Protein AF-A0A524QUX7-F1 (afdb_monomer_lite)

Foldseek 3Di:
DDDDDDPPPDPDPPPLPLAAAEAEEEEAEAAADDPVVVVQVVCVVVVVNPVVVPDPPPVVVVVVLVVVLVVVCVPDPVPFRDVLVVVVVVVVVPRDDADLLRLLCVLQPPQWADPDPFWIWGQQPLASYIYIYGYDQFLVVLLVQQQDARHAYEYAHAAPDQFATFGADPDSDCLQAEACQDQNPDRGGHGLGQGFQKEWDFLVVCLVRVYQFQFAAPVDPDDDLVRYQPVFNDDWDWDQDDPSNQVSYDPVRQYPRSTGIWDDDPNTIITMTRSHCPPDPNPPSYPQNRQRNYFHYEYQAAQCCRRRVCQCCDPVHVVLHADVVGQGSHYKYKRHHRDPLLVNQLVSQLSVPRHHCSPGRSVVSNVRSQVRSQVVCVVSSVVMHID

Secondary structure (DSSP, 8-state):
------------------PPEEEEEEEEE---STHHHHHHHHHHHTT-TTTTTSSPPPHHHHHHHHHHHHHHHTTS-TTSSHHHHHHHHHHHTT--PPPHHHHHHHHHGGGEEEEETTEEEEEETTTTEEEEEEEE-SHHHHHHHHTSTT-EEEEES-EETTTEEEE----SS---SSHHHHT-SSSSSEE-B-S-SEEEEEHHHHHHH---B-B-BTTSPPPPGGGB-GGG-S--EEEEPPHHHHTTB-GGG--TT-EEEEEEETTEEEEEEE--STT-TTTT-BTTTS----SEEEE-STTHHHHTHHHHH-TTTT--PPPSS--S-EEEEBSSS--HHHHHHHHHHHHT--S--TT--THHHHHHHHHHHHHHHHHTT----B-

Structure (mmCIF, N/CA/C/O backbone):
data_AF-A0A524QUX7-F1
#
_entry.id   AF-A0A524QUX7-F1
#
loop_
_atom_site.group_PDB
_atom_site.id
_atom_site.type_symbol
_atom_site.label_atom_id
_atom_site.label_alt_id
_atom_site.label_comp_id
_atom_site.label_asym_id
_atom_site.label_entity_id
_atom_site.label_seq_id
_atom_site.pdbx_PDB_ins_code
_atom_site.Cartn_x
_atom_site.Cartn_y
_atom_site.Cartn_z
_atom_site.occupancy
_atom_site.B_iso_or_equiv
_atom_site.auth_seq_id
_atom_site.auth_comp_id
_atom_site.auth_asym_id
_atom_site.auth_atom_id
_atom_site.pdbx_PDB_model_num
ATOM 1 N N . MET A 1 1 ? -14.151 -52.674 48.956 1.00 41.12 1 MET A N 1
ATOM 2 C CA . MET A 1 1 ? -12.888 -51.905 48.932 1.00 41.12 1 MET A CA 1
ATOM 3 C C . MET A 1 1 ? -12.360 -52.032 47.517 1.00 41.12 1 MET A C 1
ATOM 5 O O . MET A 1 1 ? -12.046 -53.148 47.146 1.00 41.12 1 MET A O 1
ATOM 9 N N . THR A 1 2 ? -12.397 -51.046 46.630 1.00 36.03 2 THR A N 1
ATOM 10 C CA . THR A 1 2 ? -12.394 -49.571 46.725 1.00 36.03 2 THR A CA 1
ATOM 11 C C . THR A 1 2 ? -13.089 -49.037 45.460 1.00 36.03 2 THR A C 1
ATOM 13 O O . THR A 1 2 ? -12.764 -49.481 44.366 1.00 36.03 2 THR A O 1
ATOM 16 N N . GLU A 1 3 ? -14.222 -48.355 45.627 1.00 33.19 3 GLU A N 1
ATOM 17 C CA . GLU A 1 3 ? -14.426 -46.918 45.333 1.00 33.19 3 GLU A CA 1
ATOM 18 C C . GLU A 1 3 ? -14.561 -46.571 43.840 1.00 33.19 3 GLU A C 1
ATOM 20 O O . GLU A 1 3 ? -13.604 -46.239 43.146 1.00 33.19 3 GLU A O 1
ATOM 25 N N . GLU A 1 4 ? -15.817 -46.605 43.382 1.00 42.81 4 GLU A N 1
ATOM 26 C CA . GLU A 1 4 ? -16.300 -45.868 42.217 1.00 42.81 4 GLU A CA 1
ATOM 27 C C . GLU A 1 4 ? -16.325 -44.370 42.553 1.00 42.81 4 GLU A C 1
ATOM 29 O O . GLU A 1 4 ? -17.131 -43.903 43.358 1.00 42.81 4 GLU A O 1
ATOM 34 N N . GLY A 1 5 ? -15.421 -43.609 41.940 1.00 35.62 5 GLY A N 1
ATOM 35 C CA . GLY A 1 5 ? -15.419 -42.152 42.005 1.00 35.62 5 GLY A CA 1
ATOM 36 C C . GLY A 1 5 ? -16.440 -41.562 41.036 1.00 35.62 5 GLY A C 1
ATOM 37 O O . GLY A 1 5 ? -16.154 -41.378 39.855 1.00 35.62 5 GLY A O 1
ATOM 38 N N . THR A 1 6 ? -17.626 -41.229 41.539 1.00 43.34 6 THR A N 1
ATOM 39 C CA . THR A 1 6 ? -18.596 -40.349 40.876 1.00 43.34 6 THR A CA 1
ATOM 40 C C . THR A 1 6 ? -18.004 -38.954 40.672 1.00 43.34 6 THR A C 1
ATOM 42 O O . THR A 1 6 ? -17.844 -38.191 41.626 1.00 43.34 6 THR A O 1
ATOM 45 N N . ALA A 1 7 ? -17.723 -38.588 39.422 1.00 41.56 7 ALA A N 1
ATOM 46 C CA . ALA A 1 7 ? -17.426 -37.213 39.043 1.00 41.56 7 ALA A CA 1
ATOM 47 C C . ALA A 1 7 ? -18.732 -36.402 38.984 1.00 41.56 7 ALA A C 1
ATOM 49 O O . ALA A 1 7 ? -19.448 -36.404 37.983 1.00 41.56 7 ALA A O 1
ATOM 50 N N . VAL A 1 8 ? -19.043 -35.695 40.071 1.00 44.81 8 VAL A N 1
ATOM 51 C CA . VAL A 1 8 ? -20.047 -34.625 40.079 1.00 44.81 8 VAL A CA 1
ATOM 52 C C . VAL A 1 8 ? -19.395 -33.390 39.460 1.00 44.81 8 VAL A C 1
ATOM 54 O O . VAL A 1 8 ? -18.753 -32.594 40.139 1.00 44.81 8 VAL A O 1
ATOM 57 N N . GLY A 1 9 ? -19.519 -33.256 38.140 1.00 44.94 9 GLY A N 1
ATOM 58 C CA . GLY A 1 9 ? -19.180 -32.024 37.436 1.00 44.94 9 GLY A CA 1
ATOM 59 C C . GLY A 1 9 ? -20.205 -30.950 37.785 1.00 44.94 9 GLY A C 1
ATOM 60 O O . GLY A 1 9 ? -21.283 -30.898 37.195 1.00 44.94 9 GLY A O 1
ATOM 61 N N . THR A 1 10 ? -19.892 -30.106 38.764 1.00 47.06 10 THR A N 1
ATOM 62 C CA . THR A 1 10 ? -20.641 -28.880 39.026 1.00 47.06 10 THR A CA 1
ATOM 63 C C . THR A 1 10 ? -20.533 -27.986 37.796 1.00 47.06 10 THR A C 1
ATOM 65 O O . THR A 1 10 ? -19.464 -27.485 37.453 1.00 47.06 10 THR A O 1
ATOM 68 N N . GLY A 1 11 ? -21.661 -27.814 37.103 1.00 46.72 11 GLY A N 1
ATOM 69 C CA . GLY A 1 11 ? -21.839 -26.833 36.040 1.00 46.72 11 GLY A CA 1
ATOM 70 C C . GLY A 1 11 ? -21.683 -25.428 36.606 1.00 46.72 11 GLY A C 1
ATOM 71 O O . GLY A 1 11 ? -22.663 -24.764 36.929 1.00 46.72 11 GLY A O 1
ATOM 72 N N . GLY A 1 12 ? -20.436 -24.994 36.773 1.00 45.06 12 GLY A N 1
ATOM 73 C CA . GLY A 1 12 ? -20.108 -23.607 37.032 1.00 45.06 12 GLY A CA 1
ATOM 74 C C . GLY A 1 12 ? -20.487 -22.810 35.798 1.00 45.06 12 GLY A C 1
ATOM 75 O O . GLY A 1 12 ? -19.790 -22.858 34.787 1.00 45.06 12 GLY A O 1
ATOM 76 N N . THR A 1 13 ? -21.611 -22.101 35.866 1.00 50.22 13 THR A N 1
ATOM 77 C CA . THR A 1 13 ? -21.961 -21.056 34.910 1.00 50.22 13 THR A CA 1
ATOM 78 C C . THR A 1 13 ? -20.788 -20.087 34.883 1.00 50.22 13 THR A C 1
ATOM 80 O O . THR A 1 13 ? -20.585 -19.338 35.838 1.00 50.22 13 THR A O 1
ATOM 83 N N . ALA A 1 14 ? -19.960 -20.155 33.838 1.00 55.88 14 ALA A N 1
ATOM 84 C CA . ALA A 1 14 ? -18.878 -19.209 33.647 1.00 55.88 14 ALA A CA 1
ATOM 85 C C . ALA A 1 14 ? -19.505 -17.813 33.658 1.00 55.88 14 ALA A C 1
ATOM 87 O O . ALA A 1 14 ? -20.278 -17.462 32.765 1.00 55.88 14 ALA A O 1
ATOM 88 N N . ILE A 1 15 ? -19.232 -17.047 34.714 1.00 50.97 15 ILE A N 1
ATOM 89 C CA . ILE A 1 15 ? -19.600 -15.641 34.781 1.00 50.97 15 ILE A CA 1
ATOM 90 C C . ILE A 1 15 ? -18.770 -14.984 33.685 1.00 50.97 15 ILE A C 1
ATOM 92 O O . ILE A 1 15 ? -17.575 -14.752 33.855 1.00 50.97 15 ILE A O 1
ATOM 96 N N . LEU A 1 16 ? -19.390 -14.760 32.526 1.00 56.22 16 LEU A N 1
ATOM 97 C CA . LEU A 1 16 ? -18.840 -13.920 31.474 1.00 56.22 16 LEU A CA 1
ATOM 98 C C . LEU A 1 16 ? -18.755 -12.513 32.055 1.00 56.22 16 LEU A C 1
ATOM 100 O O . LEU A 1 16 ? -19.711 -11.738 32.010 1.00 56.22 16 LEU A O 1
ATOM 104 N N . VAL A 1 17 ? -17.619 -12.209 32.678 1.00 58.38 17 VAL A N 1
ATOM 105 C CA . VAL A 1 17 ? -17.281 -10.841 33.038 1.00 58.38 17 VAL A CA 1
ATOM 106 C C . VAL A 1 17 ? -17.261 -10.081 31.719 1.00 58.38 17 VAL A C 1
ATOM 108 O O . VAL A 1 17 ? -16.524 -10.433 30.802 1.00 58.38 17 VAL A O 1
ATOM 111 N N . ASN A 1 18 ? -18.146 -9.095 31.602 1.00 68.44 18 ASN A N 1
ATOM 112 C CA . ASN A 1 18 ? -18.294 -8.245 30.429 1.00 68.44 18 ASN A CA 1
ATOM 113 C C . ASN A 1 18 ? -17.086 -7.296 30.340 1.00 68.44 18 ASN A C 1
ATOM 115 O O . ASN A 1 18 ? -17.191 -6.108 30.648 1.00 68.44 18 ASN A O 1
ATOM 119 N N . THR A 1 19 ? -15.913 -7.855 30.042 1.00 89.31 19 THR A N 1
ATOM 120 C CA . THR A 1 19 ? -14.646 -7.135 29.937 1.00 89.31 19 THR A CA 1
ATOM 121 C C . THR A 1 19 ? -14.502 -6.517 28.559 1.00 89.31 19 THR A C 1
ATOM 123 O O . THR A 1 19 ? -14.979 -7.060 27.564 1.00 89.31 19 THR A O 1
ATOM 126 N N . TYR A 1 20 ? -13.828 -5.373 28.503 1.00 95.75 20 TYR A N 1
ATOM 127 C CA . TYR A 1 20 ? -13.432 -4.791 27.229 1.00 95.75 20 TYR A CA 1
ATOM 128 C C . TYR A 1 20 ? -12.239 -5.577 26.665 1.00 95.75 20 TYR A C 1
ATOM 130 O O . TYR A 1 20 ? -11.327 -5.939 27.404 1.00 95.75 20 TYR A O 1
ATOM 138 N N . GLU A 1 21 ? -12.250 -5.846 25.362 1.00 96.25 21 GLU A N 1
ATOM 139 C CA . GLU A 1 21 ? -11.084 -6.318 24.609 1.00 96.25 21 GLU A CA 1
ATOM 140 C C . GLU A 1 21 ? -10.213 -5.116 24.230 1.00 96.25 21 GLU A C 1
ATOM 142 O O . GLU A 1 21 ? -10.718 -4.153 23.657 1.00 96.25 21 GLU A O 1
ATOM 147 N N . ASP A 1 22 ? -8.908 -5.172 24.478 1.00 97.31 22 ASP A N 1
ATOM 148 C CA . ASP A 1 22 ? -7.984 -4.152 23.979 1.00 97.31 22 ASP A CA 1
ATOM 149 C C . ASP A 1 22 ? -7.474 -4.532 22.580 1.00 97.31 22 ASP A C 1
ATOM 151 O O . ASP A 1 22 ? -7.089 -5.676 22.321 1.00 97.31 22 ASP A O 1
ATOM 155 N N . ARG A 1 23 ? -7.475 -3.571 21.652 1.00 97.88 23 ARG A N 1
ATOM 156 C CA . ARG A 1 23 ? -6.970 -3.735 20.282 1.00 97.88 23 ARG A CA 1
ATOM 157 C C . ARG A 1 23 ? -5.996 -2.631 19.933 1.00 97.88 23 ARG A C 1
ATOM 159 O O . ARG A 1 23 ? -6.336 -1.457 20.044 1.00 97.88 23 ARG A O 1
ATOM 166 N N . GLU A 1 24 ? -4.833 -2.999 19.412 1.00 98.25 24 GLU A N 1
ATOM 167 C CA . GLU A 1 24 ? -3.896 -2.040 18.828 1.00 98.25 24 GLU A CA 1
ATOM 168 C C . GLU A 1 24 ? -4.097 -1.927 17.311 1.00 98.25 24 GLU A C 1
ATOM 170 O O . GLU A 1 24 ? -4.266 -2.918 16.587 1.00 98.25 24 GLU A O 1
ATOM 175 N N . ILE A 1 25 ? -4.071 -0.685 16.834 1.00 97.88 25 ILE A N 1
ATOM 176 C CA . ILE A 1 25 ? -4.084 -0.318 15.426 1.00 97.88 25 ILE A CA 1
ATOM 177 C C . ILE A 1 25 ? -2.881 0.575 15.168 1.00 97.88 25 ILE A C 1
ATOM 179 O O . ILE A 1 25 ? -2.766 1.652 15.746 1.00 97.88 25 ILE A O 1
ATOM 183 N N . VAL A 1 26 ? -2.026 0.159 14.244 1.00 97.88 26 VAL A N 1
ATOM 184 C CA . VAL A 1 26 ? -0.928 0.978 13.744 1.00 97.88 26 VAL A CA 1
ATOM 185 C C . VAL A 1 26 ? -1.285 1.497 12.363 1.00 97.88 26 VAL A C 1
ATOM 187 O O . VAL A 1 26 ? -1.546 0.718 11.447 1.00 97.88 26 VAL A O 1
ATOM 190 N N . ILE A 1 27 ? -1.293 2.814 12.206 1.00 94.38 27 ILE A N 1
ATOM 191 C CA . ILE A 1 27 ? -1.534 3.495 10.940 1.00 94.38 27 ILE A CA 1
ATOM 192 C C . ILE A 1 27 ? -0.200 4.056 10.461 1.00 94.38 27 ILE A C 1
ATOM 194 O O . ILE A 1 27 ? 0.341 4.991 11.039 1.00 94.38 27 ILE A O 1
ATOM 198 N N . ALA A 1 28 ? 0.353 3.461 9.413 1.00 93.06 28 ALA A N 1
ATOM 199 C CA . ALA A 1 28 ? 1.512 3.994 8.726 1.00 93.06 28 ALA A CA 1
ATOM 200 C C . ALA A 1 28 ? 1.067 5.070 7.737 1.00 93.06 28 ALA A C 1
ATOM 202 O O . ALA A 1 28 ? 0.439 4.756 6.723 1.00 93.06 28 ALA A O 1
ATOM 203 N N . GLU A 1 29 ? 1.402 6.321 8.036 1.00 86.81 29 GLU A N 1
ATOM 204 C CA . GLU A 1 29 ? 1.198 7.449 7.137 1.00 86.81 29 GLU A CA 1
ATOM 205 C C . GLU A 1 29 ? 2.422 7.615 6.236 1.00 86.81 29 GLU A C 1
ATOM 207 O O . GLU A 1 29 ? 3.529 7.934 6.672 1.00 86.81 29 GLU A O 1
ATOM 212 N N . GLY A 1 30 ? 2.220 7.331 4.954 1.00 79.06 30 GLY A N 1
ATOM 213 C CA . GLY A 1 30 ? 3.206 7.547 3.911 1.00 79.06 30 GLY A CA 1
ATOM 214 C C . GLY A 1 30 ? 3.185 8.967 3.358 1.00 79.06 30 GLY A C 1
ATOM 215 O O . GLY A 1 30 ? 2.529 9.860 3.885 1.00 79.06 30 GLY A O 1
ATOM 216 N N . ASN A 1 31 ? 3.890 9.177 2.244 1.00 68.56 31 ASN A N 1
ATOM 217 C CA . ASN A 1 31 ? 3.874 10.471 1.560 1.00 68.56 31 ASN A CA 1
ATOM 218 C C . ASN A 1 31 ? 2.441 10.796 1.098 1.00 68.56 31 ASN A C 1
ATOM 220 O O . ASN A 1 31 ? 1.901 10.133 0.203 1.00 68.56 31 ASN A O 1
ATOM 224 N N . GLU A 1 32 ? 1.825 11.779 1.751 1.00 53.84 32 GLU A N 1
ATOM 225 C CA . GLU A 1 32 ? 0.523 12.310 1.377 1.00 53.84 32 GLU A CA 1
ATOM 226 C C . GLU A 1 32 ? 0.655 13.307 0.219 1.00 53.84 32 GLU A C 1
ATOM 228 O O . GLU A 1 32 ? 1.714 13.873 -0.047 1.00 53.84 32 GLU A O 1
ATOM 233 N N . PHE A 1 33 ? -0.449 13.419 -0.509 1.00 49.59 33 PHE A N 1
ATOM 234 C CA . PHE A 1 33 ? -0.764 14.263 -1.657 1.00 49.59 33 PHE A CA 1
ATOM 235 C C . PHE A 1 33 ? 0.098 15.523 -1.839 1.00 49.59 33 PHE A C 1
ATOM 237 O O . PHE A 1 33 ? 0.433 16.203 -0.882 1.00 49.59 33 PHE A O 1
ATOM 244 N N . HIS A 1 34 ? 0.453 15.772 -3.109 1.00 44.91 34 HIS A N 1
ATOM 245 C CA . HIS A 1 34 ? 1.052 16.967 -3.719 1.00 44.91 34 HIS A CA 1
ATOM 246 C C . HIS A 1 34 ? 1.705 18.021 -2.798 1.00 44.91 34 HIS A C 1
ATOM 248 O O . HIS A 1 34 ? 1.144 18.530 -1.838 1.00 44.91 34 HIS A O 1
ATOM 254 N N . SER A 1 35 ? 2.882 18.501 -3.201 1.00 39.94 35 SER A N 1
ATOM 255 C CA . SER A 1 35 ? 3.638 19.574 -2.534 1.00 39.94 35 SER A CA 1
ATOM 256 C C . SER A 1 35 ? 2.843 20.846 -2.176 1.00 39.94 35 SER A C 1
ATOM 258 O O . SER A 1 35 ? 3.296 21.591 -1.309 1.00 39.94 35 SER A O 1
ATOM 260 N N . SER A 1 36 ? 1.679 21.098 -2.787 1.00 43.53 36 SER A N 1
ATOM 261 C CA . SER A 1 36 ? 0.731 22.152 -2.400 1.00 43.53 36 SER A CA 1
ATOM 262 C C . SER A 1 36 ? 0.062 21.907 -1.041 1.00 43.53 36 SER A C 1
ATOM 264 O O . SER A 1 36 ? 0.055 22.815 -0.213 1.00 43.53 36 SER A O 1
ATOM 266 N N . ASP A 1 37 ? -0.417 20.690 -0.779 1.00 45.28 37 ASP A N 1
ATOM 267 C CA . ASP A 1 37 ? -1.125 20.328 0.460 1.00 45.28 37 ASP A CA 1
ATOM 268 C C . ASP A 1 37 ? -0.142 20.373 1.637 1.00 45.28 37 ASP A C 1
ATOM 270 O O . ASP A 1 37 ? -0.371 20.977 2.685 1.00 45.28 37 ASP A O 1
ATOM 274 N N . ARG A 1 38 ? 1.074 19.883 1.394 1.00 46.91 38 ARG A N 1
ATOM 275 C CA . ARG A 1 38 ? 2.161 19.875 2.374 1.00 46.91 38 ARG A CA 1
ATOM 276 C C . ARG A 1 38 ? 2.699 21.265 2.731 1.00 46.91 38 ARG A C 1
ATOM 278 O O . ARG A 1 38 ? 2.977 21.518 3.902 1.00 46.91 38 ARG A O 1
ATOM 285 N N . ARG A 1 39 ? 2.862 22.180 1.764 1.00 44.41 39 ARG A N 1
ATOM 286 C CA . ARG A 1 39 ? 3.398 23.536 2.026 1.00 44.41 39 ARG A CA 1
ATOM 287 C C . ARG A 1 39 ? 2.463 24.332 2.938 1.00 44.41 39 ARG A C 1
ATOM 289 O O . ARG A 1 39 ? 2.936 25.075 3.794 1.00 44.41 39 ARG A O 1
ATOM 296 N N . ILE A 1 40 ? 1.159 24.105 2.802 1.00 44.50 40 ILE A N 1
ATOM 297 C CA . ILE A 1 40 ? 0.112 24.712 3.625 1.00 44.50 40 ILE A CA 1
ATOM 298 C C . ILE A 1 40 ? 0.110 24.109 5.043 1.00 44.50 40 ILE A C 1
ATOM 300 O O . ILE A 1 40 ? 0.072 24.867 6.016 1.00 44.50 40 ILE A O 1
ATOM 304 N N . ARG A 1 41 ? 0.265 22.782 5.196 1.00 46.72 41 ARG A N 1
ATOM 305 C CA . ARG A 1 41 ? 0.408 22.135 6.521 1.00 46.72 41 ARG A CA 1
ATOM 306 C C . ARG A 1 41 ? 1.651 22.583 7.282 1.00 46.72 41 ARG A C 1
ATOM 308 O O . ARG A 1 41 ? 1.558 22.923 8.462 1.00 46.72 41 ARG A O 1
ATOM 315 N N . THR A 1 42 ? 2.814 22.614 6.625 1.00 42.84 42 THR A N 1
ATOM 316 C CA . THR A 1 42 ? 4.074 23.056 7.244 1.00 42.84 42 THR A CA 1
ATOM 317 C C . THR A 1 42 ? 3.999 24.521 7.669 1.00 42.84 42 THR A C 1
ATOM 319 O O . THR A 1 42 ? 4.430 24.853 8.774 1.00 42.84 42 THR A O 1
ATOM 322 N N . ALA A 1 43 ? 3.449 25.391 6.815 1.00 47.00 43 ALA A N 1
ATOM 323 C CA . ALA A 1 43 ? 3.272 26.808 7.118 1.00 47.00 43 ALA A CA 1
ATOM 324 C C . ALA A 1 43 ? 2.412 27.011 8.364 1.00 47.00 43 ALA A C 1
ATOM 326 O O . ALA A 1 43 ? 2.802 27.736 9.273 1.00 47.00 43 ALA A O 1
ATOM 327 N N . ARG A 1 44 ? 1.283 26.301 8.457 1.00 45.84 44 ARG A N 1
ATOM 328 C CA . ARG A 1 44 ? 0.376 26.396 9.605 1.00 45.84 44 ARG A CA 1
ATOM 329 C C . ARG A 1 44 ? 0.982 25.813 10.885 1.00 45.84 44 ARG A C 1
ATOM 331 O O . ARG A 1 44 ? 0.916 26.476 11.913 1.00 45.84 44 ARG A O 1
ATOM 338 N N . ARG A 1 45 ? 1.669 24.660 10.829 1.00 48.88 45 ARG A N 1
ATOM 339 C CA . ARG A 1 45 ? 2.402 24.091 11.987 1.00 48.88 45 ARG A CA 1
ATOM 340 C C . ARG A 1 45 ? 3.482 25.027 12.541 1.00 48.88 45 ARG A C 1
ATOM 342 O O . ARG A 1 45 ? 3.771 24.976 13.729 1.00 48.88 45 ARG A O 1
ATOM 349 N N . LYS A 1 46 ? 4.089 25.862 11.693 1.00 46.66 46 LYS A N 1
ATOM 350 C CA . LYS A 1 46 ? 5.129 26.827 12.085 1.00 46.66 46 LYS A CA 1
ATOM 351 C C . LYS A 1 46 ? 4.599 28.239 12.368 1.00 46.66 46 LYS A C 1
ATOM 353 O O . LYS A 1 46 ? 5.401 29.130 12.624 1.00 46.66 46 LYS A O 1
ATOM 358 N N . GLY A 1 47 ? 3.280 28.454 12.319 1.00 39.78 47 GLY A N 1
ATOM 359 C CA . GLY A 1 47 ? 2.666 29.769 12.538 1.00 39.78 47 GLY A CA 1
ATOM 360 C C . GLY A 1 47 ? 2.844 30.766 11.384 1.00 39.78 47 GLY A C 1
ATOM 361 O O . GLY A 1 47 ? 2.605 31.951 11.560 1.00 39.78 47 GLY A O 1
ATOM 362 N N . TRP A 1 48 ? 3.235 30.315 10.191 1.00 43.88 48 TRP A N 1
ATOM 363 C CA . TRP A 1 48 ? 3.457 31.136 8.986 1.00 43.88 48 TRP A CA 1
ATOM 364 C C . TRP A 1 48 ? 2.166 31.380 8.181 1.00 43.88 48 TRP A C 1
ATOM 366 O O . TRP A 1 48 ? 2.197 31.489 6.954 1.00 43.88 48 TRP A O 1
ATOM 376 N N . GLY A 1 49 ? 1.016 31.374 8.862 1.00 40.25 49 GLY A N 1
ATOM 377 C CA . GLY A 1 49 ? -0.317 31.264 8.261 1.00 40.25 49 GLY A CA 1
ATOM 378 C C . GLY A 1 49 ? -0.694 32.393 7.300 1.00 40.25 49 GLY A C 1
ATOM 379 O O . GLY A 1 49 ? -1.394 32.125 6.326 1.00 40.25 49 GLY A O 1
ATOM 380 N N . ASP A 1 50 ? -0.177 33.603 7.517 1.00 44.03 50 ASP A N 1
ATOM 381 C CA . ASP A 1 50 ? -0.618 34.791 6.775 1.00 44.03 50 ASP A CA 1
ATOM 382 C C . ASP A 1 50 ? 0.299 35.155 5.592 1.00 44.03 50 ASP A C 1
ATOM 384 O O . ASP A 1 50 ? -0.165 35.692 4.589 1.00 44.03 50 ASP A O 1
ATOM 388 N N . GLU A 1 51 ? 1.586 34.790 5.630 1.00 43.22 51 GLU A N 1
ATOM 389 C CA . GLU A 1 51 ? 2.543 35.145 4.566 1.00 43.22 51 GLU A CA 1
ATOM 390 C C . GLU A 1 51 ? 2.455 34.232 3.330 1.00 43.22 51 GLU A C 1
ATOM 392 O O . GLU A 1 51 ? 2.761 34.656 2.216 1.00 43.22 51 GLU A O 1
ATOM 397 N N . LEU A 1 52 ? 2.008 32.980 3.487 1.00 41.56 52 LEU A N 1
ATOM 398 C CA . LEU A 1 52 ? 1.943 32.007 2.385 1.00 41.56 52 LEU A CA 1
ATOM 399 C C . LEU A 1 52 ? 0.615 32.012 1.616 1.00 41.56 52 LEU A C 1
ATOM 401 O O . LEU A 1 52 ? 0.576 31.521 0.489 1.00 41.56 52 LEU A O 1
ATOM 405 N N . VAL A 1 53 ? -0.449 32.589 2.184 1.00 40.69 53 VAL A N 1
ATOM 406 C CA . VAL A 1 53 ? -1.762 32.730 1.522 1.00 40.69 53 VAL A CA 1
ATOM 407 C C . VAL A 1 53 ? -1.790 33.939 0.570 1.00 40.69 53 VAL A C 1
ATOM 409 O O . VAL A 1 53 ? -2.586 33.962 -0.364 1.00 40.69 53 VAL A O 1
ATOM 412 N N . ALA A 1 54 ? -0.887 34.911 0.747 1.00 41.00 54 ALA A N 1
ATOM 413 C CA . ALA A 1 54 ? -0.819 36.129 -0.067 1.00 41.00 54 ALA A CA 1
ATOM 414 C C . ALA A 1 54 ? 0.073 36.023 -1.324 1.00 41.00 54 ALA A C 1
ATOM 416 O O . ALA A 1 54 ? 0.085 36.937 -2.149 1.00 41.00 54 ALA A O 1
ATOM 417 N N . GLY A 1 55 ? 0.824 34.931 -1.497 1.00 40.97 55 GLY A N 1
ATOM 418 C CA . GLY A 1 55 ? 1.646 34.709 -2.691 1.00 40.97 55 GLY A CA 1
ATOM 419 C C . GLY A 1 55 ? 0.854 34.030 -3.817 1.00 40.97 55 GLY A C 1
ATOM 420 O O . GLY A 1 55 ? 0.073 33.120 -3.531 1.00 40.97 55 GLY A O 1
ATOM 421 N N . PRO A 1 56 ? 1.051 34.399 -5.099 1.00 40.09 56 PRO A N 1
ATOM 422 C CA . PRO A 1 56 ? 0.395 33.711 -6.204 1.00 40.09 56 PRO A CA 1
ATOM 423 C C . PRO A 1 56 ? 0.797 32.233 -6.181 1.00 40.09 56 PRO A C 1
ATOM 425 O O . PRO A 1 56 ? 1.984 31.897 -6.250 1.00 40.09 56 PRO A O 1
ATOM 428 N N . ALA A 1 57 ? -0.188 31.338 -6.068 1.00 44.81 57 ALA A N 1
ATOM 429 C CA . ALA A 1 57 ? 0.032 29.922 -6.331 1.00 44.81 57 ALA A CA 1
ATOM 430 C C . ALA A 1 57 ? 0.688 29.822 -7.721 1.00 44.81 57 ALA A C 1
ATOM 432 O O . ALA A 1 57 ? 0.119 30.365 -8.670 1.00 44.81 57 ALA A O 1
ATOM 433 N N . PRO A 1 58 ? 1.884 29.214 -7.869 1.00 41.72 58 PRO A N 1
ATOM 434 C CA . PRO A 1 58 ? 2.574 29.221 -9.152 1.00 41.72 58 PRO A CA 1
ATOM 435 C C . PRO A 1 58 ? 1.653 28.586 -10.193 1.00 41.72 58 PRO A C 1
ATOM 437 O O . PRO A 1 58 ? 1.215 27.458 -9.978 1.00 41.72 58 PRO A O 1
ATOM 440 N N . GLU A 1 59 ? 1.357 29.283 -11.294 1.00 40.78 59 GLU A N 1
ATOM 441 C CA . GLU A 1 59 ? 0.460 28.834 -12.382 1.00 40.78 59 GLU A CA 1
ATOM 442 C C . GLU A 1 59 ? 0.748 27.391 -12.836 1.00 40.78 59 GLU A C 1
ATOM 444 O O . GLU A 1 59 ? -0.162 26.623 -13.141 1.00 40.78 59 GLU A O 1
ATOM 449 N N . ARG A 1 60 ? 2.006 26.967 -12.699 1.00 36.81 60 ARG A N 1
ATOM 450 C CA . ARG A 1 60 ? 2.508 25.605 -12.907 1.00 36.81 60 ARG A CA 1
ATOM 451 C C . ARG A 1 60 ? 1.790 24.508 -12.097 1.00 36.81 60 ARG A C 1
ATOM 453 O O . ARG A 1 60 ? 1.771 23.356 -12.513 1.00 36.81 60 ARG A O 1
ATOM 460 N N . TYR A 1 61 ? 1.217 24.823 -10.934 1.00 37.50 61 TYR A N 1
ATOM 461 C CA . TYR A 1 61 ? 0.452 23.864 -10.122 1.00 37.50 61 TYR A CA 1
ATOM 462 C C . TYR A 1 61 ? -0.950 23.617 -10.671 1.00 37.50 61 TYR A C 1
ATOM 464 O O . TYR A 1 61 ? -1.439 22.494 -10.561 1.00 37.50 61 TYR A O 1
ATOM 472 N N . ARG A 1 62 ? -1.561 24.637 -11.288 1.00 37.59 62 ARG A N 1
ATOM 473 C CA . ARG A 1 62 ? -2.823 24.499 -12.023 1.00 37.59 62 ARG A CA 1
ATOM 474 C C . ARG A 1 62 ? -2.609 23.572 -13.215 1.00 37.59 62 ARG A C 1
ATOM 476 O O . ARG A 1 62 ? -3.274 22.555 -13.308 1.00 37.59 62 ARG A O 1
ATOM 483 N N . GLU A 1 63 ? -1.555 23.809 -13.992 1.00 36.16 63 GLU A N 1
ATOM 484 C CA . GLU A 1 63 ? -1.200 22.980 -15.152 1.00 36.16 63 GLU A CA 1
ATOM 485 C C . GLU A 1 63 ? -0.900 21.511 -14.796 1.00 36.16 63 GLU A C 1
ATOM 487 O O . GLU A 1 63 ? -1.333 20.609 -15.501 1.00 36.16 63 GLU A O 1
ATOM 492 N N . ILE A 1 64 ? -0.201 21.233 -13.686 1.00 37.28 64 ILE A N 1
ATOM 493 C CA . ILE A 1 64 ? 0.142 19.852 -13.283 1.00 37.28 64 ILE A CA 1
ATOM 494 C C . ILE A 1 64 ? -1.064 19.098 -12.703 1.00 37.28 64 ILE A C 1
ATOM 496 O O . ILE A 1 64 ? -1.198 17.891 -12.920 1.00 37.28 64 ILE A O 1
ATOM 500 N N . SER A 1 65 ? -1.912 19.797 -11.945 1.00 37.84 65 SER A N 1
ATOM 501 C CA . SER A 1 65 ? -3.228 19.312 -11.518 1.00 37.84 65 SER A CA 1
ATOM 502 C C . SER A 1 65 ? -4.045 18.947 -12.753 1.00 37.84 65 SER A C 1
ATOM 504 O O . SER A 1 65 ? -4.463 17.801 -12.901 1.00 37.84 65 SER A O 1
ATOM 506 N N . ASP A 1 66 ? -4.164 19.886 -13.686 1.00 35.91 66 ASP A N 1
ATOM 507 C CA . ASP A 1 66 ? -4.994 19.762 -14.875 1.00 35.91 66 ASP A CA 1
ATOM 508 C C . ASP A 1 66 ? -4.449 18.691 -15.840 1.00 35.91 66 ASP A C 1
ATOM 510 O O . ASP A 1 66 ? -5.237 17.929 -16.376 1.00 35.91 66 ASP A O 1
ATOM 514 N N . GLU A 1 67 ? -3.131 18.478 -15.964 1.00 36.00 67 GLU A N 1
ATOM 515 C CA . GLU A 1 67 ? -2.556 17.364 -16.746 1.00 36.00 67 GLU A CA 1
ATOM 516 C C . GLU A 1 67 ? -2.811 15.977 -16.126 1.00 36.00 67 GLU A C 1
ATOM 518 O O . GLU A 1 67 ? -3.056 14.998 -16.840 1.00 36.00 67 GLU A O 1
ATOM 523 N N . VAL A 1 68 ? -2.724 15.852 -14.797 1.00 37.09 68 VAL A N 1
ATOM 524 C CA . VAL A 1 68 ? -3.014 14.588 -14.091 1.00 37.09 68 VAL A CA 1
ATOM 525 C C . VAL A 1 68 ? -4.520 14.309 -14.101 1.00 37.09 68 VAL A C 1
ATOM 527 O O . VAL A 1 68 ? -4.933 13.152 -14.237 1.00 37.09 68 VAL A O 1
ATOM 530 N N . TYR A 1 69 ? -5.338 15.360 -14.031 1.00 37.03 69 TYR A N 1
ATOM 531 C CA . TYR A 1 69 ? -6.788 15.280 -14.144 1.00 37.03 69 TYR A CA 1
ATOM 532 C C . TYR A 1 69 ? -7.240 14.978 -15.575 1.00 37.03 69 TYR A C 1
ATOM 534 O O . TYR A 1 69 ? -8.023 14.048 -15.749 1.00 37.03 69 TYR A O 1
ATOM 542 N N . GLU A 1 70 ? -6.660 15.600 -16.601 1.00 37.28 70 GLU A N 1
ATOM 543 C CA . GLU A 1 70 ? -6.896 15.265 -18.011 1.00 37.28 70 GLU A CA 1
ATOM 544 C C . GLU A 1 70 ? -6.486 13.818 -18.333 1.00 37.28 70 GLU A C 1
ATOM 546 O O . GLU A 1 70 ? -7.146 13.118 -19.108 1.00 37.28 70 GLU A O 1
ATOM 551 N N . TRP A 1 71 ? -5.399 13.325 -17.730 1.00 38.81 71 TRP A N 1
ATOM 552 C CA . TRP A 1 71 ? -4.977 11.931 -17.882 1.00 38.81 71 TRP A CA 1
ATOM 553 C C . TRP A 1 71 ? -5.999 10.945 -17.293 1.00 38.81 71 TRP A C 1
ATOM 555 O O . TRP A 1 71 ? -6.227 9.877 -17.872 1.00 38.81 71 TRP A O 1
ATOM 565 N N . HIS A 1 72 ? -6.642 11.304 -16.178 1.00 37.25 72 HIS A N 1
ATOM 566 C CA . HIS A 1 72 ? -7.735 10.535 -15.580 1.00 37.25 72 HIS A CA 1
ATOM 567 C C . HIS A 1 72 ? -9.063 10.685 -16.348 1.00 37.25 72 HIS A C 1
ATOM 569 O O . HIS A 1 72 ? -9.797 9.703 -16.485 1.00 37.25 72 HIS A O 1
ATOM 575 N N . GLU A 1 73 ? -9.350 11.866 -16.903 1.00 37.81 73 GLU A N 1
ATOM 576 C CA . GLU A 1 73 ? -10.544 12.156 -17.710 1.00 37.81 73 GLU A CA 1
ATOM 577 C C . GLU A 1 73 ? -10.598 11.342 -19.004 1.00 37.81 73 GLU A C 1
ATOM 579 O O . GLU A 1 73 ? -11.663 10.856 -19.372 1.00 37.81 73 GLU A O 1
ATOM 584 N N . ARG A 1 74 ? -9.458 11.094 -19.660 1.00 42.41 74 ARG A N 1
ATOM 585 C CA . ARG A 1 74 ? -9.414 10.326 -20.920 1.00 42.41 74 ARG A CA 1
ATOM 586 C C . ARG A 1 74 ? -9.684 8.819 -20.764 1.00 42.41 74 ARG A C 1
ATOM 588 O O . ARG A 1 74 ? -9.678 8.104 -21.765 1.00 42.41 74 ARG A O 1
ATOM 595 N N . ARG A 1 75 ? -9.847 8.297 -19.539 1.00 45.28 75 ARG A N 1
ATOM 596 C CA . ARG A 1 75 ? -9.923 6.842 -19.262 1.00 45.28 75 ARG A CA 1
ATOM 597 C C . ARG A 1 75 ? -11.110 6.373 -18.439 1.00 45.28 75 ARG A C 1
ATOM 599 O O . ARG A 1 75 ? -11.272 5.163 -18.280 1.00 45.28 75 ARG A O 1
ATOM 606 N N . LEU A 1 76 ? -11.926 7.283 -17.926 1.00 37.75 76 LEU A N 1
ATOM 607 C CA . LEU A 1 76 ? -13.162 6.932 -17.237 1.00 37.75 76 LEU A CA 1
ATOM 608 C C . LEU A 1 76 ? -14.348 7.190 -18.177 1.00 37.75 76 LEU A C 1
ATOM 610 O O . LEU A 1 76 ? -14.285 8.129 -18.965 1.00 37.75 76 LEU A O 1
ATOM 614 N N . PRO A 1 77 ? -15.419 6.376 -18.133 1.00 38.94 77 PRO A N 1
ATOM 615 C CA . PRO A 1 77 ? -16.637 6.661 -18.888 1.00 38.94 77 PRO A CA 1
ATOM 616 C C . PRO A 1 77 ? -17.116 8.093 -18.597 1.00 38.94 77 PRO A C 1
ATOM 618 O O . PRO A 1 77 ? -17.165 8.482 -17.425 1.00 38.94 77 PRO A O 1
ATOM 621 N N . GLU A 1 78 ? -17.474 8.841 -19.649 1.00 41.59 78 GLU A N 1
ATOM 622 C CA . GLU A 1 78 ? -17.744 10.301 -19.696 1.00 41.59 78 GLU A CA 1
ATOM 623 C C . GLU A 1 78 ? -18.753 10.834 -18.656 1.00 41.59 78 GLU A C 1
ATOM 625 O O . GLU A 1 78 ? -18.891 12.037 -18.456 1.00 41.59 78 GLU A O 1
ATOM 630 N N . ASN A 1 79 ? -19.427 9.955 -17.923 1.00 41.88 79 ASN A N 1
ATOM 631 C CA . ASN A 1 79 ? -20.585 10.287 -17.106 1.00 41.88 79 ASN A CA 1
ATOM 632 C C . ASN A 1 79 ? -20.227 10.493 -15.617 1.00 41.88 79 ASN A C 1
ATOM 634 O O . ASN A 1 79 ? -21.098 10.864 -14.828 1.00 41.88 79 ASN A O 1
ATOM 638 N N . HIS A 1 80 ? -18.979 10.219 -15.202 1.00 43.03 80 HIS A N 1
ATOM 639 C CA . HIS A 1 80 ? -18.600 10.134 -13.780 1.00 43.03 80 HIS A CA 1
ATOM 640 C C . HIS A 1 80 ? -17.484 11.080 -13.297 1.00 43.03 80 HIS A C 1
ATOM 642 O O . HIS A 1 80 ? -17.380 11.285 -12.084 1.00 43.03 80 HIS A O 1
ATOM 648 N N . SER A 1 81 ? -16.677 11.680 -14.179 1.00 50.41 81 SER A N 1
ATOM 649 C CA . SER A 1 81 ? -15.457 12.400 -13.774 1.00 50.41 81 SER A CA 1
ATOM 650 C C . SER A 1 81 ? -15.672 13.896 -13.516 1.00 50.41 81 SER A C 1
ATOM 652 O O . SER A 1 81 ? -15.371 14.360 -12.423 1.00 50.41 81 SER A O 1
ATOM 654 N N . GLN A 1 82 ? -16.244 14.669 -14.441 1.00 39.78 82 GLN A N 1
ATOM 655 C CA . GLN A 1 82 ? -16.127 16.137 -14.373 1.00 39.78 82 GLN A CA 1
ATOM 656 C C . GLN A 1 82 ? -16.788 16.786 -13.144 1.00 39.78 82 GLN A C 1
ATOM 658 O O . GLN A 1 82 ? -16.168 17.602 -12.465 1.00 39.78 82 GLN A O 1
ATOM 663 N N . ALA A 1 83 ? -18.016 16.397 -12.790 1.00 45.41 83 ALA A N 1
ATOM 664 C CA . ALA A 1 83 ? -18.707 16.969 -11.628 1.00 45.41 83 ALA A CA 1
ATOM 665 C C . ALA A 1 83 ? -18.100 16.512 -10.287 1.00 45.41 83 ALA A C 1
ATOM 667 O O . ALA A 1 83 ? -18.036 17.286 -9.333 1.00 45.41 83 ALA A O 1
ATOM 668 N N . THR A 1 84 ? -17.639 15.262 -10.210 1.00 45.31 84 THR A N 1
ATOM 669 C CA . THR A 1 84 ? -17.005 14.695 -9.010 1.00 45.31 84 THR A CA 1
ATOM 670 C C . THR A 1 84 ? -15.635 15.323 -8.777 1.00 45.31 84 THR A C 1
ATOM 672 O O . THR A 1 84 ? -15.327 15.728 -7.660 1.00 45.31 84 THR A O 1
ATOM 675 N N . MET A 1 85 ? -14.841 15.467 -9.838 1.00 42.06 85 MET A N 1
ATOM 676 C CA . MET A 1 85 ? -13.483 16.006 -9.780 1.00 42.06 85 MET A CA 1
ATOM 677 C C . MET A 1 85 ? -13.485 17.518 -9.551 1.00 42.06 85 MET A C 1
ATOM 679 O O . MET A 1 85 ? -12.721 18.002 -8.720 1.00 42.06 85 MET A O 1
ATOM 683 N N . ARG A 1 86 ? -14.425 18.256 -10.157 1.00 43.06 86 ARG A N 1
ATOM 684 C CA . ARG A 1 86 ? -14.649 19.675 -9.849 1.00 43.06 86 ARG A CA 1
ATOM 685 C C . ARG A 1 86 ? -15.056 19.888 -8.390 1.00 43.06 86 ARG A C 1
ATOM 687 O O . ARG A 1 86 ? -14.540 20.790 -7.749 1.00 43.06 86 ARG A O 1
ATOM 694 N N . ARG A 1 87 ? -15.910 19.027 -7.828 1.00 46.22 87 ARG A N 1
ATOM 695 C CA . ARG A 1 87 ? -16.330 19.110 -6.418 1.00 46.22 87 ARG A CA 1
ATOM 696 C C . ARG A 1 87 ? -15.207 18.740 -5.443 1.00 46.22 87 ARG A C 1
ATOM 698 O O . ARG A 1 87 ? -15.127 19.329 -4.372 1.00 46.22 87 ARG A O 1
ATOM 705 N N . ILE A 1 88 ? -14.338 17.799 -5.820 1.00 44.00 88 ILE A N 1
ATOM 706 C CA . ILE A 1 88 ? -13.102 17.483 -5.092 1.00 44.00 88 ILE A CA 1
ATOM 707 C C . ILE A 1 88 ? -12.167 18.702 -5.119 1.00 44.00 88 ILE A C 1
ATOM 709 O O . ILE A 1 88 ? -11.768 19.171 -4.058 1.00 44.00 88 ILE A O 1
ATOM 713 N N . GLY A 1 89 ? -11.910 19.290 -6.293 1.00 42.16 89 GLY A N 1
ATOM 714 C CA . GLY A 1 89 ? -11.110 20.513 -6.436 1.00 42.16 89 GLY A CA 1
ATOM 715 C C . GLY A 1 89 ? -11.682 21.721 -5.679 1.00 42.16 89 GLY A C 1
ATOM 716 O O . GLY A 1 89 ? -10.942 22.433 -5.008 1.00 42.16 89 GLY A O 1
ATOM 717 N N . GLU A 1 90 ? -13.002 21.917 -5.700 1.00 41.38 90 GLU A N 1
ATOM 718 C CA . GLU A 1 90 ? -13.700 22.974 -4.953 1.00 41.38 90 GLU A CA 1
ATOM 719 C C . GLU A 1 90 ? -13.684 22.740 -3.428 1.00 41.38 90 GLU A C 1
ATOM 721 O O . GLU A 1 90 ? -13.743 23.705 -2.666 1.00 41.38 90 GLU A O 1
ATOM 726 N N . GLN A 1 91 ? -13.589 21.488 -2.961 1.00 40.09 91 GLN A N 1
ATOM 727 C CA . GLN A 1 91 ? -13.394 21.155 -1.541 1.00 40.09 91 GLN A CA 1
ATOM 728 C C . GLN A 1 91 ? -11.944 21.384 -1.097 1.00 40.09 91 GLN A C 1
ATOM 730 O O . GLN A 1 91 ? -11.733 21.973 -0.039 1.00 40.09 91 GLN A O 1
ATOM 735 N N . PHE A 1 92 ? -10.961 21.019 -1.927 1.00 39.31 92 PHE A N 1
ATOM 736 C CA . PHE A 1 92 ? -9.544 21.322 -1.689 1.00 39.31 92 PHE A CA 1
ATOM 737 C C . PHE A 1 92 ? -9.264 22.837 -1.661 1.00 39.31 92 PHE A C 1
ATOM 739 O O . PHE A 1 92 ? -8.452 23.308 -0.869 1.00 39.31 92 PHE A O 1
ATOM 746 N N . GLN A 1 93 ? -9.993 23.634 -2.450 1.00 39.78 93 GLN A N 1
ATOM 747 C CA . GLN A 1 93 ? -9.860 25.097 -2.479 1.00 39.78 93 GLN A CA 1
ATOM 748 C C . GLN A 1 93 ? -10.437 25.827 -1.247 1.00 39.78 93 GLN A C 1
ATOM 750 O O . GLN A 1 93 ? -10.160 27.012 -1.076 1.00 39.78 93 GLN A O 1
ATOM 755 N N . ARG A 1 94 ? -11.219 25.168 -0.374 1.00 40.44 94 ARG A N 1
ATOM 756 C CA . ARG A 1 94 ? -11.890 25.816 0.779 1.00 40.44 94 ARG A CA 1
ATOM 757 C C . ARG A 1 94 ? -11.125 25.760 2.111 1.00 40.44 94 ARG A C 1
ATOM 759 O O . ARG A 1 94 ? -11.652 26.202 3.126 1.00 40.44 94 ARG A O 1
ATOM 766 N N . GLY A 1 95 ? -9.868 25.317 2.114 1.00 38.06 95 GLY A N 1
ATOM 767 C CA . GLY A 1 95 ? -8.873 25.789 3.088 1.00 38.06 95 GLY A CA 1
ATOM 768 C C . GLY A 1 95 ? -8.954 25.286 4.537 1.00 38.06 95 GLY A C 1
ATOM 769 O O . GLY A 1 95 ? -8.184 25.783 5.366 1.00 38.06 95 GLY A O 1
ATOM 770 N N . VAL A 1 96 ? -9.788 24.295 4.861 1.00 44.94 96 VAL A N 1
ATOM 771 C CA . VAL A 1 96 ? -9.698 23.561 6.136 1.00 44.94 96 VAL A CA 1
ATOM 772 C C . VAL A 1 96 ? -9.347 22.120 5.813 1.00 44.94 96 VAL A C 1
ATOM 774 O O . VAL A 1 96 ? -10.185 21.352 5.352 1.00 44.94 96 VAL A O 1
ATOM 777 N N . GLU A 1 97 ? -8.074 21.790 5.978 1.00 53.97 97 GLU A N 1
ATOM 778 C CA . GLU A 1 97 ? -7.597 20.426 5.814 1.00 53.97 97 GLU A CA 1
ATOM 779 C C . GLU A 1 97 ? -7.826 19.672 7.125 1.00 53.97 97 GLU A C 1
ATOM 781 O O . GLU A 1 97 ? -7.399 20.139 8.181 1.00 53.97 97 GLU A O 1
ATOM 786 N N . THR A 1 98 ? -8.549 18.556 7.059 1.00 64.81 98 THR A N 1
ATOM 787 C CA . THR A 1 98 ? -8.869 17.696 8.199 1.00 64.81 98 THR A CA 1
ATOM 788 C C . THR A 1 98 ? -7.796 16.619 8.347 1.00 64.81 98 THR A C 1
ATOM 790 O O . THR A 1 98 ? -7.491 15.890 7.402 1.00 64.81 98 THR A O 1
ATOM 793 N N . THR A 1 99 ? -7.188 16.515 9.528 1.00 75.06 99 THR A N 1
ATOM 794 C CA . THR A 1 99 ? -6.291 15.400 9.861 1.00 75.06 99 THR A CA 1
ATOM 795 C C . THR A 1 99 ? -7.086 14.109 10.067 1.00 75.06 99 THR A C 1
ATOM 797 O O . THR A 1 99 ? -8.307 14.133 10.249 1.00 75.06 99 THR A O 1
ATOM 800 N N . LEU A 1 100 ? -6.400 12.961 10.107 1.00 78.81 100 LEU A N 1
ATOM 801 C CA . LEU A 1 100 ? -7.021 11.706 10.537 1.00 78.81 100 LEU A CA 1
ATOM 802 C C . LEU A 1 100 ? -7.693 11.847 11.908 1.00 78.81 100 LEU A C 1
ATOM 804 O O . LEU A 1 100 ? -8.821 11.386 12.087 1.00 78.81 100 LEU A O 1
ATOM 808 N N . HIS A 1 101 ? -7.019 12.502 12.853 1.00 86.00 101 HIS A N 1
ATOM 809 C CA . HIS A 1 101 ? -7.580 12.774 14.169 1.00 86.00 101 HIS A CA 1
ATOM 810 C C . HIS A 1 101 ? -8.837 13.640 14.080 1.00 86.00 101 HIS A C 1
ATOM 812 O O . HIS A 1 101 ? -9.801 13.329 14.773 1.00 86.00 101 HIS A O 1
ATOM 818 N N . ASP A 1 102 ? -8.881 14.657 13.217 1.00 84.25 102 ASP A N 1
ATOM 819 C CA . ASP A 1 102 ? -10.068 15.508 13.053 1.00 84.25 102 ASP A CA 1
ATOM 820 C C . ASP A 1 102 ? -11.252 14.720 12.486 1.00 84.25 102 ASP A C 1
ATOM 822 O O . ASP A 1 102 ? -12.359 14.790 13.019 1.00 84.25 102 ASP A O 1
ATOM 826 N N . GLU A 1 103 ? -11.020 13.921 11.441 1.00 84.62 103 GLU A N 1
ATOM 827 C CA . GLU A 1 103 ? -12.053 13.083 10.822 1.00 84.62 103 GLU A CA 1
ATOM 828 C C . GLU A 1 103 ? -12.602 12.042 11.807 1.00 84.62 103 GLU A C 1
ATOM 830 O O . GLU A 1 103 ? -13.817 11.846 11.906 1.00 84.62 103 GLU A O 1
ATOM 835 N N . LEU A 1 104 ? -11.721 11.379 12.563 1.00 88.12 104 LEU A N 1
ATOM 836 C CA . LEU A 1 104 ? -12.132 10.399 13.567 1.00 88.12 104 LEU A CA 1
ATOM 837 C C . LEU A 1 104 ? -12.813 11.070 14.762 1.00 88.12 104 LEU A C 1
ATOM 839 O O . LEU A 1 104 ? -13.859 10.589 15.187 1.00 88.12 104 LEU A O 1
ATOM 843 N N . SER A 1 105 ? -12.306 12.203 15.252 1.00 91.31 105 SER A N 1
ATOM 844 C CA . SER A 1 105 ? -12.941 12.970 16.334 1.00 91.31 105 SER A CA 1
ATOM 845 C C . SER A 1 105 ? -14.343 13.425 15.930 1.00 91.31 105 SER A C 1
ATOM 847 O O . SER A 1 105 ? -15.299 13.242 16.682 1.00 91.31 105 SER A O 1
ATOM 849 N N . ALA A 1 106 ? -14.500 13.946 14.709 1.00 88.75 106 ALA A N 1
ATOM 850 C CA . ALA A 1 106 ? -15.794 14.360 14.179 1.00 88.75 106 ALA A CA 1
ATOM 851 C C . ALA A 1 106 ? -16.763 13.178 14.018 1.00 88.75 106 ALA A C 1
ATOM 853 O O . ALA A 1 106 ? -17.962 13.315 14.265 1.00 88.75 106 ALA A O 1
ATOM 854 N N . ALA A 1 107 ? -16.264 12.010 13.606 1.00 88.19 107 ALA A N 1
ATOM 855 C CA . ALA A 1 107 ? -17.095 10.835 13.366 1.00 88.19 107 ALA A CA 1
ATOM 856 C C . ALA A 1 107 ? -17.460 10.051 14.637 1.00 88.19 107 ALA A C 1
ATOM 858 O O . ALA A 1 107 ? -18.501 9.389 14.663 1.00 88.19 107 ALA A O 1
ATOM 859 N N . LEU A 1 108 ? -16.598 10.073 15.653 1.00 92.25 108 LEU A N 1
ATOM 860 C CA . LEU A 1 108 ? -16.684 9.215 16.837 1.00 92.25 108 LEU A CA 1
ATOM 861 C C . LEU A 1 108 ? -17.039 9.983 18.112 1.00 92.25 108 LEU A C 1
ATOM 863 O O . LEU A 1 108 ? -17.434 9.355 19.090 1.00 92.25 108 LEU A O 1
ATOM 867 N N . GLY A 1 109 ? -16.946 11.314 18.091 1.00 92.69 109 GLY A N 1
ATOM 868 C CA . GLY A 1 109 ? -17.322 12.174 19.204 1.00 92.69 109 GLY A CA 1
ATOM 869 C C . GLY A 1 109 ? -16.402 12.031 20.416 1.00 92.69 109 GLY A C 1
ATOM 870 O O . GLY A 1 109 ? -15.222 11.711 20.297 1.00 92.69 109 GLY A O 1
ATOM 871 N N . ALA A 1 110 ? -16.962 12.279 21.602 1.00 91.69 110 ALA A N 1
ATOM 872 C CA . ALA A 1 110 ? -16.214 12.386 22.856 1.00 91.69 110 ALA A CA 1
ATOM 873 C C . ALA A 1 110 ? -15.510 11.089 23.298 1.00 91.69 110 ALA A C 1
ATOM 875 O O . ALA A 1 110 ? -14.615 11.136 24.136 1.00 91.69 110 ALA A O 1
ATOM 876 N N . GLN A 1 111 ? -15.900 9.931 22.757 1.00 93.50 111 GLN A N 1
ATOM 877 C CA . GLN A 1 111 ? -15.247 8.652 23.041 1.00 93.50 111 GLN A CA 1
ATOM 878 C C . GLN A 1 111 ? -13.884 8.509 22.351 1.00 93.50 111 GLN A C 1
ATOM 880 O O . GLN A 1 111 ? -13.134 7.591 22.683 1.00 93.50 111 GLN A O 1
ATOM 885 N N . TYR A 1 112 ? -13.574 9.366 21.376 1.00 96.06 112 TYR A N 1
ATOM 886 C CA . TYR A 1 112 ? -12.274 9.420 20.724 1.00 96.06 112 TYR A CA 1
ATOM 887 C C . TYR A 1 112 ? -11.391 10.462 21.408 1.00 96.06 112 TYR A C 1
ATOM 889 O O . TYR A 1 112 ? -11.709 11.649 21.424 1.00 96.06 112 TYR A O 1
ATOM 897 N N . VAL A 1 113 ? -10.277 10.012 21.977 1.00 96.25 113 VAL A N 1
ATOM 898 C CA . VAL A 1 113 ? -9.347 10.845 22.741 1.00 96.25 113 VAL A CA 1
ATOM 899 C C . VAL A 1 113 ? -8.005 10.870 22.028 1.00 96.25 113 VAL A C 1
ATOM 901 O O . VAL A 1 113 ? -7.376 9.829 21.836 1.00 96.25 113 VAL A O 1
ATOM 904 N N . VAL A 1 114 ? -7.552 12.060 21.649 1.00 94.19 114 VAL A N 1
ATOM 905 C CA . VAL A 1 114 ? -6.209 12.288 21.103 1.00 94.19 114 VAL A CA 1
ATOM 906 C C . VAL A 1 114 ? -5.262 12.536 22.275 1.00 94.19 114 VAL A C 1
ATOM 908 O O . VAL A 1 114 ? -5.438 13.500 23.015 1.00 94.19 114 VAL A O 1
ATOM 911 N N . ASN A 1 115 ? -4.282 11.652 22.467 1.00 93.56 115 ASN A N 1
ATOM 912 C CA . ASN A 1 115 ? -3.289 11.777 23.540 1.00 93.56 115 ASN A CA 1
ATOM 913 C C . ASN A 1 115 ? -2.055 12.557 23.069 1.00 93.56 115 ASN A C 1
ATOM 915 O O . ASN A 1 115 ? -1.436 13.276 23.849 1.00 93.56 115 ASN A O 1
ATOM 919 N N . SER A 1 116 ? -1.687 12.389 21.799 1.00 90.12 116 SER A N 1
ATOM 920 C CA . SER A 1 116 ? -0.592 13.089 21.129 1.00 90.12 116 SER A CA 1
ATOM 921 C C . SER A 1 116 ? -0.827 13.105 19.616 1.00 90.12 116 SER A 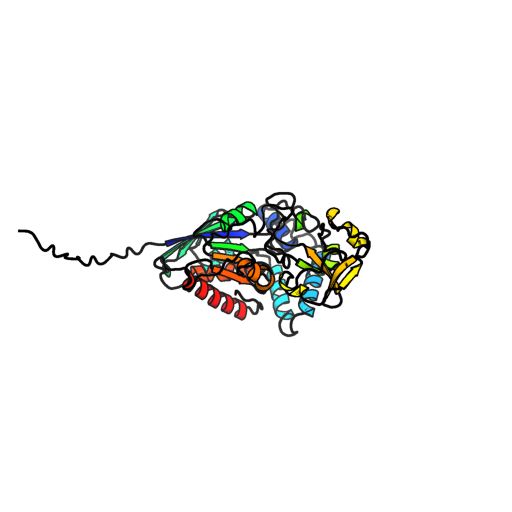C 1
ATOM 923 O O . SER A 1 116 ? -1.758 12.470 19.124 1.00 90.12 116 SER A O 1
ATOM 925 N N . ASP A 1 117 ? 0.061 13.763 18.869 1.00 82.12 117 ASP A N 1
ATOM 926 C CA . ASP A 1 117 ? 0.060 13.778 17.396 1.00 82.12 117 ASP A CA 1
ATOM 927 C C . ASP A 1 117 ? 0.164 12.386 16.748 1.00 82.12 117 ASP A C 1
ATOM 929 O O . ASP A 1 117 ? -0.051 12.247 15.545 1.00 82.12 117 ASP A O 1
ATOM 933 N N . THR A 1 118 ? 0.569 11.366 17.507 1.00 88.06 118 THR A N 1
ATOM 934 C CA . THR A 1 118 ? 0.750 9.999 17.004 1.00 88.06 118 THR A CA 1
ATOM 935 C C . THR A 1 118 ? -0.006 8.959 17.799 1.00 88.06 118 THR A C 1
ATOM 937 O O . THR A 1 118 ? 0.096 7.778 17.483 1.00 88.06 118 THR A O 1
ATOM 940 N N . GLU A 1 119 ? -0.739 9.347 18.837 1.00 95.31 119 GLU A N 1
ATOM 941 C CA . GLU A 1 119 ? -1.430 8.406 19.705 1.00 95.31 119 GLU A CA 1
ATOM 942 C C . GLU A 1 119 ? -2.834 8.887 20.028 1.00 95.31 119 GLU A C 1
ATOM 944 O O . GLU A 1 119 ? -3.065 10.006 20.483 1.00 95.31 119 GLU A O 1
ATOM 949 N N . SER A 1 120 ? -3.792 7.987 19.859 1.00 96.75 120 SER A N 1
ATOM 950 C CA . SER A 1 120 ? -5.179 8.214 20.241 1.00 96.75 120 SER A CA 1
ATOM 951 C C . SER A 1 120 ? -5.805 6.938 20.778 1.00 96.75 120 SER A C 1
ATOM 953 O O . SER A 1 120 ? -5.271 5.834 20.628 1.00 96.75 120 SER A O 1
ATOM 955 N N . ARG A 1 121 ? -6.939 7.091 21.451 1.00 97.56 121 ARG A N 1
ATOM 956 C CA . ARG A 1 121 ? -7.733 5.989 21.980 1.00 97.56 121 ARG A CA 1
ATOM 957 C C . ARG A 1 121 ? -9.191 6.169 21.614 1.00 97.56 121 ARG A C 1
ATOM 959 O O . ARG A 1 121 ? -9.674 7.291 21.503 1.00 97.56 121 ARG A O 1
ATOM 966 N N . TYR A 1 122 ? -9.890 5.056 21.459 1.00 97.25 122 TYR A N 1
ATOM 967 C CA . TYR A 1 122 ? -11.333 5.047 21.270 1.00 97.25 122 TYR A CA 1
ATOM 968 C C . TYR A 1 122 ? -11.967 3.898 22.036 1.00 97.25 122 TYR A C 1
ATOM 970 O O . TYR A 1 122 ? -11.560 2.751 21.867 1.00 97.25 122 TYR A O 1
ATOM 978 N N . THR A 1 123 ? -12.997 4.184 22.825 1.00 97.31 123 THR A N 1
ATOM 979 C CA . THR A 1 123 ? -13.763 3.145 23.520 1.00 97.31 123 THR A CA 1
ATOM 980 C C . THR A 1 123 ? -15.101 2.925 22.825 1.00 97.31 123 THR A C 1
ATOM 982 O O . THR A 1 123 ? -15.927 3.830 22.714 1.00 97.31 123 THR A O 1
ATOM 985 N N . SER A 1 124 ? -15.321 1.695 22.362 1.00 96.88 124 SER A N 1
ATOM 986 C CA . SER A 1 124 ? -16.578 1.264 21.757 1.00 96.88 124 SER A CA 1
ATOM 987 C C . SER A 1 124 ? -17.404 0.483 22.774 1.00 96.88 124 SER A C 1
ATOM 989 O O . SER A 1 124 ? -17.224 -0.726 22.939 1.00 96.88 124 SER A O 1
ATOM 991 N N . ASP A 1 125 ? -18.333 1.159 23.449 1.00 95.69 125 ASP A N 1
ATOM 992 C CA . ASP A 1 125 ? -19.243 0.509 24.401 1.00 95.69 125 ASP A CA 1
ATOM 993 C C . ASP A 1 125 ? -20.109 -0.596 23.780 1.00 95.69 125 ASP A C 1
ATOM 995 O O . ASP A 1 125 ? -20.249 -1.645 24.420 1.00 95.69 125 ASP A O 1
ATOM 999 N N . PRO A 1 126 ? -20.654 -0.438 22.551 1.00 95.69 126 PRO A N 1
ATOM 1000 C CA . PRO A 1 126 ? -21.412 -1.505 21.905 1.00 95.69 126 PRO A CA 1
ATOM 1001 C C . PRO A 1 126 ? -20.563 -2.749 21.640 1.00 95.69 126 PRO A C 1
ATOM 1003 O O . PRO A 1 126 ? -21.037 -3.863 21.846 1.00 95.69 126 PRO A O 1
ATOM 1006 N N . GLN A 1 127 ? -19.303 -2.571 21.225 1.00 96.94 127 GLN A N 1
ATOM 1007 C CA . GLN A 1 127 ? -18.409 -3.696 20.942 1.00 96.94 127 GLN A CA 1
ATOM 1008 C C . GLN A 1 127 ? -17.767 -4.292 22.187 1.00 96.94 127 GLN A C 1
ATOM 1010 O O . GLN A 1 127 ? -17.329 -5.441 22.128 1.00 96.94 127 GLN A O 1
ATOM 1015 N N . LYS A 1 128 ? -17.688 -3.516 23.275 1.00 96.88 128 LYS A N 1
ATOM 1016 C CA . LYS A 1 128 ? -16.827 -3.794 24.429 1.00 96.88 128 LYS A CA 1
ATOM 1017 C C . LYS A 1 128 ? -15.371 -3.930 23.997 1.00 96.88 128 LYS A C 1
ATOM 1019 O O . LYS A 1 128 ? -14.724 -4.941 24.237 1.00 96.88 128 LYS A O 1
ATOM 1024 N N . VAL A 1 129 ? -14.875 -2.905 23.302 1.00 97.56 129 VAL A N 1
ATOM 1025 C CA . VAL A 1 129 ? -13.497 -2.852 22.796 1.00 97.56 129 VAL A CA 1
ATOM 1026 C C . VAL A 1 129 ? -12.872 -1.492 23.098 1.00 97.56 129 VAL A C 1
ATOM 1028 O O . VAL A 1 129 ? -13.488 -0.464 22.808 1.00 97.56 129 VAL A O 1
ATOM 1031 N N . ASN A 1 130 ? -11.646 -1.484 23.620 1.00 97.81 130 ASN A N 1
ATOM 1032 C CA . ASN A 1 130 ? -10.788 -0.304 23.645 1.00 97.81 130 ASN A CA 1
ATOM 1033 C C . ASN A 1 130 ? -9.796 -0.383 22.488 1.00 97.81 130 ASN A C 1
ATOM 1035 O O . ASN A 1 130 ? -9.033 -1.336 22.353 1.00 97.81 130 ASN A O 1
ATOM 1039 N N . TYR A 1 131 ? -9.794 0.636 21.647 1.00 98.19 131 TYR A N 1
ATOM 1040 C CA . TYR A 1 131 ? -8.861 0.771 20.546 1.00 98.19 131 TYR A CA 1
ATOM 1041 C C . TYR A 1 131 ? -7.723 1.702 20.952 1.00 98.19 131 TYR A C 1
ATOM 1043 O O . TYR A 1 131 ? -7.960 2.842 21.349 1.00 98.19 131 TYR A O 1
ATOM 1051 N N . HIS A 1 132 ? -6.492 1.227 20.801 1.00 98.12 132 HIS A N 1
ATOM 1052 C CA . HIS A 1 132 ? -5.260 1.996 20.908 1.00 98.12 132 HIS A CA 1
ATOM 1053 C C . HIS A 1 132 ? -4.731 2.237 19.500 1.00 98.12 132 HIS A C 1
ATOM 1055 O O . HIS A 1 132 ? -4.412 1.291 18.786 1.00 98.12 132 HIS A O 1
ATOM 1061 N N . ILE A 1 133 ? -4.684 3.494 19.076 1.00 97.06 133 ILE A N 1
ATOM 1062 C CA . ILE A 1 133 ? -4.347 3.861 17.703 1.00 97.06 133 ILE A CA 1
ATOM 1063 C C . ILE A 1 133 ? -3.022 4.612 17.727 1.00 97.06 133 ILE A C 1
ATOM 1065 O O . ILE A 1 133 ? -2.916 5.650 18.381 1.00 97.06 133 ILE A O 1
ATOM 1069 N N . ARG A 1 134 ? -2.038 4.096 16.992 1.00 96.56 134 ARG A N 1
ATOM 1070 C CA . ARG A 1 134 ? -0.700 4.669 16.863 1.00 96.56 134 ARG A CA 1
ATOM 1071 C C . ARG A 1 134 ? -0.404 5.016 15.411 1.00 96.56 134 ARG A C 1
ATOM 1073 O O . ARG A 1 134 ? -0.589 4.180 14.532 1.00 96.56 134 ARG A O 1
ATOM 1080 N N . ILE A 1 135 ? 0.078 6.225 15.160 1.00 92.12 135 ILE A N 1
ATOM 1081 C CA . ILE A 1 135 ? 0.510 6.679 13.838 1.00 92.12 135 ILE A CA 1
ATOM 1082 C C . ILE A 1 135 ? 2.030 6.542 13.743 1.00 92.12 135 ILE A C 1
ATOM 1084 O O . ILE A 1 135 ? 2.754 6.935 14.656 1.00 92.12 135 ILE A O 1
ATOM 1088 N N . VAL A 1 136 ? 2.516 5.972 12.643 1.00 92.69 136 VAL A N 1
ATOM 1089 C CA . VAL A 1 136 ? 3.947 5.825 12.350 1.00 92.69 136 VAL A CA 1
ATOM 1090 C C . VAL A 1 136 ? 4.267 6.379 10.968 1.00 92.69 136 VAL A C 1
ATOM 1092 O O . VAL A 1 136 ? 3.426 6.350 10.075 1.00 92.69 136 VAL A O 1
ATOM 1095 N N . TYR A 1 137 ? 5.497 6.853 10.774 1.00 87.44 137 TYR A N 1
ATOM 1096 C CA . TYR A 1 137 ? 5.881 7.581 9.554 1.00 87.44 137 TYR A CA 1
ATOM 1097 C C . TYR A 1 137 ? 7.077 6.974 8.818 1.00 87.44 137 TYR A C 1
ATOM 1099 O O . TYR A 1 137 ? 7.517 7.504 7.799 1.00 87.44 137 TYR A O 1
ATOM 1107 N N . THR A 1 138 ? 7.653 5.890 9.338 1.00 87.25 138 THR A N 1
ATOM 1108 C CA . THR A 1 138 ? 8.915 5.341 8.835 1.00 87.25 138 THR A CA 1
ATOM 1109 C C . THR A 1 138 ? 8.731 3.909 8.328 1.00 87.25 138 THR A C 1
ATOM 1111 O O . THR A 1 138 ? 7.895 3.157 8.837 1.00 87.25 138 THR A O 1
ATOM 1114 N N . LYS A 1 139 ? 9.526 3.503 7.323 1.00 89.62 139 LYS A N 1
ATOM 1115 C CA . LYS A 1 139 ? 9.541 2.101 6.857 1.00 89.62 139 LYS A CA 1
ATOM 1116 C C . LYS A 1 139 ? 9.872 1.105 7.980 1.00 89.62 139 LYS A C 1
ATOM 1118 O O . LYS A 1 139 ? 9.214 0.065 8.008 1.00 89.62 139 LYS A O 1
ATOM 1123 N N . PRO A 1 140 ? 10.842 1.365 8.885 1.00 90.69 140 PRO A N 1
ATOM 1124 C CA . PRO A 1 140 ? 11.150 0.449 9.979 1.00 90.69 140 PRO A CA 1
ATOM 1125 C C . PRO A 1 140 ? 9.976 0.256 10.935 1.00 90.69 140 PRO A C 1
ATOM 1127 O O . PRO A 1 140 ? 9.666 -0.884 11.279 1.00 90.69 140 PRO A O 1
ATOM 1130 N N . ASP A 1 141 ? 9.268 1.329 11.293 1.00 93.44 141 ASP A N 1
ATOM 1131 C CA . ASP A 1 141 ? 8.103 1.230 12.176 1.00 93.44 141 ASP A CA 1
ATOM 1132 C C . ASP A 1 141 ? 6.949 0.489 11.495 1.00 93.44 141 ASP A C 1
ATOM 1134 O O . ASP A 1 141 ? 6.295 -0.351 12.113 1.00 93.44 141 ASP A O 1
ATOM 1138 N N . PHE A 1 142 ? 6.719 0.754 10.204 1.00 94.88 142 PHE A N 1
ATOM 1139 C CA . PHE A 1 142 ? 5.717 0.034 9.422 1.00 94.88 142 PHE A CA 1
ATOM 1140 C C . PHE A 1 142 ? 6.041 -1.458 9.314 1.00 94.88 142 PHE A C 1
ATOM 1142 O O . PHE A 1 142 ? 5.163 -2.289 9.537 1.00 94.88 142 PHE A O 1
ATOM 1149 N N . ARG A 1 143 ? 7.300 -1.808 9.030 1.00 94.44 143 ARG A N 1
ATOM 1150 C CA . ARG A 1 143 ? 7.758 -3.202 9.015 1.00 94.44 143 ARG A CA 1
ATOM 1151 C C . ARG A 1 143 ? 7.534 -3.870 10.368 1.00 94.44 143 ARG A C 1
ATOM 1153 O O . ARG A 1 143 ? 6.923 -4.931 10.424 1.00 94.44 143 ARG A O 1
ATOM 1160 N N . THR A 1 144 ? 7.980 -3.220 11.441 1.00 95.81 144 THR A N 1
ATOM 1161 C CA . THR A 1 144 ? 7.827 -3.720 12.814 1.00 95.81 144 THR A CA 1
ATOM 1162 C C . THR A 1 144 ? 6.361 -3.990 13.129 1.00 95.81 144 THR A C 1
ATOM 1164 O O . THR A 1 144 ? 6.021 -5.044 13.658 1.00 95.81 144 THR A O 1
ATOM 1167 N N . ALA A 1 145 ? 5.468 -3.075 12.746 1.00 97.75 145 ALA A N 1
ATOM 1168 C CA . ALA A 1 145 ? 4.033 -3.263 12.910 1.00 97.75 145 ALA A CA 1
ATOM 1169 C C . ALA A 1 145 ? 3.510 -4.475 12.119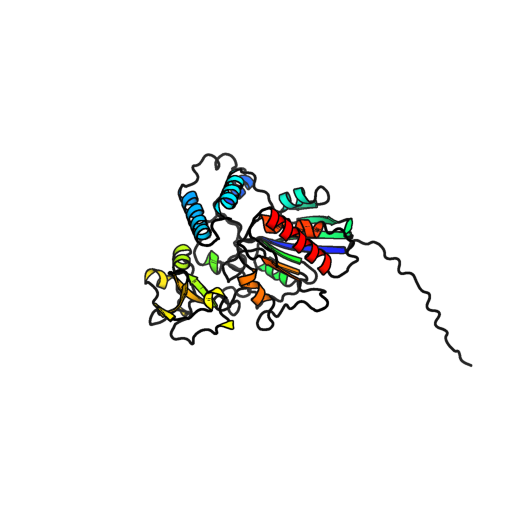 1.00 97.75 145 ALA A C 1
ATOM 1171 O O . ALA A 1 145 ? 2.749 -5.276 12.657 1.00 97.75 145 ALA A O 1
ATOM 1172 N N . LEU A 1 146 ? 3.929 -4.654 10.861 1.00 97.31 146 LEU A N 1
ATOM 1173 C CA . LEU A 1 146 ? 3.549 -5.825 10.057 1.00 97.31 146 LEU A CA 1
ATOM 1174 C C . LEU A 1 146 ? 4.015 -7.151 10.688 1.00 97.31 146 LEU A C 1
ATOM 1176 O O . LEU A 1 146 ? 3.305 -8.155 10.577 1.00 97.31 146 LEU A O 1
ATOM 1180 N N . GLU A 1 147 ? 5.161 -7.131 11.372 1.00 97.00 147 GLU A N 1
ATOM 1181 C CA . GLU A 1 147 ? 5.777 -8.250 12.103 1.00 97.00 147 GLU A CA 1
ATOM 1182 C C . GLU A 1 147 ? 5.247 -8.426 13.539 1.00 97.00 147 GLU A C 1
ATOM 1184 O O . GLU A 1 147 ? 5.642 -9.364 14.232 1.00 97.00 147 GLU A O 1
ATOM 1189 N N . THR A 1 148 ? 4.325 -7.575 13.995 1.00 98.25 148 THR A N 1
ATOM 1190 C CA . THR A 1 148 ? 3.752 -7.643 15.349 1.00 98.25 148 THR A CA 1
ATOM 1191 C C . THR A 1 148 ? 2.463 -8.462 15.351 1.00 98.25 148 THR A C 1
ATOM 1193 O O . THR A 1 148 ? 1.539 -8.179 14.593 1.00 98.25 148 THR A O 1
ATOM 1196 N N . GLU A 1 149 ? 2.370 -9.470 16.218 1.00 97.56 149 GLU A N 1
ATOM 1197 C CA . GLU A 1 149 ? 1.182 -10.324 16.343 1.00 97.56 149 GLU A CA 1
ATOM 1198 C C . GLU A 1 149 ? -0.023 -9.593 16.948 1.00 97.56 149 GLU A C 1
ATOM 1200 O O . GLU A 1 149 ? 0.109 -8.671 17.746 1.00 97.56 149 GLU A O 1
ATOM 1205 N N . GLY A 1 150 ? -1.234 -10.022 16.584 1.00 96.56 150 GLY A N 1
ATOM 1206 C CA . GLY A 1 150 ? -2.463 -9.589 17.259 1.00 96.56 150 GLY A CA 1
ATOM 1207 C C . GLY A 1 150 ? -2.967 -8.181 16.920 1.00 96.56 150 GLY A C 1
ATOM 1208 O O . GLY A 1 150 ? -4.101 -7.869 17.277 1.00 96.56 150 GLY A O 1
ATOM 1209 N N . ILE A 1 151 ? -2.204 -7.364 16.189 1.00 98.25 151 ILE A N 1
ATOM 1210 C CA . ILE A 1 151 ? -2.579 -5.976 15.869 1.00 98.25 151 ILE A CA 1
ATOM 1211 C C . ILE A 1 151 ? -3.192 -5.817 14.471 1.00 98.25 151 ILE A C 1
ATOM 1213 O O . ILE A 1 151 ? -3.078 -6.692 13.604 1.00 98.25 151 ILE A O 1
ATOM 1217 N N . CYS A 1 152 ? -3.837 -4.676 14.228 1.00 98.25 152 CYS A N 1
ATOM 1218 C CA . CYS A 1 152 ? -4.171 -4.225 12.879 1.00 98.25 152 CYS A CA 1
ATOM 1219 C C . CYS A 1 152 ? -3.116 -3.241 12.377 1.00 98.25 152 CYS A C 1
ATOM 1221 O O . CYS A 1 152 ? -2.803 -2.274 13.060 1.00 98.25 152 CYS A O 1
ATOM 1223 N N . VAL A 1 153 ? -2.652 -3.419 11.147 1.00 98.06 153 VAL A N 1
ATOM 1224 C CA . VAL A 1 153 ? -1.774 -2.468 10.466 1.00 98.06 153 VAL A CA 1
ATOM 1225 C C . VAL A 1 153 ? -2.521 -1.873 9.286 1.00 98.06 153 VAL A C 1
ATOM 1227 O O . VAL A 1 153 ? -3.094 -2.601 8.477 1.00 98.06 153 VAL A O 1
ATOM 1230 N N . MET A 1 154 ? -2.529 -0.552 9.166 1.00 95.88 154 MET A N 1
ATOM 1231 C CA . MET A 1 154 ? -3.103 0.154 8.027 1.00 95.88 154 MET A CA 1
ATOM 1232 C C . MET A 1 154 ? -2.042 1.034 7.388 1.00 95.88 154 MET A C 1
ATOM 1234 O O . MET A 1 154 ? -1.422 1.832 8.072 1.00 95.88 154 MET A O 1
ATOM 1238 N N . TYR A 1 155 ? -1.848 0.926 6.080 1.00 93.81 155 TYR A N 1
ATOM 1239 C CA . TYR A 1 155 ? -1.098 1.924 5.331 1.00 93.81 155 TYR A CA 1
ATOM 1240 C C . TYR A 1 155 ? -2.055 2.945 4.720 1.00 93.81 155 TYR A C 1
ATOM 1242 O O . TYR A 1 155 ? -2.956 2.577 3.950 1.00 93.81 155 TYR A O 1
ATOM 1250 N N . ASN A 1 156 ? -1.813 4.212 5.038 1.00 86.38 156 ASN A N 1
ATOM 1251 C CA . ASN A 1 156 ? -2.463 5.374 4.464 1.00 86.38 156 ASN A CA 1
ATOM 1252 C C . ASN A 1 156 ? -1.416 6.228 3.733 1.00 86.38 156 ASN A C 1
ATOM 1254 O O . ASN A 1 156 ? -0.434 6.644 4.332 1.00 86.38 156 ASN A O 1
ATOM 1258 N N . GLY A 1 157 ? -1.605 6.499 2.444 1.00 82.62 157 GLY A N 1
ATOM 1259 C CA . GLY A 1 157 ? -0.695 7.358 1.685 1.00 82.62 157 GLY A CA 1
ATOM 1260 C C . GLY A 1 157 ? -0.539 6.937 0.231 1.00 82.62 157 GLY A C 1
ATOM 1261 O O . GLY A 1 157 ? -1.214 6.029 -0.263 1.00 82.62 157 GLY A O 1
ATOM 1262 N N . HIS A 1 158 ? 0.360 7.602 -0.491 1.00 82.69 158 HIS A N 1
ATOM 1263 C CA . HIS A 1 158 ? 0.627 7.258 -1.881 1.00 82.69 158 HIS A CA 1
ATOM 1264 C C . HIS A 1 158 ? 1.363 5.918 -2.001 1.00 82.69 158 HIS A C 1
ATOM 1266 O O . HIS A 1 158 ? 2.388 5.690 -1.371 1.00 82.69 158 HIS A O 1
ATOM 1272 N N . ALA A 1 159 ? 0.895 5.053 -2.898 1.00 85.31 159 ALA A N 1
ATOM 1273 C CA . ALA A 1 159 ? 1.638 3.861 -3.289 1.00 85.31 159 ALA A CA 1
ATOM 1274 C C . ALA A 1 159 ? 2.044 3.978 -4.753 1.00 85.31 159 ALA A C 1
ATOM 1276 O O . ALA A 1 159 ? 1.233 4.357 -5.605 1.00 85.31 159 ALA A O 1
ATOM 1277 N N . ARG A 1 160 ? 3.291 3.629 -5.066 1.00 81.81 160 ARG A N 1
ATOM 1278 C CA . ARG A 1 160 ? 3.750 3.602 -6.451 1.00 81.81 160 ARG A CA 1
ATOM 1279 C C . ARG A 1 160 ? 3.161 2.414 -7.179 1.00 81.81 160 ARG A C 1
ATOM 1281 O O . ARG A 1 160 ? 3.125 1.290 -6.669 1.00 81.81 160 ARG A O 1
ATOM 1288 N N . TRP A 1 161 ? 2.767 2.695 -8.416 1.00 81.38 161 TRP A N 1
ATOM 1289 C CA . TRP A 1 161 ? 2.148 1.753 -9.332 1.00 81.38 161 TRP A CA 1
ATOM 1290 C C . TRP A 1 161 ? 2.902 0.421 -9.367 1.00 81.38 161 TRP A C 1
ATOM 1292 O O . TRP A 1 161 ? 4.020 0.333 -9.878 1.00 81.38 161 TRP A O 1
ATOM 1302 N N . GLY A 1 162 ? 2.281 -0.624 -8.822 1.00 77.81 162 GLY A N 1
ATOM 1303 C CA . GLY A 1 162 ? 2.843 -1.970 -8.824 1.0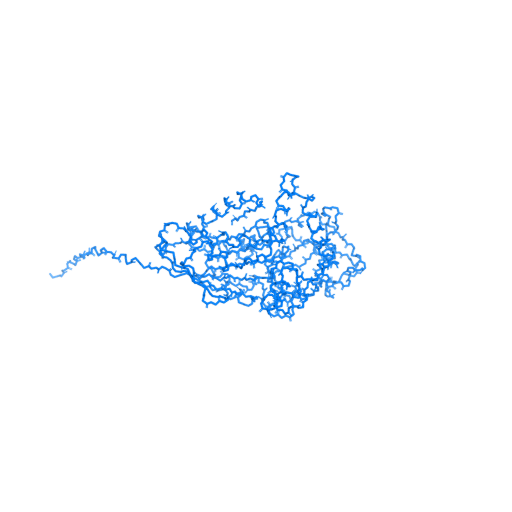0 77.81 162 GLY A CA 1
ATOM 1304 C C . GLY A 1 162 ? 4.136 -2.153 -8.027 1.00 77.81 162 GLY A C 1
ATOM 1305 O O . GLY A 1 162 ? 4.728 -3.211 -8.192 1.00 77.81 162 GLY A O 1
ATOM 1306 N N . ARG A 1 163 ? 4.580 -1.180 -7.213 1.00 85.62 163 ARG A N 1
ATOM 1307 C CA . ARG A 1 163 ? 5.848 -1.227 -6.452 1.00 85.62 163 ARG A CA 1
ATOM 1308 C C . ARG A 1 163 ? 5.656 -1.276 -4.944 1.00 85.62 163 ARG A C 1
ATOM 1310 O O . ARG A 1 163 ? 6.335 -2.060 -4.294 1.00 85.62 163 ARG A O 1
ATOM 1317 N N . GLY A 1 164 ? 4.742 -0.472 -4.401 1.00 88.81 164 GLY A N 1
ATOM 1318 C CA . GLY A 1 164 ? 4.458 -0.447 -2.965 1.00 88.81 164 GLY A CA 1
ATOM 1319 C C . GLY A 1 164 ? 4.354 0.952 -2.345 1.00 88.81 164 GLY A C 1
ATOM 1320 O O . GLY A 1 164 ? 4.405 1.946 -3.077 1.00 88.81 164 GLY A O 1
ATOM 1321 N N . PRO A 1 165 ? 4.135 1.017 -1.022 1.00 90.25 165 PRO A N 1
ATOM 1322 C CA . PRO A 1 165 ? 3.939 2.243 -0.272 1.00 90.25 165 PRO A CA 1
ATOM 1323 C C . PRO A 1 165 ? 5.177 3.137 -0.253 1.00 90.25 165 PRO A C 1
ATOM 1325 O O . PRO A 1 165 ? 6.311 2.664 -0.164 1.00 90.25 165 PRO A O 1
ATOM 1328 N N . CYS A 1 166 ? 4.939 4.443 -0.332 1.00 87.06 166 CYS A N 1
ATOM 1329 C CA . CYS A 1 166 ? 5.970 5.467 -0.247 1.00 87.06 166 CYS A CA 1
ATOM 1330 C C . CYS A 1 166 ? 6.121 5.963 1.183 1.00 87.06 166 CYS A C 1
ATOM 1332 O O . CYS A 1 166 ? 5.149 6.426 1.783 1.00 87.06 166 CYS A O 1
ATOM 1334 N N . PHE A 1 167 ? 7.353 5.974 1.667 1.00 84.25 167 PHE A N 1
ATOM 1335 C CA . PHE A 1 167 ? 7.749 6.648 2.890 1.00 84.25 167 PHE A CA 1
ATOM 1336 C C . PHE A 1 167 ? 8.732 7.742 2.497 1.00 84.25 167 PHE A C 1
ATOM 1338 O O . PHE A 1 167 ? 9.608 7.510 1.674 1.00 84.25 167 PHE A O 1
ATOM 1345 N N . ASP A 1 168 ? 8.610 8.949 3.027 1.00 71.62 168 ASP A N 1
ATOM 1346 C CA . ASP A 1 168 ? 9.672 9.936 2.852 1.00 71.62 168 ASP A CA 1
ATOM 1347 C C . ASP A 1 168 ? 9.850 10.729 4.131 1.00 71.62 168 ASP A C 1
ATOM 1349 O O . ASP A 1 168 ? 8.876 11.102 4.786 1.00 71.62 168 ASP A O 1
ATOM 1353 N N . ALA A 1 169 ? 11.110 10.951 4.494 1.00 53.12 169 ALA A N 1
ATOM 1354 C CA . ALA A 1 169 ? 11.443 11.679 5.696 1.00 53.12 169 ALA A CA 1
ATOM 1355 C C . ALA A 1 169 ? 10.993 13.124 5.499 1.00 53.12 169 ALA A C 1
ATOM 1357 O O . ALA A 1 169 ? 11.392 13.823 4.566 1.00 53.12 169 ALA A O 1
ATOM 1358 N N . TYR A 1 170 ? 10.115 13.569 6.383 1.00 49.44 170 TYR A N 1
ATOM 1359 C CA . TYR A 1 170 ? 9.589 14.913 6.345 1.00 49.44 170 TYR A CA 1
ATOM 1360 C C . TYR A 1 170 ? 10.712 15.937 6.611 1.00 49.44 170 TYR A C 1
ATOM 1362 O O . TYR A 1 170 ? 11.050 16.187 7.761 1.00 49.44 170 TYR A O 1
ATOM 1370 N N . ASN A 1 171 ? 11.295 16.543 5.566 1.00 48.75 171 ASN A N 1
ATOM 1371 C CA . ASN A 1 171 ? 12.285 17.624 5.724 1.00 48.75 171 ASN A CA 1
ATOM 1372 C C . ASN A 1 171 ? 12.006 18.908 4.905 1.00 48.75 171 ASN A C 1
ATOM 1374 O O . ASN A 1 171 ? 12.845 19.798 4.882 1.00 48.75 171 ASN A O 1
ATOM 1378 N N . ASN A 1 172 ? 10.818 19.066 4.302 1.00 44.31 172 ASN A N 1
ATOM 1379 C CA . ASN A 1 172 ? 10.415 20.233 3.485 1.00 44.31 172 ASN A CA 1
ATOM 1380 C C . ASN A 1 172 ? 11.249 20.502 2.222 1.00 44.31 172 ASN A C 1
ATOM 1382 O O . ASN A 1 172 ? 10.955 21.458 1.504 1.00 44.31 172 ASN A O 1
ATOM 1386 N N . GLU A 1 173 ? 12.230 19.666 1.903 1.00 48.69 173 GLU A N 1
ATOM 1387 C CA . GLU A 1 173 ? 12.890 19.706 0.606 1.00 48.69 173 GLU A CA 1
ATOM 1388 C C . GLU A 1 173 ? 12.028 18.902 -0.371 1.00 48.69 173 GLU A C 1
ATOM 1390 O O . GLU A 1 173 ? 11.486 17.850 -0.033 1.00 48.69 173 GLU A O 1
ATOM 1395 N N . ALA A 1 174 ? 11.776 19.449 -1.558 1.00 46.34 174 ALA A N 1
ATOM 1396 C CA . ALA A 1 174 ? 10.875 18.864 -2.544 1.00 46.34 174 ALA A CA 1
ATOM 1397 C C . ALA A 1 174 ? 11.497 17.605 -3.173 1.00 46.34 174 ALA A C 1
ATOM 1399 O O . ALA A 1 174 ? 12.000 17.619 -4.293 1.00 46.34 174 ALA A O 1
ATOM 1400 N N . THR A 1 175 ? 11.427 16.491 -2.458 1.00 50.72 175 THR A N 1
ATOM 1401 C CA . THR A 1 175 ? 11.986 15.171 -2.783 1.00 50.72 175 THR A CA 1
ATOM 1402 C C . THR A 1 175 ? 11.071 14.394 -3.738 1.00 50.72 175 THR A C 1
ATOM 1404 O O . THR A 1 175 ? 10.717 13.236 -3.541 1.00 50.72 175 THR A O 1
ATOM 1407 N N . THR A 1 176 ? 10.632 15.068 -4.802 1.00 55.25 176 THR A N 1
ATOM 1408 C CA . THR A 1 176 ? 9.626 14.571 -5.764 1.00 55.25 176 THR A CA 1
ATOM 1409 C C . THR A 1 176 ? 10.228 13.854 -6.979 1.00 55.25 176 THR A C 1
ATOM 1411 O O . THR A 1 176 ? 9.495 13.376 -7.851 1.00 55.25 176 THR A O 1
ATOM 1414 N N . HIS A 1 177 ? 11.559 13.752 -7.030 1.00 64.62 177 HIS A N 1
ATOM 1415 C CA . HIS A 1 177 ? 12.322 13.211 -8.152 1.00 64.62 177 HIS A CA 1
ATOM 1416 C C . HIS A 1 177 ? 13.552 12.424 -7.664 1.00 64.62 177 HIS A C 1
ATOM 1418 O O . HIS A 1 177 ? 13.994 12.558 -6.523 1.00 64.62 177 HIS A O 1
ATOM 1424 N N . GLY A 1 178 ? 14.135 11.625 -8.552 1.00 78.31 178 GLY A N 1
ATOM 1425 C CA . GLY A 1 178 ? 15.398 10.932 -8.335 1.00 78.31 178 GLY A CA 1
ATOM 1426 C C . GLY A 1 178 ? 15.306 9.695 -7.444 1.00 78.31 178 GLY A C 1
ATOM 1427 O O . GLY A 1 178 ? 14.237 9.146 -7.177 1.00 78.31 178 GLY A O 1
ATOM 1428 N N . ASN A 1 179 ? 16.471 9.230 -6.989 1.00 78.50 179 ASN A N 1
ATOM 1429 C CA . ASN A 1 179 ? 16.585 7.987 -6.222 1.00 78.50 179 ASN A CA 1
ATOM 1430 C C . ASN A 1 179 ? 15.974 8.076 -4.830 1.00 78.50 179 ASN A C 1
ATOM 1432 O O . ASN A 1 179 ? 15.474 7.064 -4.363 1.00 78.50 179 ASN A O 1
ATOM 1436 N N . GLN A 1 180 ? 15.932 9.253 -4.198 1.00 76.25 180 GLN A N 1
ATOM 1437 C CA . GLN A 1 180 ? 15.268 9.402 -2.900 1.00 76.25 180 GLN A CA 1
ATOM 1438 C C . GLN A 1 180 ? 13.796 8.975 -2.955 1.00 76.25 180 GLN A C 1
ATOM 1440 O O . GLN A 1 180 ? 13.262 8.403 -2.012 1.00 76.25 180 GLN A O 1
ATOM 1445 N N . TRP A 1 181 ? 13.149 9.209 -4.087 1.00 71.00 181 TRP A N 1
ATOM 1446 C CA . TRP A 1 181 ? 11.757 8.848 -4.267 1.00 71.00 181 TRP A CA 1
ATOM 1447 C C . TRP A 1 181 ? 11.539 7.350 -4.542 1.00 71.00 181 TRP A C 1
ATOM 1449 O O . TRP A 1 181 ? 10.510 6.792 -4.168 1.00 71.00 181 TRP A O 1
ATOM 1459 N N . GLU A 1 182 ? 12.504 6.686 -5.181 1.00 80.06 182 GLU A N 1
ATOM 1460 C CA . GLU A 1 182 ? 1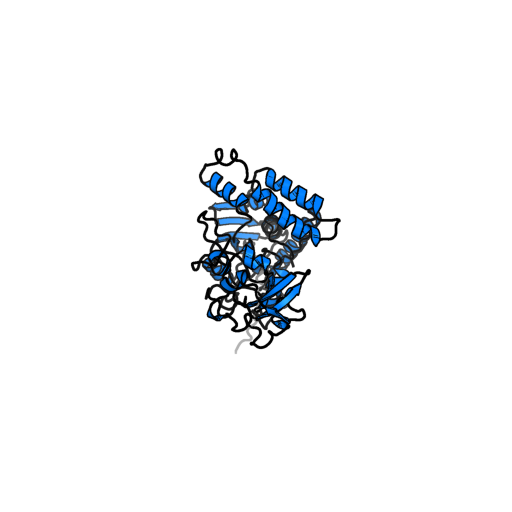2.414 5.270 -5.558 1.00 80.06 182 GLU A CA 1
ATOM 1461 C C . GLU A 1 182 ? 13.050 4.355 -4.500 1.00 80.06 182 GLU A C 1
ATOM 1463 O O . GLU A 1 182 ? 12.384 3.501 -3.911 1.00 80.06 182 GLU A O 1
ATOM 1468 N N . ASP A 1 183 ? 14.340 4.553 -4.246 1.00 78.88 183 ASP A N 1
ATOM 1469 C CA . ASP A 1 183 ? 15.147 3.783 -3.306 1.00 78.88 183 ASP A CA 1
ATOM 1470 C C . ASP A 1 183 ? 15.387 4.553 -1.986 1.00 78.88 183 ASP A C 1
ATOM 1472 O O . ASP A 1 183 ? 15.886 3.999 -1.020 1.00 78.88 183 ASP A O 1
ATOM 1476 N N . GLY A 1 184 ? 14.985 5.811 -1.843 1.00 78.75 184 GLY A N 1
ATOM 1477 C CA . GLY A 1 184 ? 15.338 6.544 -0.626 1.00 78.75 184 GLY A CA 1
ATOM 1478 C C . GLY A 1 184 ? 16.836 6.843 -0.540 1.00 78.75 184 GLY A C 1
ATOM 1479 O O . GLY A 1 184 ? 17.633 6.551 -1.431 1.00 78.75 184 GLY A O 1
ATOM 1480 N N . THR A 1 185 ? 17.206 7.506 0.542 1.00 75.75 185 THR A N 1
ATOM 1481 C CA . THR A 1 185 ? 18.591 7.811 0.922 1.00 75.75 185 THR A CA 1
ATOM 1482 C C . THR A 1 185 ? 18.970 7.150 2.242 1.00 75.75 185 THR A C 1
ATOM 1484 O O . THR A 1 185 ? 20.138 7.159 2.621 1.00 75.75 185 THR A O 1
ATOM 1487 N N . ASN A 1 186 ? 17.995 6.582 2.955 1.00 75.94 186 ASN A N 1
ATOM 1488 C CA . ASN A 1 186 ? 18.195 5.866 4.200 1.00 75.94 186 ASN A CA 1
ATOM 1489 C C . ASN A 1 186 ? 17.078 4.834 4.431 1.00 75.94 186 ASN A C 1
ATOM 1491 O O . ASN A 1 186 ? 16.257 4.518 3.567 1.00 75.94 186 ASN A O 1
ATOM 1495 N N . GLN A 1 187 ? 17.059 4.292 5.641 1.00 78.50 187 GLN A N 1
ATOM 1496 C CA . GLN A 1 187 ? 16.113 3.265 6.045 1.00 78.50 187 GLN A CA 1
ATOM 1497 C C . GLN A 1 187 ? 14.686 3.785 6.261 1.00 78.50 187 GLN A C 1
ATOM 1499 O O . GLN A 1 187 ? 13.760 2.988 6.241 1.00 78.50 187 GLN A O 1
ATOM 1504 N N . ASN A 1 188 ? 14.480 5.095 6.397 1.00 82.56 188 ASN A N 1
ATOM 1505 C CA . ASN A 1 188 ? 13.186 5.695 6.728 1.00 82.56 188 ASN A CA 1
ATOM 1506 C C . ASN A 1 188 ? 12.379 6.125 5.498 1.00 82.56 188 ASN A C 1
ATOM 1508 O O . ASN A 1 188 ? 11.165 6.263 5.613 1.00 82.56 188 ASN A O 1
ATOM 1512 N N . ASN A 1 189 ? 13.020 6.334 4.343 1.00 79.94 1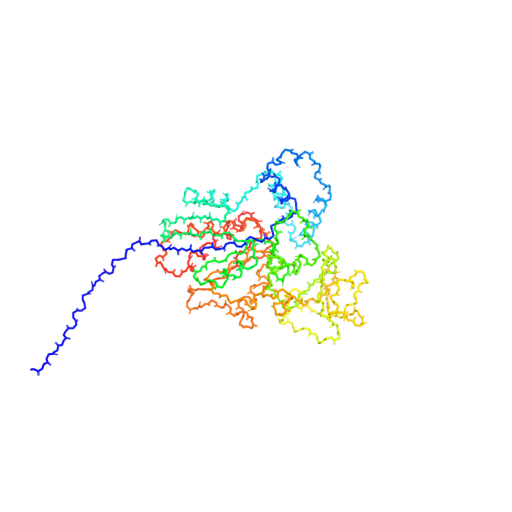89 ASN A N 1
ATOM 1513 C CA . ASN A 1 189 ? 12.405 6.915 3.144 1.00 79.94 189 ASN A CA 1
ATOM 1514 C C . ASN A 1 189 ? 12.498 6.021 1.892 1.00 79.94 189 ASN A C 1
ATOM 1516 O O . ASN A 1 189 ? 13.086 4.945 1.914 1.00 79.94 189 ASN A O 1
ATOM 1520 N N . GLY A 1 190 ? 11.897 6.451 0.786 1.00 82.38 190 GLY A N 1
ATOM 1521 C CA . GLY A 1 190 ? 11.722 5.664 -0.430 1.00 82.38 190 GLY A CA 1
ATOM 1522 C C . GLY A 1 190 ? 10.585 4.646 -0.327 1.00 82.38 190 GLY A C 1
ATOM 1523 O O . GLY A 1 190 ? 9.691 4.730 0.518 1.00 82.38 190 GLY A O 1
ATOM 1524 N N . LEU A 1 191 ? 10.606 3.656 -1.216 1.00 87.75 191 LEU A N 1
ATOM 1525 C CA . LEU A 1 191 ? 9.561 2.639 -1.266 1.00 87.75 191 LEU A CA 1
ATOM 1526 C C . LEU A 1 191 ? 9.781 1.538 -0.231 1.00 87.75 191 LEU A C 1
ATOM 1528 O O . LEU A 1 191 ? 10.894 1.034 -0.069 1.00 87.75 191 LEU A O 1
ATOM 1532 N N . PHE A 1 192 ? 8.687 1.116 0.395 1.00 90.00 192 PHE A N 1
ATOM 1533 C CA . PHE A 1 192 ? 8.564 -0.219 0.962 1.00 90.00 192 PHE A CA 1
ATOM 1534 C C . PHE A 1 192 ? 8.051 -1.144 -0.149 1.00 90.00 192 PHE A C 1
ATOM 1536 O O . PHE A 1 192 ? 6.968 -0.938 -0.702 1.00 90.00 192 PHE A O 1
ATOM 1543 N N . ARG A 1 193 ? 8.857 -2.120 -0.567 1.00 88.44 193 ARG A N 1
ATOM 1544 C CA . ARG A 1 193 ? 8.613 -2.868 -1.814 1.00 88.44 193 ARG A CA 1
ATOM 1545 C C . ARG A 1 193 ? 7.631 -4.015 -1.572 1.00 88.44 193 ARG A C 1
ATOM 1547 O O . ARG A 1 193 ? 7.939 -4.955 -0.859 1.00 88.44 193 ARG A O 1
ATOM 1554 N N . MET A 1 194 ? 6.455 -3.972 -2.194 1.00 87.44 194 MET A N 1
ATOM 1555 C CA . MET A 1 194 ? 5.411 -5.010 -2.070 1.00 87.44 194 MET A CA 1
ATOM 1556 C C . MET A 1 194 ? 4.680 -5.276 -3.394 1.00 87.44 194 MET A C 1
ATOM 1558 O O . MET A 1 194 ? 3.473 -5.516 -3.433 1.00 87.44 194 MET A O 1
ATOM 1562 N N . GLY A 1 195 ? 5.400 -5.148 -4.505 1.00 84.25 195 GLY A N 1
ATOM 1563 C CA . GLY A 1 195 ? 4.884 -5.190 -5.869 1.00 84.25 195 GLY A CA 1
ATOM 1564 C C . GLY A 1 195 ? 5.255 -6.441 -6.664 1.00 84.25 195 GLY A C 1
ATOM 1565 O O . GLY A 1 195 ? 5.997 -7.292 -6.197 1.00 84.25 195 GLY A O 1
ATOM 1566 N N . TYR A 1 196 ? 4.769 -6.552 -7.901 1.00 88.25 196 TYR A N 1
ATOM 1567 C CA . TYR A 1 196 ? 5.171 -7.659 -8.779 1.00 88.25 196 TYR A CA 1
ATOM 1568 C C . TYR A 1 196 ? 6.671 -7.586 -9.116 1.00 88.25 196 TYR A C 1
ATOM 1570 O O . TYR A 1 196 ? 7.179 -6.478 -9.309 1.00 88.25 196 TYR A O 1
ATOM 1578 N N . PRO A 1 197 ? 7.351 -8.734 -9.316 1.00 88.50 197 PRO A N 1
ATOM 1579 C CA . PRO A 1 197 ? 8.750 -8.774 -9.750 1.00 88.50 197 PRO A CA 1
ATOM 1580 C C . PRO A 1 197 ? 9.035 -7.911 -10.980 1.00 88.50 197 PRO A C 1
ATOM 1582 O O . PRO A 1 197 ? 10.038 -7.197 -11.034 1.00 88.50 197 PRO A O 1
ATOM 1585 N N . PHE A 1 198 ? 8.110 -7.925 -11.946 1.00 92.12 198 PHE A N 1
ATOM 1586 C CA . PHE A 1 198 ? 8.223 -7.148 -13.173 1.00 92.12 198 PHE A CA 1
ATOM 1587 C C . PHE A 1 198 ? 7.024 -6.233 -13.375 1.00 92.12 198 PHE A C 1
ATOM 1589 O O . PHE A 1 198 ? 5.879 -6.689 -13.463 1.00 92.12 198 PHE A O 1
ATOM 1596 N N . ILE A 1 199 ? 7.286 -4.940 -13.548 1.00 92.50 199 ILE A N 1
ATOM 1597 C CA . ILE A 1 199 ? 6.242 -3.939 -13.781 1.00 92.50 199 ILE A CA 1
ATOM 1598 C C . ILE A 1 199 ? 6.490 -3.169 -15.080 1.00 92.50 199 ILE A C 1
ATOM 1600 O O . ILE A 1 199 ? 7.636 -2.858 -15.407 1.00 92.50 199 ILE A O 1
ATOM 1604 N N . PRO A 1 200 ? 5.434 -2.826 -15.832 1.00 93.88 200 PRO A N 1
ATOM 1605 C CA . PRO A 1 200 ? 5.556 -1.970 -16.999 1.00 93.88 200 PRO A CA 1
ATOM 1606 C C . PRO A 1 200 ? 5.522 -0.496 -16.592 1.00 93.88 200 PRO A C 1
ATOM 1608 O O . PRO A 1 200 ? 4.541 -0.043 -16.001 1.00 93.88 200 PRO A O 1
ATOM 1611 N N . ILE A 1 201 ? 6.538 0.266 -16.979 1.00 92.06 201 ILE A N 1
ATOM 1612 C CA . ILE A 1 201 ? 6.607 1.710 -16.743 1.00 92.06 201 ILE A CA 1
ATOM 1613 C C . ILE A 1 201 ? 6.771 2.451 -18.062 1.00 92.06 201 ILE A C 1
ATOM 1615 O O . ILE A 1 201 ? 7.564 2.058 -18.919 1.00 92.06 201 ILE A O 1
ATOM 1619 N N . GLY A 1 202 ? 5.981 3.510 -18.230 1.00 92.12 202 GLY A N 1
ATOM 1620 C CA . GLY A 1 202 ? 6.046 4.383 -19.395 1.00 92.12 202 GLY A CA 1
ATOM 1621 C C . GLY A 1 202 ? 7.326 5.211 -19.386 1.00 92.12 202 GLY A C 1
ATOM 1622 O O . GLY A 1 202 ? 7.782 5.655 -18.334 1.00 92.12 202 GLY A O 1
ATOM 1623 N N . LEU A 1 203 ? 7.899 5.465 -20.562 1.00 91.00 203 LEU A N 1
ATOM 1624 C CA . LEU A 1 203 ? 9.114 6.283 -20.658 1.00 91.00 203 LEU A CA 1
ATOM 1625 C C . LEU A 1 203 ? 8.906 7.718 -20.145 1.00 91.00 203 LEU A C 1
ATOM 1627 O O . LEU A 1 203 ? 9.843 8.322 -19.634 1.00 91.00 203 LEU A O 1
ATOM 1631 N N . SER A 1 204 ? 7.687 8.255 -20.240 1.00 87.69 204 SER A N 1
ATOM 1632 C CA . SER A 1 204 ? 7.331 9.570 -19.693 1.00 87.69 204 SER A CA 1
ATOM 1633 C C . SER A 1 204 ? 7.429 9.627 -18.165 1.00 87.69 204 SER A C 1
ATOM 1635 O O . SER A 1 204 ? 7.909 10.626 -17.641 1.00 87.69 204 SER A O 1
ATOM 1637 N N . ASP A 1 205 ? 7.047 8.559 -17.454 1.00 85.25 205 ASP A N 1
ATOM 1638 C CA . ASP A 1 205 ? 7.198 8.460 -15.992 1.00 85.25 205 ASP A CA 1
ATOM 1639 C C . ASP A 1 205 ? 8.680 8.514 -15.598 1.00 85.25 205 ASP A C 1
ATOM 1641 O O . ASP A 1 205 ? 9.056 9.274 -14.709 1.00 85.25 205 ASP A O 1
ATOM 1645 N N . LEU A 1 206 ? 9.542 7.794 -16.325 1.00 86.56 206 LEU A N 1
ATOM 1646 C CA . LEU A 1 206 ? 10.991 7.831 -16.102 1.00 86.56 206 LEU A CA 1
ATOM 1647 C C . LEU A 1 206 ? 11.571 9.226 -16.330 1.00 86.56 206 LEU A C 1
ATOM 1649 O O . LEU A 1 206 ? 12.317 9.715 -15.490 1.00 86.56 206 LEU A O 1
ATOM 1653 N N . LYS A 1 207 ? 11.203 9.891 -17.431 1.00 87.12 207 LYS A N 1
ATOM 1654 C CA . LYS A 1 207 ? 11.671 11.254 -17.727 1.00 87.12 207 LYS A CA 1
ATOM 1655 C C . LYS A 1 207 ? 11.196 12.267 -16.691 1.00 87.12 207 LYS A C 1
ATOM 1657 O O . LYS A 1 207 ? 11.965 13.137 -16.297 1.00 87.12 207 LYS A O 1
ATOM 1662 N N . ARG A 1 208 ? 9.940 12.150 -16.252 1.00 83.31 208 ARG A N 1
ATOM 1663 C CA . ARG A 1 208 ? 9.339 13.046 -15.259 1.00 83.31 208 ARG A CA 1
ATOM 1664 C C . ARG A 1 208 ? 9.992 12.880 -13.895 1.00 83.31 208 ARG A C 1
ATOM 1666 O O . ARG A 1 208 ? 10.270 13.870 -13.232 1.00 83.31 208 ARG A O 1
ATOM 1673 N N . HIS A 1 209 ? 10.212 11.645 -13.462 1.00 81.00 209 HIS A N 1
ATOM 1674 C CA . HIS A 1 209 ? 10.647 11.370 -12.096 1.00 81.00 209 HIS A CA 1
ATOM 1675 C C . HIS A 1 209 ? 12.152 11.145 -11.955 1.00 81.00 209 HIS A C 1
ATOM 1677 O O . HIS A 1 209 ? 12.646 11.219 -10.841 1.00 81.00 209 HIS A O 1
ATOM 1683 N N . GLN A 1 210 ? 12.887 10.922 -13.047 1.00 86.19 210 GLN A N 1
ATOM 1684 C CA . GLN A 1 210 ? 14.357 10.926 -13.111 1.00 86.19 210 GLN A CA 1
ATOM 1685 C C . GLN A 1 210 ? 15.059 9.997 -12.100 1.00 86.19 210 GLN A C 1
ATOM 1687 O O . GLN A 1 210 ? 16.184 10.256 -11.680 1.00 86.19 210 GLN A O 1
ATOM 1692 N N . TYR A 1 211 ? 14.403 8.912 -11.684 1.00 85.69 211 TYR A N 1
ATOM 1693 C CA . TYR A 1 211 ? 14.990 7.913 -10.792 1.00 85.69 211 TYR A CA 1
ATOM 1694 C C . TYR A 1 211 ? 15.810 6.887 -11.570 1.00 85.69 211 TYR A C 1
ATOM 1696 O O . TYR A 1 211 ? 15.527 6.574 -12.729 1.00 85.69 211 TYR A O 1
ATOM 1704 N N . THR A 1 212 ? 16.799 6.309 -10.897 1.00 89.12 212 THR A N 1
ATOM 1705 C CA . THR A 1 212 ? 17.581 5.200 -11.435 1.00 89.12 212 THR A CA 1
ATOM 1706 C C . THR A 1 212 ? 16.682 3.977 -11.567 1.00 89.12 212 THR A C 1
ATOM 1708 O O . THR A 1 212 ? 16.129 3.478 -10.590 1.00 89.12 212 THR A O 1
ATOM 1711 N N . CYS A 1 213 ? 16.531 3.475 -12.786 1.00 90.06 213 CYS A N 1
ATOM 1712 C CA . CYS A 1 213 ? 15.688 2.333 -13.101 1.00 90.06 213 CYS A CA 1
ATOM 1713 C C . CYS A 1 213 ? 16.516 1.078 -13.408 1.00 90.06 213 CYS A C 1
ATOM 1715 O O . CYS A 1 213 ? 17.667 1.139 -13.852 1.00 90.06 213 CYS A O 1
ATOM 1717 N N . ARG A 1 214 ? 15.899 -0.085 -13.178 1.00 91.94 214 ARG A N 1
ATOM 1718 C CA . ARG A 1 214 ? 16.480 -1.421 -13.384 1.00 91.94 214 ARG A CA 1
ATOM 1719 C C . ARG A 1 214 ? 15.686 -2.180 -14.460 1.00 91.94 214 ARG A C 1
ATOM 1721 O O . ARG A 1 214 ? 14.865 -3.031 -14.130 1.00 91.94 214 ARG A O 1
ATOM 1728 N N . PRO A 1 215 ? 15.806 -1.818 -15.749 1.00 95.12 215 PRO A N 1
ATOM 1729 C CA . PRO A 1 215 ? 15.061 -2.466 -16.824 1.00 95.12 215 PRO A CA 1
ATOM 1730 C C . PRO A 1 215 ? 15.570 -3.880 -17.117 1.00 95.12 215 PRO A C 1
ATOM 1732 O O . PRO A 1 215 ? 16.745 -4.191 -16.924 1.00 95.12 215 PRO A O 1
ATOM 1735 N N . VAL A 1 216 ? 14.693 -4.737 -17.642 1.00 95.81 216 VAL A N 1
ATOM 1736 C CA . VAL A 1 216 ? 15.078 -6.089 -18.074 1.00 95.81 216 VAL A CA 1
ATOM 1737 C C . VAL A 1 216 ? 15.707 -6.025 -19.466 1.00 95.81 216 VAL A C 1
ATOM 1739 O O . VAL A 1 216 ? 15.029 -5.682 -20.436 1.00 95.81 216 VAL A O 1
ATOM 1742 N N . LYS A 1 217 ? 16.995 -6.366 -19.571 1.00 96.94 217 LYS A N 1
ATOM 1743 C CA . LYS A 1 217 ? 17.747 -6.422 -20.839 1.00 96.94 217 LYS A CA 1
ATOM 1744 C C . LYS A 1 217 ? 17.057 -7.353 -21.841 1.00 96.94 217 LYS A C 1
ATOM 1746 O O . LYS A 1 217 ? 16.584 -8.419 -21.453 1.00 96.94 217 LYS A O 1
ATOM 1751 N N . ALA A 1 218 ? 17.000 -6.970 -23.117 1.00 97.38 218 ALA A N 1
ATOM 1752 C CA . ALA A 1 218 ? 16.395 -7.809 -24.158 1.00 97.38 218 ALA A CA 1
ATOM 1753 C C . ALA A 1 218 ? 17.233 -9.062 -24.467 1.00 97.38 218 ALA A C 1
ATOM 1755 O O . ALA A 1 218 ? 16.706 -10.033 -25.001 1.00 97.38 218 ALA A O 1
ATOM 1756 N N . GLU A 1 219 ? 18.520 -9.037 -24.118 1.00 96.44 219 GLU A N 1
ATOM 1757 C CA . GLU A 1 219 ? 19.431 -10.180 -24.189 1.00 96.44 219 GLU A CA 1
ATOM 1758 C C . GLU A 1 219 ? 19.108 -11.259 -23.146 1.00 96.44 219 GLU A C 1
ATOM 1760 O O . GLU A 1 219 ? 19.471 -12.419 -23.325 1.00 96.44 219 GLU A O 1
ATOM 1765 N N . ASN A 1 220 ? 18.415 -10.893 -22.064 1.00 95.12 220 ASN A N 1
ATOM 1766 C CA . ASN A 1 220 ? 17.988 -11.851 -21.054 1.00 95.12 220 ASN A CA 1
ATOM 1767 C C . ASN A 1 220 ? 16.713 -12.577 -21.511 1.00 95.12 220 ASN A C 1
ATOM 1769 O O . ASN A 1 220 ? 15.916 -12.014 -22.274 1.00 95.12 220 ASN A O 1
ATOM 1773 N N . PRO A 1 221 ? 16.448 -13.788 -20.984 1.00 95.50 221 PRO A N 1
ATOM 1774 C CA . PRO A 1 221 ? 15.181 -14.469 -21.200 1.00 95.50 221 PRO A CA 1
ATOM 1775 C C . PRO A 1 221 ? 13.982 -13.575 -20.879 1.00 95.50 221 PRO A C 1
ATOM 1777 O O . PRO A 1 221 ? 13.992 -12.768 -19.945 1.00 95.50 221 PRO A O 1
ATOM 1780 N N . ARG A 1 222 ? 12.921 -13.730 -21.672 1.00 95.69 222 ARG A N 1
ATOM 1781 C CA . ARG A 1 222 ? 11.674 -12.992 -21.488 1.00 95.69 222 ARG A CA 1
ATOM 1782 C C . ARG A 1 222 ? 11.082 -13.321 -20.103 1.00 95.69 222 ARG A C 1
ATOM 1784 O O . ARG A 1 222 ? 10.825 -14.498 -19.856 1.00 95.69 222 ARG A O 1
ATOM 1791 N N . PRO A 1 223 ? 10.768 -12.328 -19.245 1.00 94.62 223 PRO A N 1
ATOM 1792 C CA . PRO A 1 223 ? 10.206 -12.593 -17.917 1.00 94.62 223 PRO A CA 1
ATOM 1793 C C . PRO A 1 223 ? 8.919 -13.428 -17.976 1.00 94.62 223 PRO A C 1
ATOM 1795 O O . PRO A 1 223 ? 8.102 -13.155 -18.860 1.00 94.62 223 PRO A O 1
ATOM 1798 N N . PRO A 1 224 ? 8.657 -14.381 -17.068 1.00 94.19 224 PRO A N 1
ATOM 1799 C CA . PRO A 1 224 ? 7.424 -15.174 -17.073 1.00 94.19 224 PRO A CA 1
ATOM 1800 C C . PRO A 1 224 ? 6.157 -14.311 -16.982 1.00 94.19 224 PRO A C 1
ATOM 1802 O O . PRO A 1 224 ? 6.120 -13.320 -16.261 1.00 94.19 224 PRO A O 1
ATOM 1805 N N . VAL A 1 225 ? 5.080 -14.666 -17.698 1.00 94.75 225 VAL A N 1
ATOM 1806 C CA . VAL A 1 225 ? 3.821 -13.877 -17.689 1.00 94.75 225 VAL A CA 1
ATOM 1807 C C . VAL A 1 225 ? 3.207 -13.795 -16.285 1.00 94.75 225 VAL A C 1
ATOM 1809 O O . VAL A 1 225 ? 2.658 -12.755 -15.922 1.00 94.75 225 VAL A O 1
ATOM 1812 N N . ALA A 1 226 ? 3.318 -14.865 -15.494 1.00 90.62 226 ALA A N 1
ATOM 1813 C CA . ALA A 1 226 ? 2.760 -14.946 -14.144 1.00 90.62 226 ALA A CA 1
ATOM 1814 C C . ALA A 1 226 ? 3.404 -13.959 -13.153 1.00 90.62 226 ALA A C 1
ATOM 1816 O O . ALA A 1 226 ? 2.713 -13.475 -12.251 1.00 90.62 226 ALA A O 1
ATOM 1817 N N . GLU A 1 227 ? 4.681 -13.628 -13.369 1.00 90.50 227 GLU A N 1
ATOM 1818 C CA . GLU A 1 227 ? 5.490 -12.720 -12.543 1.00 90.50 227 GLU A CA 1
ATOM 1819 C C . GLU A 1 227 ? 5.385 -11.254 -12.978 1.00 90.50 227 GLU A C 1
ATOM 1821 O O . GLU A 1 227 ? 5.867 -10.347 -12.298 1.00 90.50 227 GLU A O 1
ATOM 1826 N N . ARG A 1 228 ? 4.729 -10.993 -14.112 1.00 92.12 228 ARG A N 1
ATOM 1827 C CA . ARG A 1 228 ? 4.457 -9.633 -14.566 1.00 92.12 228 ARG A CA 1
ATOM 1828 C C . ARG A 1 228 ? 3.199 -9.097 -13.901 1.00 92.12 228 ARG A C 1
ATOM 1830 O O . ARG A 1 228 ? 2.156 -9.761 -13.848 1.00 92.12 228 ARG A O 1
ATOM 1837 N N . HIS A 1 229 ? 3.277 -7.831 -13.508 1.00 92.44 229 HIS A N 1
ATOM 1838 C CA . HIS A 1 229 ? 2.125 -7.017 -13.150 1.00 92.44 229 HIS A CA 1
ATOM 1839 C C . HIS A 1 229 ? 1.006 -7.172 -14.197 1.00 92.44 229 HIS A C 1
ATOM 1841 O O . HIS A 1 229 ? 1.329 -7.246 -15.385 1.00 92.44 229 HIS A O 1
ATOM 1847 N N . PRO A 1 230 ? -0.294 -7.174 -13.833 1.00 91.38 230 PRO A N 1
ATOM 1848 C CA . PRO A 1 230 ? -1.396 -7.391 -14.775 1.00 91.38 230 PRO A CA 1
ATOM 1849 C C . PRO A 1 230 ? -1.313 -6.533 -16.044 1.00 91.38 230 PRO A C 1
ATOM 1851 O O . PRO A 1 230 ? -1.455 -7.044 -17.150 1.00 91.38 230 PRO A O 1
ATOM 1854 N N . HIS A 1 231 ? -0.948 -5.256 -15.909 1.00 90.44 231 HIS A N 1
ATOM 1855 C CA . HIS A 1 231 ? -0.776 -4.347 -17.055 1.00 90.44 231 HIS A CA 1
ATOM 1856 C C . HIS A 1 231 ? 0.459 -4.636 -17.933 1.00 90.44 231 HIS A C 1
ATOM 1858 O O . HIS A 1 231 ? 0.649 -3.984 -18.955 1.00 90.44 231 HIS A O 1
ATOM 1864 N N . GLY A 1 232 ? 1.336 -5.551 -17.517 1.00 92.31 232 GLY A N 1
ATOM 1865 C CA . GLY A 1 232 ? 2.555 -5.975 -18.213 1.00 92.31 232 GLY A CA 1
ATOM 1866 C C . GLY A 1 232 ? 2.438 -7.368 -18.836 1.00 92.31 232 GLY A C 1
ATOM 1867 O O . GLY A 1 232 ? 3.411 -7.876 -19.395 1.00 92.31 232 GLY A O 1
ATOM 1868 N N . ARG A 1 233 ? 1.262 -8.006 -18.754 1.00 93.88 233 ARG A N 1
ATOM 1869 C CA . ARG A 1 233 ? 1.029 -9.364 -19.279 1.00 93.88 233 ARG A CA 1
ATOM 1870 C C . ARG A 1 233 ? 0.904 -9.435 -20.802 1.00 93.88 233 ARG A C 1
ATOM 1872 O O . ARG A 1 233 ? 0.924 -10.533 -21.348 1.00 93.88 233 ARG A O 1
ATOM 1879 N N . GLY A 1 234 ? 0.827 -8.291 -21.483 1.00 92.62 234 GLY A N 1
ATOM 1880 C CA . GLY A 1 234 ? 0.771 -8.216 -22.942 1.00 92.62 234 GLY A CA 1
ATOM 1881 C C . GLY A 1 234 ? 1.999 -8.795 -23.663 1.00 92.62 234 GLY A C 1
ATOM 1882 O O . GLY A 1 234 ? 2.990 -9.235 -23.060 1.00 92.62 234 GLY A O 1
ATOM 1883 N N . ALA A 1 235 ? 1.931 -8.785 -24.996 1.00 94.56 235 ALA A N 1
ATOM 1884 C CA . ALA A 1 235 ? 3.047 -9.174 -25.848 1.00 94.56 235 ALA A CA 1
ATOM 1885 C C . ALA A 1 235 ? 4.249 -8.250 -25.600 1.00 94.56 235 ALA A C 1
ATOM 1887 O O . ALA A 1 235 ? 4.136 -7.028 -25.696 1.00 94.56 235 ALA A O 1
ATOM 1888 N N . LEU A 1 236 ? 5.393 -8.847 -25.262 1.00 97.06 236 LEU A N 1
ATOM 1889 C CA . LEU A 1 236 ? 6.634 -8.113 -25.081 1.00 97.06 236 LEU A CA 1
ATOM 1890 C C . LEU A 1 236 ? 7.399 -8.090 -26.387 1.00 97.06 236 LEU A C 1
ATOM 1892 O O . LEU A 1 236 ? 7.410 -9.067 -27.134 1.00 97.06 236 LEU A O 1
ATOM 1896 N N . ARG A 1 237 ? 8.087 -6.982 -26.597 1.00 96.69 237 ARG A N 1
ATOM 1897 C CA . ARG A 1 237 ? 9.021 -6.756 -27.686 1.00 96.69 237 ARG A CA 1
ATOM 1898 C C . ARG A 1 237 ? 10.264 -6.084 -27.130 1.00 96.69 237 ARG A C 1
ATOM 1900 O O . ARG A 1 237 ? 10.208 -5.428 -26.091 1.00 96.69 237 ARG A O 1
ATOM 1907 N N . ALA A 1 238 ? 11.372 -6.228 -27.832 1.00 96.75 238 ALA A N 1
ATOM 1908 C CA . ALA A 1 238 ? 12.560 -5.457 -27.525 1.00 96.75 238 ALA A CA 1
ATOM 1909 C C . ALA A 1 238 ? 12.335 -3.990 -27.928 1.00 96.75 238 ALA A C 1
ATOM 1911 O O . ALA A 1 238 ? 11.968 -3.701 -29.067 1.00 96.75 238 ALA A O 1
ATOM 1912 N N . VAL A 1 239 ? 12.546 -3.077 -26.987 1.00 95.69 239 VAL A N 1
ATOM 1913 C CA . VAL A 1 239 ? 12.420 -1.627 -27.150 1.00 95.69 239 VAL A CA 1
ATOM 1914 C C . VAL A 1 239 ? 13.800 -1.011 -26.968 1.00 95.69 239 VAL A C 1
ATOM 1916 O O . VAL A 1 239 ? 14.435 -1.223 -25.936 1.00 95.69 239 VAL A O 1
ATOM 1919 N N . THR A 1 240 ? 14.262 -0.253 -27.959 1.00 95.88 240 THR A N 1
ATOM 1920 C CA . THR A 1 240 ? 15.483 0.551 -27.838 1.00 95.88 240 THR A CA 1
ATOM 1921 C C . THR A 1 240 ? 15.175 1.801 -27.025 1.00 95.88 240 THR A C 1
ATOM 1923 O O . THR A 1 240 ? 14.244 2.536 -27.359 1.00 95.88 240 THR A O 1
ATOM 1926 N N . LEU A 1 241 ? 15.940 2.051 -25.961 1.00 95.00 241 LEU A N 1
ATOM 1927 C CA . LEU A 1 241 ? 15.744 3.262 -25.167 1.00 95.00 241 LEU A CA 1
ATOM 1928 C C . LEU A 1 241 ? 16.242 4.512 -25.910 1.00 95.00 241 LEU A C 1
ATOM 1930 O O . LEU A 1 241 ? 17.358 4.489 -26.451 1.00 95.00 241 LEU A O 1
ATOM 1934 N N . PRO A 1 242 ? 15.466 5.613 -25.889 1.00 94.25 242 PRO A N 1
ATOM 1935 C CA . PRO A 1 242 ? 15.952 6.938 -26.258 1.00 94.25 242 PRO A CA 1
ATOM 1936 C C . PRO A 1 242 ? 17.171 7.331 -25.423 1.00 94.25 242 PRO A C 1
ATOM 1938 O O . PRO A 1 242 ? 17.253 6.969 -24.249 1.00 94.25 242 PRO A O 1
ATOM 1941 N N . GLU A 1 243 ? 18.112 8.056 -26.024 1.00 93.62 243 GLU A N 1
ATOM 1942 C CA . GLU A 1 243 ? 19.378 8.436 -25.386 1.00 93.62 243 GLU A CA 1
ATOM 1943 C C . GLU A 1 243 ? 19.177 9.181 -24.061 1.00 93.62 243 GLU A C 1
ATOM 1945 O O . GLU A 1 243 ? 19.806 8.833 -23.063 1.00 93.62 243 GLU A O 1
ATOM 1950 N N . ASP A 1 244 ? 18.204 10.091 -24.015 1.00 92.19 244 ASP A N 1
ATOM 1951 C CA . ASP A 1 244 ? 17.862 10.883 -22.831 1.00 92.19 244 ASP A CA 1
ATOM 1952 C C . ASP A 1 244 ? 17.300 10.057 -21.660 1.00 92.19 244 ASP A C 1
ATOM 1954 O O . ASP A 1 244 ? 17.294 10.523 -20.526 1.00 92.19 244 ASP A O 1
ATOM 1958 N N . VAL A 1 245 ? 16.864 8.816 -21.906 1.00 93.62 245 VAL A N 1
ATOM 1959 C CA . VAL A 1 245 ? 16.417 7.875 -20.862 1.00 93.62 245 VAL A CA 1
ATOM 1960 C C . VAL A 1 245 ? 17.535 6.917 -20.441 1.00 93.62 245 VAL A C 1
ATOM 1962 O O . VAL A 1 245 ? 17.497 6.369 -19.340 1.00 93.62 245 VAL A O 1
ATOM 1965 N N . ARG A 1 246 ? 18.551 6.690 -21.288 1.00 94.62 246 ARG A N 1
ATOM 1966 C CA . ARG A 1 246 ? 19.632 5.721 -21.005 1.00 94.62 246 ARG A CA 1
ATOM 1967 C C . ARG A 1 246 ? 20.453 6.107 -19.778 1.00 94.62 246 ARG A C 1
ATOM 1969 O O . ARG A 1 246 ? 20.948 5.217 -19.088 1.00 94.62 246 ARG A O 1
ATOM 1976 N N . SER A 1 247 ? 20.576 7.403 -19.496 1.00 92.94 247 SER A N 1
ATOM 1977 C CA . SER A 1 247 ? 21.265 7.935 -18.314 1.00 92.94 247 SER A CA 1
ATOM 1978 C C . SER A 1 247 ? 20.635 7.463 -16.999 1.00 92.94 247 SER A C 1
ATOM 1980 O O . SER A 1 247 ? 21.356 7.259 -16.025 1.00 92.94 247 SER A O 1
ATOM 1982 N N . PHE A 1 248 ? 19.324 7.195 -16.986 1.00 92.81 248 PHE A N 1
ATOM 1983 C CA . PHE A 1 248 ? 18.601 6.696 -15.815 1.00 92.81 248 PHE A CA 1
ATOM 1984 C C . PHE A 1 248 ? 18.766 5.189 -15.590 1.00 92.81 248 PHE A C 1
ATOM 1986 O O . PHE A 1 248 ? 18.270 4.662 -14.599 1.00 92.81 248 PHE A O 1
ATOM 1993 N N . VAL A 1 249 ? 19.415 4.448 -16.490 1.00 93.88 249 VAL A N 1
ATOM 1994 C CA . VAL A 1 249 ? 19.586 2.999 -16.324 1.00 93.88 249 VAL A CA 1
ATOM 1995 C C . VAL A 1 249 ? 20.753 2.714 -15.383 1.00 93.88 249 VAL A C 1
ATOM 1997 O O . VAL A 1 249 ? 21.895 3.102 -15.661 1.00 93.88 249 VAL A O 1
ATOM 2000 N N . ALA A 1 250 ? 20.475 1.971 -14.305 1.00 91.50 250 ALA A N 1
ATOM 2001 C CA . ALA A 1 250 ? 21.488 1.489 -13.369 1.00 91.50 250 ALA A CA 1
ATOM 2002 C C . ALA A 1 250 ? 22.641 0.810 -14.122 1.00 91.50 250 ALA A C 1
ATOM 2004 O O . ALA A 1 250 ? 22.401 0.015 -15.032 1.00 91.50 250 ALA A O 1
ATOM 2005 N N . ALA A 1 251 ? 23.890 1.081 -13.731 1.00 92.88 251 ALA A N 1
ATOM 2006 C CA . ALA A 1 251 ? 25.072 0.604 -14.456 1.00 92.88 251 ALA A CA 1
ATOM 2007 C C . ALA A 1 251 ? 25.056 -0.920 -14.694 1.00 92.88 251 ALA A C 1
ATOM 2009 O O . ALA A 1 251 ? 25.255 -1.368 -15.822 1.00 92.88 251 ALA A O 1
ATOM 2010 N N . SER A 1 252 ? 24.699 -1.707 -13.672 1.00 90.81 252 SER A N 1
ATOM 2011 C CA . SER A 1 252 ? 24.569 -3.173 -13.750 1.00 90.81 252 SER A CA 1
ATOM 2012 C C . SER A 1 252 ? 23.472 -3.656 -14.712 1.00 90.81 252 SER A C 1
ATOM 2014 O O . SER A 1 252 ? 23.522 -4.776 -15.228 1.00 90.81 252 SER A O 1
ATOM 2016 N N . HIS A 1 253 ? 22.501 -2.797 -15.020 1.00 93.44 253 HIS A N 1
ATOM 2017 C CA . HIS A 1 253 ? 21.347 -3.099 -15.861 1.00 93.44 253 HIS A CA 1
ATOM 2018 C C . HIS A 1 253 ? 21.477 -2.552 -17.280 1.00 93.44 253 HIS A C 1
ATOM 2020 O O . HIS A 1 253 ? 20.592 -2.793 -18.093 1.00 93.44 253 HIS A O 1
ATOM 2026 N N . ARG A 1 254 ? 22.587 -1.895 -17.635 1.00 96.12 254 ARG A N 1
ATOM 2027 C CA . ARG A 1 254 ? 22.807 -1.427 -19.008 1.00 96.12 254 ARG A CA 1
ATOM 2028 C C . ARG A 1 254 ? 22.907 -2.613 -19.976 1.00 96.12 254 ARG A C 1
ATOM 2030 O O . ARG A 1 254 ? 23.648 -3.570 -19.739 1.00 96.12 254 ARG A O 1
ATOM 2037 N N . SER A 1 255 ? 22.120 -2.557 -21.047 1.00 96.44 255 SER A N 1
ATOM 2038 C CA . SER A 1 255 ? 22.206 -3.462 -22.198 1.00 96.44 255 SER A CA 1
ATOM 2039 C C . SER A 1 255 ? 23.229 -2.918 -23.210 1.00 96.44 255 SER A C 1
ATOM 2041 O O . SER A 1 255 ? 23.156 -1.722 -23.520 1.00 96.44 255 SER A O 1
ATOM 2043 N N . PRO A 1 256 ? 24.134 -3.756 -23.760 1.00 94.81 256 PRO A N 1
ATOM 2044 C CA . PRO A 1 256 ? 25.064 -3.353 -24.821 1.00 94.81 256 PRO A CA 1
ATOM 2045 C C . PRO A 1 256 ? 24.359 -2.861 -26.088 1.00 94.81 256 PRO A C 1
ATOM 2047 O O . PRO A 1 256 ? 24.846 -1.949 -26.745 1.00 94.81 256 PRO A O 1
ATOM 2050 N N . SER A 1 257 ? 23.191 -3.424 -26.417 1.00 95.38 257 SER A N 1
ATOM 2051 C CA . SER A 1 257 ? 22.389 -2.984 -27.566 1.00 95.38 257 SER A CA 1
ATOM 2052 C C . SER A 1 257 ? 21.430 -1.836 -27.227 1.00 95.38 257 SER A C 1
ATOM 2054 O O . SER A 1 257 ? 20.705 -1.348 -28.093 1.00 95.38 257 SER A O 1
ATOM 2056 N N . HIS A 1 258 ? 21.390 -1.420 -25.957 1.00 95.88 258 HIS A N 1
ATOM 2057 C CA . HIS A 1 258 ? 20.407 -0.489 -25.401 1.00 95.88 258 HIS A CA 1
ATOM 2058 C C . HIS A 1 258 ? 18.947 -0.936 -25.589 1.00 95.88 258 HIS A C 1
ATOM 2060 O O . HIS A 1 258 ? 18.034 -0.099 -25.566 1.00 95.88 258 HIS A O 1
ATOM 2066 N N . ARG A 1 259 ? 18.717 -2.245 -25.761 1.00 97.31 259 ARG A N 1
ATOM 2067 C CA . ARG A 1 259 ? 17.387 -2.836 -25.929 1.00 97.31 259 ARG A CA 1
ATOM 2068 C C . ARG A 1 259 ? 16.934 -3.524 -24.653 1.00 97.31 259 ARG A C 1
ATOM 2070 O O . ARG A 1 259 ? 17.686 -4.234 -23.990 1.00 97.31 259 ARG A O 1
ATOM 2077 N N . TYR A 1 260 ? 15.657 -3.346 -24.346 1.00 98.00 260 TYR A N 1
ATOM 2078 C CA . TYR A 1 260 ? 15.032 -3.868 -23.137 1.00 98.00 260 TYR A CA 1
ATOM 2079 C C . TYR A 1 260 ? 13.678 -4.475 -23.462 1.00 98.00 260 TYR A C 1
ATOM 2081 O O . TYR A 1 260 ? 13.025 -4.075 -24.428 1.00 98.00 260 TYR A O 1
ATOM 2089 N N . TRP A 1 261 ? 13.233 -5.434 -22.659 1.00 98.06 261 TRP A N 1
ATOM 2090 C CA . TRP A 1 261 ? 11.878 -5.948 -22.785 1.00 98.06 261 TRP A CA 1
ATOM 2091 C C . TRP A 1 261 ? 10.867 -4.853 -22.448 1.00 98.06 261 TRP A C 1
ATOM 2093 O O . TRP A 1 261 ? 10.925 -4.225 -21.394 1.00 98.06 261 TRP A O 1
ATOM 2103 N N . GLY A 1 262 ? 9.914 -4.640 -23.346 1.00 97.12 262 GLY A N 1
ATOM 2104 C CA . GLY A 1 262 ? 8.876 -3.633 -23.205 1.00 97.12 262 GLY A CA 1
ATOM 2105 C C . GLY A 1 262 ? 7.617 -3.995 -23.977 1.00 97.12 262 GLY A C 1
ATOM 2106 O O . GLY A 1 262 ? 7.520 -5.059 -24.584 1.00 97.12 262 GLY A O 1
ATOM 2107 N N . LEU A 1 263 ? 6.634 -3.108 -23.945 1.00 96.44 263 LEU A N 1
ATOM 2108 C CA . LEU A 1 263 ? 5.336 -3.276 -24.590 1.00 96.44 263 LEU A CA 1
ATOM 2109 C C . LEU A 1 263 ? 4.762 -1.916 -24.984 1.00 96.44 263 LEU A C 1
ATOM 2111 O O . LEU A 1 263 ? 5.190 -0.876 -24.485 1.00 96.44 263 LEU A O 1
ATOM 2115 N N . THR A 1 264 ? 3.768 -1.923 -25.865 1.00 92.44 264 THR A N 1
ATOM 2116 C CA . THR A 1 264 ? 2.956 -0.733 -26.128 1.00 92.44 264 THR A CA 1
ATOM 2117 C C . THR A 1 264 ? 1.663 -0.838 -25.350 1.00 92.44 264 THR A C 1
ATOM 2119 O O . THR A 1 264 ? 0.921 -1.803 -25.511 1.00 92.44 264 THR A O 1
ATOM 2122 N N . ARG A 1 265 ? 1.383 0.176 -24.535 1.00 87.94 265 ARG A N 1
ATOM 2123 C CA . ARG A 1 265 ? 0.093 0.353 -23.874 1.00 87.94 265 ARG A CA 1
ATOM 2124 C C . ARG A 1 265 ? -0.357 1.778 -24.127 1.00 87.94 265 ARG A C 1
ATOM 2126 O O . ARG A 1 265 ? 0.457 2.690 -24.045 1.00 87.94 265 ARG A O 1
ATOM 2133 N N . GLU A 1 266 ? -1.622 1.951 -24.495 1.00 84.56 266 GLU A N 1
ATOM 2134 C CA . GLU A 1 266 ? -2.214 3.281 -24.708 1.00 84.56 266 GLU A CA 1
ATOM 2135 C C . GLU A 1 266 ? -1.410 4.142 -25.701 1.00 84.56 266 GLU A C 1
ATOM 2137 O O . GLU A 1 266 ? -1.180 5.325 -25.479 1.00 84.56 266 GLU A O 1
ATOM 2142 N N . ARG A 1 267 ? -0.932 3.522 -26.791 1.00 87.81 267 ARG A N 1
ATOM 2143 C CA . ARG A 1 267 ? -0.069 4.151 -27.813 1.00 87.81 267 ARG A CA 1
ATOM 2144 C C . ARG A 1 267 ? 1.287 4.661 -27.290 1.00 87.81 267 ARG A C 1
ATOM 2146 O O . ARG A 1 267 ? 2.018 5.297 -28.038 1.00 87.81 267 ARG A O 1
ATOM 2153 N N . GLN A 1 268 ? 1.669 4.330 -26.056 1.00 88.44 268 GLN A N 1
ATOM 2154 C CA . GLN A 1 268 ? 2.943 4.712 -25.449 1.00 88.44 268 GLN A CA 1
ATOM 2155 C C . GLN A 1 268 ? 3.853 3.501 -25.226 1.00 88.44 268 GLN A C 1
ATOM 2157 O O . GLN A 1 268 ? 3.416 2.413 -24.827 1.00 88.44 268 GLN A O 1
ATOM 2162 N N . ALA A 1 269 ? 5.149 3.693 -25.473 1.00 90.69 269 ALA A N 1
ATOM 2163 C CA . ALA A 1 269 ? 6.164 2.699 -25.163 1.00 90.69 269 ALA A CA 1
ATOM 2164 C C . ALA A 1 269 ? 6.364 2.601 -23.646 1.00 90.69 269 ALA A C 1
ATOM 2166 O O . ALA A 1 269 ? 6.578 3.600 -22.958 1.00 90.69 269 ALA A O 1
ATOM 2167 N N . HIS A 1 270 ? 6.302 1.374 -23.149 1.00 95.38 270 HIS A N 1
ATOM 2168 C CA . HIS A 1 270 ? 6.610 1.017 -21.776 1.00 95.38 270 HIS A CA 1
ATOM 2169 C C . HIS A 1 270 ? 7.775 0.035 -21.774 1.00 95.38 270 HIS A C 1
ATOM 2171 O O . HIS A 1 270 ? 7.863 -0.823 -22.656 1.00 95.38 270 HIS A O 1
ATOM 2177 N N . ILE A 1 271 ? 8.630 0.118 -20.763 1.00 96.31 271 ILE A N 1
ATOM 2178 C CA . ILE A 1 271 ? 9.657 -0.887 -20.488 1.00 96.31 271 ILE A CA 1
ATOM 2179 C C . ILE A 1 271 ? 9.288 -1.674 -19.242 1.00 96.31 271 ILE A C 1
ATOM 2181 O O . ILE A 1 271 ? 8.636 -1.153 -18.335 1.00 96.31 271 ILE A O 1
ATOM 2185 N N . LEU A 1 272 ? 9.686 -2.940 -19.204 1.00 95.56 272 LEU A N 1
ATOM 2186 C CA . LEU A 1 272 ? 9.603 -3.730 -17.991 1.00 95.56 272 LEU A CA 1
ATOM 2187 C C . LEU A 1 272 ? 10.792 -3.416 -17.101 1.00 95.56 272 LEU A C 1
ATOM 2189 O O . LEU A 1 272 ? 11.948 -3.537 -17.512 1.00 95.56 272 LEU A O 1
ATOM 2193 N N . LEU A 1 273 ? 10.479 -3.055 -15.867 1.00 93.00 273 LEU A N 1
ATOM 2194 C CA . LEU A 1 273 ? 11.447 -2.869 -14.806 1.00 93.00 273 LEU A CA 1
ATOM 2195 C C . LEU A 1 273 ? 11.393 -4.047 -13.848 1.00 93.00 273 LEU A C 1
ATOM 2197 O O . LEU A 1 273 ? 10.311 -4.564 -13.563 1.00 93.00 273 LEU A O 1
ATOM 2201 N N . GLN A 1 274 ? 12.559 -4.415 -13.333 1.00 89.88 274 GLN A N 1
ATOM 2202 C CA . GLN A 1 274 ? 12.690 -5.205 -12.122 1.00 89.88 274 GLN A CA 1
ATOM 2203 C C . GLN A 1 274 ? 12.291 -4.311 -10.951 1.00 89.88 274 GLN A C 1
ATOM 2205 O O . GLN A 1 274 ? 12.976 -3.345 -10.617 1.00 89.88 274 GLN A O 1
ATOM 2210 N N . ALA A 1 275 ? 11.121 -4.592 -10.398 1.00 79.31 275 ALA A N 1
ATOM 2211 C CA . ALA A 1 275 ? 10.531 -3.864 -9.282 1.00 79.31 275 ALA A CA 1
ATOM 2212 C C . ALA A 1 275 ? 10.254 -4.769 -8.083 1.00 79.31 275 ALA A C 1
ATOM 2214 O O . ALA A 1 275 ? 9.580 -4.332 -7.149 1.00 79.31 275 ALA A O 1
ATOM 2215 N N . GLY A 1 276 ? 10.752 -6.009 -8.156 1.00 65.19 276 GLY A N 1
ATOM 2216 C CA . GLY A 1 276 ? 10.557 -7.043 -7.158 1.00 65.19 276 GLY A CA 1
ATOM 2217 C C . GLY A 1 276 ? 10.934 -6.606 -5.755 1.00 65.19 276 GLY A C 1
ATOM 2218 O O . GLY A 1 276 ? 11.577 -5.582 -5.539 1.00 65.19 276 GLY A O 1
ATOM 2219 N N . TRP A 1 277 ? 10.476 -7.405 -4.806 1.00 66.19 277 TRP A N 1
ATOM 2220 C CA . TRP A 1 277 ? 10.820 -7.292 -3.398 1.00 66.19 277 TRP A CA 1
ATOM 2221 C C . TRP A 1 277 ? 12.028 -8.148 -3.017 1.00 66.19 277 TRP A C 1
ATOM 2223 O O . TRP A 1 277 ? 12.501 -8.032 -1.906 1.00 66.19 277 TRP A O 1
ATOM 2233 N N . THR A 1 278 ? 12.530 -9.014 -3.899 1.00 55.06 278 THR A N 1
ATOM 2234 C CA . THR A 1 278 ? 13.732 -9.811 -3.633 1.00 55.06 278 THR A CA 1
ATOM 2235 C C . THR A 1 278 ? 14.954 -8.993 -4.027 1.00 55.06 278 THR A C 1
ATOM 2237 O O . THR A 1 278 ? 14.940 -8.342 -5.075 1.00 55.06 278 THR A O 1
ATOM 2240 N N . ASP A 1 279 ? 16.007 -9.025 -3.209 1.00 51.50 279 ASP A N 1
ATOM 2241 C CA . ASP A 1 279 ? 17.302 -8.395 -3.519 1.00 51.50 279 ASP A CA 1
ATOM 2242 C C . ASP A 1 279 ? 17.198 -6.904 -3.874 1.00 51.50 279 ASP A C 1
ATOM 2244 O O . ASP A 1 279 ? 17.915 -6.377 -4.733 1.00 51.50 279 ASP A O 1
ATOM 2248 N N . THR A 1 280 ? 16.267 -6.197 -3.226 1.00 54.41 280 THR A N 1
ATOM 2249 C CA . THR A 1 280 ? 16.126 -4.759 -3.446 1.00 54.41 280 THR A CA 1
ATOM 2250 C C . THR A 1 280 ? 17.333 -4.030 -2.873 1.00 54.41 280 THR A C 1
ATOM 2252 O O . THR A 1 280 ? 17.882 -4.410 -1.846 1.00 54.41 280 THR A O 1
ATOM 2255 N N . VAL A 1 281 ? 17.747 -2.932 -3.509 1.00 50.06 281 VAL A N 1
ATOM 2256 C CA . VAL A 1 281 ? 18.859 -2.102 -2.997 1.00 50.06 281 VAL A CA 1
ATOM 2257 C C . VAL A 1 281 ? 18.543 -1.507 -1.614 1.00 50.06 281 VAL A C 1
ATOM 2259 O O . VAL A 1 281 ? 19.449 -1.117 -0.888 1.00 50.06 281 VAL A O 1
ATOM 2262 N N . ASN A 1 282 ? 17.268 -1.549 -1.220 1.00 55.62 282 ASN A N 1
ATOM 2263 C CA . ASN A 1 282 ? 16.748 -1.147 0.078 1.00 55.62 282 ASN A CA 1
ATOM 2264 C C . ASN A 1 282 ? 16.525 -2.308 1.039 1.00 55.62 282 ASN A C 1
ATOM 2266 O O . ASN A 1 282 ? 15.600 -2.235 1.854 1.00 55.62 282 ASN A O 1
ATOM 2270 N N . GLN A 1 283 ? 17.334 -3.366 0.972 1.00 56.44 283 GLN A N 1
ATOM 2271 C CA . GLN A 1 283 ? 17.264 -4.393 2.001 1.00 56.44 283 GLN A CA 1
ATOM 2272 C C . GLN A 1 283 ? 17.382 -3.747 3.393 1.00 56.44 283 GLN A C 1
ATOM 2274 O O . GLN A 1 283 ? 18.263 -2.907 3.606 1.00 56.44 283 GLN A O 1
ATOM 2279 N N . PRO A 1 284 ? 16.507 -4.098 4.350 1.00 58.38 284 PRO A N 1
ATOM 2280 C CA . PRO A 1 284 ? 15.492 -5.164 4.307 1.00 58.38 284 PRO A CA 1
ATOM 2281 C C . PRO A 1 284 ? 14.030 -4.678 4.128 1.00 58.38 284 PRO A C 1
ATOM 2283 O O . PRO A 1 284 ? 13.100 -5.362 4.547 1.00 58.38 284 PRO A O 1
ATOM 2286 N N . TYR A 1 285 ? 13.785 -3.472 3.609 1.00 73.25 285 TYR A N 1
ATOM 2287 C CA . TYR A 1 285 ? 12.447 -2.851 3.597 1.00 73.25 285 TYR A CA 1
ATOM 2288 C C . TYR A 1 285 ? 11.603 -3.268 2.391 1.00 73.25 285 TYR A C 1
ATOM 2290 O O . TYR A 1 285 ? 11.159 -2.451 1.575 1.00 73.25 285 TYR A O 1
ATOM 2298 N N . ASP A 1 286 ? 11.373 -4.568 2.309 1.00 82.75 286 ASP A N 1
ATOM 2299 C CA . ASP A 1 286 ? 10.548 -5.222 1.315 1.00 82.75 286 ASP A CA 1
ATOM 2300 C C . ASP A 1 286 ? 9.645 -6.281 1.965 1.00 82.75 286 ASP A C 1
ATOM 2302 O O . ASP A 1 286 ? 9.857 -6.727 3.094 1.00 82.75 286 ASP A O 1
ATOM 2306 N N . LEU A 1 287 ? 8.565 -6.638 1.272 1.00 85.44 287 LEU A N 1
ATOM 2307 C CA . LEU A 1 287 ? 7.559 -7.560 1.792 1.00 85.44 287 LEU A CA 1
ATOM 2308 C C . LEU A 1 287 ? 8.074 -9.005 1.892 1.00 85.44 287 LEU A C 1
ATOM 2310 O O . LEU A 1 287 ? 7.533 -9.788 2.672 1.00 85.44 287 LEU A O 1
ATOM 2314 N N . ASP A 1 288 ? 9.096 -9.362 1.115 1.00 83.75 288 ASP A N 1
ATOM 2315 C CA . ASP A 1 288 ? 9.695 -10.699 1.143 1.00 83.75 288 ASP A CA 1
ATOM 2316 C C . ASP A 1 288 ? 10.330 -10.956 2.502 1.00 83.75 288 ASP A C 1
ATOM 2318 O O . ASP A 1 288 ? 9.928 -11.876 3.220 1.00 83.75 288 ASP A O 1
ATOM 2322 N N . GLY A 1 289 ? 11.229 -10.046 2.891 1.00 85.44 289 GLY A N 1
ATOM 2323 C CA . GLY A 1 289 ? 11.944 -10.063 4.158 1.00 85.44 289 GLY A CA 1
ATOM 2324 C C . GLY A 1 289 ? 11.082 -9.700 5.368 1.00 85.44 289 GLY A C 1
ATOM 2325 O O . GLY A 1 289 ? 11.545 -9.844 6.497 1.00 85.44 289 GLY A O 1
ATOM 2326 N N . THR A 1 290 ? 9.841 -9.249 5.163 1.00 90.62 290 THR A N 1
ATOM 2327 C CA . THR A 1 290 ? 8.917 -8.874 6.244 1.00 90.62 290 THR A CA 1
ATOM 2328 C C . THR A 1 290 ? 7.994 -10.027 6.601 1.00 90.62 290 THR A C 1
ATOM 2330 O O . THR A 1 290 ? 7.109 -10.358 5.819 1.00 90.62 290 THR A O 1
ATOM 2333 N N . ASP A 1 291 ? 8.129 -10.640 7.773 1.00 92.62 291 ASP A N 1
ATOM 2334 C CA . ASP A 1 291 ? 7.224 -11.713 8.210 1.00 92.62 291 ASP A CA 1
ATOM 2335 C C . ASP A 1 291 ? 5.849 -11.152 8.629 1.00 92.62 291 ASP A C 1
ATOM 2337 O O . ASP A 1 291 ? 5.729 -10.474 9.641 1.00 92.62 291 ASP A 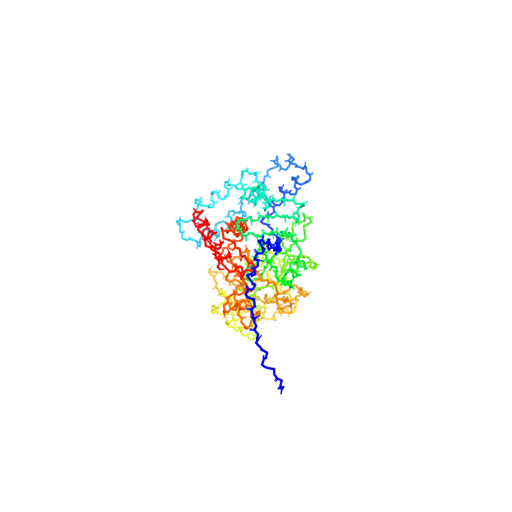O 1
ATOM 2341 N N . LEU A 1 292 ? 4.790 -11.392 7.847 1.00 94.94 292 LEU A N 1
ATOM 2342 C CA . LEU A 1 292 ? 3.467 -10.824 8.136 1.00 94.94 292 LEU A CA 1
ATOM 2343 C C . LEU A 1 292 ? 2.786 -11.566 9.296 1.00 94.94 292 LEU A C 1
ATOM 2345 O O . LEU A 1 292 ? 2.079 -12.555 9.077 1.00 94.94 292 LEU A O 1
ATOM 2349 N N . ARG A 1 293 ? 2.944 -11.039 10.512 1.00 96.94 293 ARG A N 1
ATOM 2350 C CA . ARG A 1 293 ? 2.381 -11.598 11.753 1.00 96.94 293 ARG A CA 1
ATOM 2351 C C . ARG A 1 293 ? 1.173 -10.843 12.294 1.00 96.94 293 ARG A C 1
ATOM 2353 O O . ARG A 1 293 ? 0.443 -11.383 13.124 1.00 96.94 293 ARG A O 1
ATOM 2360 N N . CYS A 1 294 ? 0.932 -9.623 11.816 1.00 97.88 294 CYS A N 1
ATOM 2361 C CA . CYS A 1 294 ? -0.262 -8.868 12.185 1.00 97.88 294 CYS A CA 1
ATOM 2362 C C . CYS A 1 294 ? -1.554 -9.660 11.935 1.00 97.88 294 CYS A C 1
ATOM 2364 O O . CYS A 1 294 ? -1.625 -10.570 11.109 1.00 97.88 294 CYS A O 1
ATOM 2366 N N . LYS A 1 295 ? -2.617 -9.322 12.663 1.00 97.25 295 LYS A N 1
ATOM 2367 C CA . LYS A 1 295 ? -3.913 -9.999 12.529 1.00 97.25 295 LYS A CA 1
ATOM 2368 C C . LYS A 1 295 ? -4.701 -9.468 11.334 1.00 97.25 295 LYS A C 1
ATOM 2370 O O . LYS A 1 295 ? -5.435 -10.215 10.685 1.00 97.25 295 LYS A O 1
ATOM 2375 N N . CYS A 1 296 ? -4.557 -8.177 11.040 1.00 97.75 296 CYS A N 1
ATOM 2376 C CA . CYS A 1 296 ? -5.214 -7.496 9.930 1.00 97.75 296 CYS A CA 1
ATOM 2377 C C . CYS A 1 296 ? -4.250 -6.524 9.245 1.00 97.75 296 CYS A C 1
ATOM 2379 O O . CYS A 1 296 ? -3.576 -5.758 9.921 1.00 97.75 296 CYS A O 1
ATOM 2381 N N . PHE A 1 297 ? -4.234 -6.515 7.913 1.00 97.50 297 PHE A N 1
ATOM 2382 C CA . PHE A 1 297 ? -3.452 -5.596 7.095 1.00 97.50 297 PHE A CA 1
ATOM 2383 C C . PHE A 1 297 ? -4.353 -4.876 6.091 1.00 97.50 297 PHE A C 1
ATOM 2385 O O . PHE A 1 297 ? -4.932 -5.477 5.186 1.00 97.50 297 PHE A O 1
ATOM 2392 N N . CYS A 1 298 ? -4.457 -3.564 6.222 1.00 95.94 298 CYS A N 1
ATOM 2393 C CA . CYS A 1 298 ? -5.156 -2.709 5.278 1.00 95.94 298 CYS A CA 1
ATOM 2394 C C . CYS A 1 298 ? -4.132 -1.903 4.485 1.00 95.94 298 CYS A C 1
ATOM 2396 O O . CYS A 1 298 ? -3.246 -1.285 5.063 1.00 95.94 298 CYS A O 1
ATOM 2398 N N . HIS A 1 299 ? -4.263 -1.854 3.165 1.00 93.88 299 HIS A N 1
ATOM 2399 C CA . HIS A 1 299 ? -3.389 -1.035 2.336 1.00 93.88 299 HIS A CA 1
ATOM 2400 C C . HIS A 1 299 ? -4.226 -0.140 1.423 1.00 93.88 299 HIS A C 1
ATOM 2402 O O . HIS A 1 299 ? -4.647 -0.549 0.335 1.00 93.88 299 HIS A O 1
ATOM 2408 N N . PHE A 1 300 ? -4.471 1.093 1.871 1.00 89.94 300 PHE A N 1
ATOM 2409 C CA . PHE A 1 300 ? -5.351 2.065 1.214 1.00 89.94 300 PHE A CA 1
ATOM 2410 C C . PHE A 1 300 ? -4.601 3.080 0.336 1.00 89.94 300 PHE A C 1
ATOM 2412 O O . PHE A 1 300 ? -5.094 4.175 0.083 1.00 89.94 300 PHE A O 1
ATOM 2419 N N . GLY A 1 301 ? -3.429 2.698 -0.177 1.00 85.56 301 GLY A N 1
ATOM 2420 C CA . GLY A 1 301 ? -2.731 3.462 -1.214 1.00 85.56 301 GLY A CA 1
ATOM 2421 C C . GLY A 1 301 ? -3.306 3.277 -2.623 1.00 85.56 301 GLY A C 1
ATOM 2422 O O . GLY A 1 301 ? -4.334 2.639 -2.823 1.00 85.56 301 GLY A O 1
ATOM 2423 N N . CYS A 1 302 ? -2.622 3.799 -3.640 1.00 84.88 302 CYS A N 1
ATOM 2424 C CA . CYS A 1 302 ? -3.114 3.797 -5.022 1.00 84.88 302 CYS A CA 1
ATOM 2425 C C . CYS A 1 302 ? -3.281 2.391 -5.623 1.00 84.88 302 CYS A C 1
ATOM 2427 O O . CYS A 1 302 ? -2.295 1.707 -5.854 1.00 84.88 302 CYS A O 1
ATOM 2429 N N . SER A 1 303 ? -4.512 1.997 -5.958 1.00 83.31 303 SER A N 1
ATOM 2430 C CA . SER A 1 303 ? -4.903 0.833 -6.776 1.00 83.31 303 SER A CA 1
ATOM 2431 C C . SER A 1 303 ? -4.323 -0.494 -6.279 1.00 83.31 303 SER A C 1
ATOM 2433 O O . SER A 1 303 ? -3.907 -1.384 -7.019 1.00 83.31 303 SER A O 1
ATOM 2435 N N . THR A 1 304 ? -4.287 -0.659 -4.971 1.00 87.44 304 THR A N 1
ATOM 2436 C CA . THR A 1 304 ? -3.486 -1.688 -4.304 1.00 87.44 304 THR A CA 1
ATOM 2437 C C . THR A 1 304 ? -4.075 -3.081 -4.455 1.00 87.44 304 THR A C 1
ATOM 2439 O O . THR A 1 304 ? -3.358 -4.082 -4.396 1.00 87.44 304 THR A O 1
ATOM 2442 N N . LYS A 1 305 ? -5.369 -3.164 -4.778 1.00 91.06 305 LYS A N 1
ATOM 2443 C CA . LYS A 1 305 ? -6.029 -4.411 -5.159 1.00 91.06 305 LYS A CA 1
ATOM 2444 C C . LYS A 1 305 ? -5.385 -5.040 -6.395 1.00 91.06 305 LYS A C 1
ATOM 2446 O O . LYS A 1 305 ? -5.205 -6.254 -6.420 1.00 91.06 305 LYS A O 1
ATOM 2451 N N . ILE A 1 306 ? -5.019 -4.253 -7.407 1.00 87.75 306 ILE A N 1
ATOM 2452 C CA . ILE A 1 306 ? -4.365 -4.790 -8.610 1.00 87.75 306 ILE A CA 1
ATOM 2453 C C . ILE A 1 306 ? -2.857 -4.995 -8.396 1.00 87.75 306 ILE A C 1
ATOM 2455 O O . ILE A 1 306 ? -2.278 -5.923 -8.965 1.00 87.75 306 ILE A O 1
ATOM 2459 N N . HIS A 1 307 ? -2.230 -4.172 -7.551 1.00 87.19 307 HIS A N 1
ATOM 2460 C CA . HIS A 1 307 ? -0.775 -4.145 -7.374 1.00 87.19 307 HIS A CA 1
ATOM 2461 C C . HIS A 1 307 ? -0.241 -5.130 -6.339 1.00 87.19 307 HIS A C 1
ATOM 2463 O O . HIS A 1 307 ? 0.801 -5.735 -6.570 1.00 87.19 307 HIS A O 1
ATOM 2469 N N . ASN A 1 308 ? -0.931 -5.275 -5.208 1.00 89.44 308 ASN A N 1
ATOM 2470 C CA . ASN A 1 308 ? -0.360 -5.866 -3.998 1.00 89.44 308 ASN A CA 1
ATOM 2471 C C . ASN A 1 308 ? -1.210 -7.001 -3.418 1.00 89.44 308 ASN A C 1
ATOM 2473 O O . ASN A 1 308 ? -0.703 -7.823 -2.665 1.00 89.44 308 ASN A O 1
ATOM 2477 N N . TRP A 1 309 ? -2.493 -7.098 -3.777 1.00 91.44 309 TRP A N 1
ATOM 2478 C CA . TRP A 1 309 ? -3.342 -8.185 -3.278 1.00 91.44 309 TRP A CA 1
ATOM 2479 C C . TRP A 1 309 ? -2.750 -9.563 -3.581 1.00 91.44 309 TRP A C 1
ATOM 2481 O O . TRP A 1 309 ? -2.634 -10.398 -2.690 1.00 91.44 309 TRP A O 1
ATOM 2491 N N . LYS A 1 310 ? -2.409 -9.804 -4.856 1.00 90.25 310 LYS A N 1
ATOM 2492 C CA . LYS A 1 310 ? -1.909 -11.100 -5.343 1.00 90.25 310 LYS A CA 1
ATOM 2493 C C . LYS A 1 310 ? -0.643 -11.504 -4.593 1.00 90.25 310 LYS A C 1
ATOM 2495 O O . LYS A 1 310 ? -0.519 -12.611 -4.097 1.00 90.25 310 LYS A O 1
ATOM 2500 N N . ILE A 1 311 ? 0.243 -10.531 -4.486 1.00 90.00 311 ILE A N 1
ATOM 2501 C CA . ILE A 1 311 ? 1.516 -10.570 -3.790 1.00 90.00 311 ILE A CA 1
ATOM 2502 C C . ILE A 1 311 ? 1.363 -11.006 -2.329 1.00 90.00 311 ILE A C 1
ATOM 2504 O O . ILE A 1 311 ? 2.066 -11.899 -1.868 1.00 90.00 311 ILE A O 1
ATOM 2508 N N . VAL A 1 312 ? 0.419 -10.399 -1.610 1.00 92.69 312 VAL A N 1
ATOM 2509 C CA . VAL A 1 312 ? 0.178 -10.720 -0.202 1.00 92.69 312 VAL A CA 1
ATOM 2510 C C . VAL A 1 312 ? -0.501 -12.087 -0.071 1.00 92.69 312 VAL A C 1
ATOM 2512 O O . VAL A 1 312 ? -0.151 -12.871 0.803 1.00 92.69 312 VAL A O 1
ATOM 2515 N N . ARG A 1 313 ? -1.484 -12.393 -0.924 1.00 93.69 313 ARG A N 1
ATOM 2516 C CA . ARG A 1 313 ? -2.375 -13.547 -0.731 1.00 93.69 313 ARG A CA 1
ATOM 2517 C C . ARG A 1 313 ? -1.874 -14.865 -1.314 1.00 93.69 313 ARG A C 1
ATOM 2519 O O . ARG A 1 313 ? -2.204 -15.902 -0.755 1.00 93.69 313 ARG A O 1
ATOM 2526 N N . GLU A 1 314 ? -1.172 -14.868 -2.441 1.00 91.25 314 GLU A N 1
ATOM 2527 C CA . GLU A 1 314 ? -0.842 -16.120 -3.130 1.00 91.25 314 GLU A CA 1
ATOM 2528 C C . GLU A 1 314 ? 0.351 -16.848 -2.508 1.00 91.25 314 GLU A C 1
ATOM 2530 O O . GLU A 1 314 ? 1.358 -16.233 -2.167 1.00 91.25 314 GLU A O 1
ATOM 2535 N N . THR A 1 315 ? 0.258 -18.179 -2.425 1.00 89.06 315 THR A N 1
ATOM 2536 C CA . THR A 1 315 ? 1.277 -19.071 -1.840 1.00 89.06 315 THR A CA 1
ATOM 2537 C C . THR A 1 315 ? 2.626 -19.022 -2.555 1.00 89.06 315 THR A C 1
ATOM 2539 O O . THR A 1 315 ? 3.646 -19.234 -1.920 1.00 89.06 315 THR A O 1
ATOM 2542 N N . GLY A 1 316 ? 2.650 -18.706 -3.855 1.00 85.88 316 GLY A N 1
ATOM 2543 C CA . GLY A 1 316 ? 3.901 -18.503 -4.601 1.00 85.88 316 GLY A CA 1
ATOM 2544 C C . GLY A 1 316 ? 4.620 -17.186 -4.277 1.00 85.88 316 GLY A C 1
ATOM 2545 O O . GLY A 1 316 ? 5.685 -16.925 -4.826 1.00 85.88 316 GLY A O 1
ATOM 2546 N N . TYR A 1 317 ? 4.018 -16.352 -3.431 1.00 87.69 317 TYR A N 1
ATOM 2547 C CA . TYR A 1 317 ? 4.564 -15.099 -2.927 1.00 87.69 317 TYR A CA 1
ATOM 2548 C C . TYR A 1 317 ? 4.540 -15.131 -1.395 1.00 87.69 317 TYR A C 1
ATOM 2550 O O . TYR A 1 317 ? 5.173 -15.999 -0.803 1.00 87.69 317 TYR A O 1
ATOM 2558 N N . LYS A 1 318 ? 3.795 -14.233 -0.728 1.00 90.31 318 LYS A N 1
ATOM 2559 C CA . LYS A 1 318 ? 3.772 -14.200 0.738 1.00 90.31 318 LYS A CA 1
ATOM 2560 C C . LYS A 1 318 ? 2.916 -15.297 1.369 1.00 90.31 318 LYS A C 1
ATOM 2562 O O . LYS A 1 318 ? 3.075 -15.591 2.548 1.00 90.31 318 LYS A O 1
ATOM 2567 N N . GLY A 1 319 ? 1.985 -15.883 0.614 1.00 93.12 319 GLY A N 1
ATOM 2568 C CA . GLY A 1 319 ? 1.126 -16.959 1.106 1.00 93.12 319 GLY A CA 1
ATOM 2569 C C . GLY A 1 319 ? 0.284 -16.575 2.318 1.00 93.12 319 GLY A C 1
ATOM 2570 O O . GLY A 1 319 ? -0.089 -17.446 3.103 1.00 93.12 319 GLY A O 1
ATOM 2571 N N . TRP A 1 320 ? -0.044 -15.288 2.478 1.00 94.44 320 TRP A N 1
ATOM 2572 C CA . TRP A 1 320 ? -0.849 -14.783 3.587 1.00 94.44 320 TRP A CA 1
ATOM 2573 C C . TRP A 1 320 ? -2.336 -15.078 3.351 1.00 94.44 320 TRP A C 1
ATOM 2575 O O . TRP A 1 320 ? -3.190 -14.193 3.226 1.00 94.44 320 TRP A O 1
ATOM 2585 N N . VAL A 1 321 ? -2.637 -16.365 3.196 1.00 94.25 321 VAL A N 1
ATOM 2586 C CA . VAL A 1 321 ? -3.965 -16.917 2.952 1.00 94.25 321 VAL A CA 1
ATOM 2587 C C . VAL A 1 321 ? -4.747 -16.867 4.259 1.00 94.25 321 VAL A C 1
ATOM 2589 O O . VAL A 1 321 ? -4.240 -17.254 5.312 1.00 94.25 321 VAL A O 1
ATOM 2592 N N . ARG A 1 322 ? -5.980 -16.361 4.186 1.00 91.50 322 ARG A N 1
ATOM 2593 C CA . ARG A 1 322 ? -6.899 -16.338 5.325 1.00 91.50 322 ARG A CA 1
ATOM 2594 C C . ARG A 1 322 ? -7.353 -17.772 5.630 1.00 91.50 322 ARG A C 1
ATOM 2596 O O . ARG A 1 322 ? -7.772 -18.436 4.680 1.00 91.50 322 ARG A O 1
ATOM 2603 N N . PRO A 1 323 ? -7.307 -18.231 6.890 1.00 92.31 323 PRO A N 1
ATOM 2604 C CA . PRO A 1 323 ? -7.823 -19.547 7.249 1.00 92.31 323 PRO A CA 1
ATOM 2605 C C . PRO A 1 323 ? -9.340 -19.646 7.023 1.00 92.31 323 PRO A C 1
ATOM 2607 O O . PRO A 1 323 ? -10.038 -18.631 6.908 1.00 92.31 323 PRO A O 1
ATOM 2610 N N . ASP A 1 324 ? -9.831 -20.883 6.959 1.00 91.12 324 ASP A N 1
ATOM 2611 C CA . ASP A 1 324 ? -11.254 -21.220 6.922 1.00 91.12 324 ASP A CA 1
ATOM 2612 C C . ASP A 1 324 ? -11.564 -22.183 8.088 1.00 91.12 324 ASP A C 1
ATOM 2614 O O . ASP A 1 324 ? -11.068 -23.313 8.068 1.00 91.12 324 ASP A O 1
ATOM 2618 N N . PRO A 1 325 ? -12.294 -21.748 9.138 1.00 90.25 325 PRO A N 1
ATOM 2619 C CA . PRO A 1 325 ? -12.945 -20.441 9.290 1.00 90.25 325 PRO A CA 1
ATOM 2620 C C . PRO A 1 325 ? -11.956 -19.280 9.540 1.00 90.25 325 PRO A C 1
ATOM 2622 O O . PRO A 1 325 ? -10.841 -19.494 10.024 1.00 90.25 325 PRO A O 1
ATOM 2625 N N . PRO A 1 326 ? -12.347 -18.025 9.240 1.00 90.81 326 PRO A N 1
ATOM 2626 C CA . PRO A 1 326 ? -11.457 -16.874 9.348 1.00 90.81 326 PRO A CA 1
ATOM 2627 C C . PRO A 1 326 ? -11.236 -16.447 10.804 1.00 90.81 326 PRO A C 1
ATOM 2629 O O . PRO A 1 326 ? -12.144 -15.935 11.458 1.00 90.81 326 PRO A O 1
ATOM 2632 N N . THR A 1 327 ? -10.006 -16.596 11.290 1.00 92.81 327 THR A N 1
ATOM 2633 C CA . THR A 1 327 ? -9.587 -16.190 12.643 1.00 92.81 327 THR A CA 1
ATOM 2634 C C . THR A 1 327 ? -8.611 -15.008 12.627 1.00 92.81 327 THR A C 1
ATOM 2636 O O . THR A 1 327 ? -8.722 -14.102 13.463 1.00 92.81 327 THR A O 1
ATOM 2639 N N . ASP A 1 328 ? -7.734 -14.949 11.627 1.00 93.50 328 ASP A N 1
ATOM 2640 C CA . ASP A 1 328 ? -6.695 -13.936 11.432 1.00 93.50 328 ASP A CA 1
ATOM 2641 C C . ASP A 1 328 ? -6.431 -13.653 9.933 1.00 93.50 328 ASP A C 1
ATOM 2643 O O . ASP A 1 328 ? -7.257 -13.961 9.065 1.00 93.50 328 ASP A O 1
ATOM 2647 N N . ARG A 1 329 ? -5.293 -13.010 9.624 1.00 95.88 329 ARG A N 1
ATOM 2648 C CA . ARG A 1 329 ? -4.810 -12.724 8.259 1.00 95.88 329 ARG A CA 1
ATOM 2649 C C . ARG A 1 329 ? -5.850 -12.005 7.401 1.00 95.88 329 ARG A C 1
ATOM 2651 O O . ARG A 1 329 ? -6.067 -12.298 6.213 1.00 95.88 329 ARG A O 1
ATOM 2658 N N . TYR A 1 330 ? -6.551 -11.054 8.006 1.00 96.94 330 TYR A N 1
ATOM 2659 C CA . TYR A 1 330 ? -7.480 -10.192 7.287 1.00 96.94 330 TYR A CA 1
ATOM 2660 C C . TYR A 1 330 ? -6.685 -9.224 6.416 1.00 96.94 330 TYR A C 1
ATOM 2662 O O . TYR A 1 330 ? -5.703 -8.655 6.866 1.00 96.94 330 TYR A O 1
ATOM 2670 N N . ALA A 1 331 ? -7.091 -9.038 5.162 1.00 96.12 331 ALA A N 1
ATOM 2671 C CA . ALA A 1 331 ? -6.368 -8.169 4.242 1.00 96.12 331 ALA A CA 1
ATOM 2672 C C . ALA A 1 331 ? -7.353 -7.389 3.389 1.00 96.12 331 ALA A C 1
ATOM 2674 O O . ALA A 1 331 ? -8.191 -8.026 2.741 1.00 96.12 331 ALA A O 1
ATOM 2675 N N . TYR A 1 332 ? -7.219 -6.065 3.378 1.00 95.69 332 TYR A N 1
ATOM 2676 C CA . TYR A 1 332 ? -8.114 -5.155 2.670 1.00 95.69 332 TYR A CA 1
ATOM 2677 C C . TYR A 1 332 ? -7.330 -4.201 1.781 1.00 95.69 332 TYR A C 1
ATOM 2679 O O . TYR A 1 332 ? -6.320 -3.626 2.184 1.00 95.69 332 TYR A O 1
ATOM 2687 N N . PHE A 1 333 ? -7.812 -4.028 0.555 1.00 94.19 333 PHE A N 1
ATOM 2688 C CA . PHE A 1 333 ? -7.133 -3.246 -0.477 1.00 94.19 333 PHE A CA 1
ATOM 2689 C C . PHE A 1 333 ? -8.145 -2.400 -1.244 1.00 94.19 333 PHE A C 1
ATOM 2691 O O . PHE A 1 333 ? -9.317 -2.766 -1.332 1.00 94.19 333 PHE A O 1
ATOM 2698 N N . THR A 1 334 ? -7.691 -1.303 -1.842 1.00 89.75 334 THR A N 1
ATOM 2699 C CA . THR A 1 334 ? -8.539 -0.401 -2.636 1.00 89.75 334 THR A CA 1
ATOM 2700 C C . THR A 1 334 ? -8.292 -0.573 -4.135 1.00 89.75 334 THR A C 1
ATOM 2702 O O . THR A 1 334 ? -7.194 -0.936 -4.565 1.00 89.75 334 THR A O 1
ATOM 2705 N N . THR A 1 335 ? -9.310 -0.328 -4.958 1.00 83.88 335 THR A N 1
ATOM 2706 C CA . THR A 1 335 ? -9.189 -0.301 -6.429 1.00 83.88 335 THR A CA 1
ATOM 2707 C C . THR A 1 335 ? -8.798 1.044 -7.013 1.00 83.88 335 THR A C 1
ATOM 2709 O O . THR A 1 335 ? -8.557 1.114 -8.214 1.00 83.88 335 THR A O 1
ATOM 2712 N N . ALA A 1 336 ? -8.733 2.096 -6.206 1.00 73.38 336 ALA A N 1
ATOM 2713 C CA . ALA A 1 336 ? -8.577 3.454 -6.701 1.00 73.38 336 ALA A CA 1
ATOM 2714 C C . ALA A 1 336 ? -7.285 4.109 -6.238 1.00 73.38 336 ALA A C 1
ATOM 2716 O O . ALA A 1 336 ? -6.597 3.582 -5.369 1.00 73.38 336 ALA A O 1
ATOM 2717 N N . THR A 1 337 ? -6.949 5.258 -6.821 1.00 70.94 337 THR A N 1
ATOM 2718 C CA . THR A 1 337 ? -5.868 6.123 -6.333 1.00 70.94 337 THR A CA 1
ATOM 2719 C C . THR A 1 337 ? -6.010 6.385 -4.835 1.00 70.94 337 THR A C 1
ATOM 2721 O O . THR A 1 337 ? -7.112 6.304 -4.290 1.00 70.94 337 THR A O 1
ATOM 2724 N N . ALA A 1 338 ? -4.888 6.670 -4.169 1.00 70.38 338 ALA A N 1
ATOM 2725 C CA . ALA A 1 338 ? -4.915 7.067 -2.770 1.00 70.38 338 ALA A CA 1
ATOM 2726 C C . ALA A 1 338 ? -5.918 8.216 -2.612 1.00 70.38 338 ALA A C 1
ATOM 2728 O O . ALA A 1 338 ? -5.965 9.117 -3.450 1.00 70.38 338 ALA A O 1
ATOM 2729 N N . ASP A 1 339 ? -6.736 8.157 -1.570 1.00 70.12 339 ASP A N 1
ATOM 2730 C CA . ASP A 1 339 ? -7.707 9.196 -1.258 1.00 70.12 339 ASP A CA 1
ATOM 2731 C C . ASP A 1 339 ? -7.872 9.249 0.252 1.00 70.12 339 ASP A C 1
ATOM 2733 O O . ASP A 1 339 ? -8.215 8.244 0.884 1.00 70.12 339 ASP A O 1
ATOM 2737 N N . PHE A 1 340 ? -7.627 10.429 0.814 1.00 68.44 340 PHE A N 1
ATOM 2738 C CA . PHE A 1 340 ? -7.649 10.650 2.252 1.00 68.44 340 PHE A CA 1
ATOM 2739 C C . PHE A 1 340 ? -9.004 10.251 2.879 1.00 68.44 340 PHE A C 1
ATOM 2741 O O . PHE A 1 340 ? -9.104 9.756 3.995 1.00 68.44 340 PHE A O 1
ATOM 2748 N N . ARG A 1 341 ? -10.101 10.328 2.126 1.00 68.50 341 ARG A N 1
ATOM 2749 C CA . ARG A 1 341 ? -11.428 9.980 2.652 1.00 68.50 341 ARG A CA 1
ATOM 2750 C C . ARG A 1 341 ? -11.575 8.479 2.900 1.00 68.50 341 ARG A C 1
ATOM 2752 O O . ARG A 1 341 ? -12.367 8.080 3.751 1.00 68.50 341 ARG A O 1
ATOM 2759 N N . ILE A 1 342 ? -10.841 7.630 2.174 1.00 68.94 342 ILE A N 1
ATOM 2760 C CA . ILE A 1 342 ? -10.910 6.171 2.357 1.00 68.94 342 ILE A CA 1
ATOM 2761 C C . ILE A 1 342 ? -10.362 5.787 3.731 1.00 68.94 342 ILE A C 1
ATOM 2763 O O . ILE A 1 342 ? -10.945 4.922 4.393 1.00 68.94 342 ILE A O 1
ATOM 2767 N N . PHE A 1 343 ? -9.284 6.447 4.171 1.00 76.12 343 PHE A N 1
ATOM 2768 C CA . PHE A 1 343 ? -8.639 6.100 5.430 1.00 76.12 343 PHE A CA 1
ATOM 2769 C C . PHE A 1 343 ? -9.541 6.362 6.631 1.00 76.12 343 PHE A C 1
ATOM 2771 O O . PHE A 1 343 ? -9.418 5.645 7.611 1.00 76.12 343 PHE A O 1
ATOM 2778 N N . ALA A 1 344 ? -10.437 7.356 6.583 1.00 81.38 344 ALA A N 1
ATOM 2779 C CA . ALA A 1 344 ? -11.292 7.696 7.722 1.00 81.38 344 ALA A CA 1
ATOM 2780 C C . ALA A 1 344 ? -12.581 6.870 7.718 1.00 81.38 344 ALA A C 1
ATOM 2782 O O . ALA A 1 344 ? -13.065 6.434 8.762 1.00 81.38 344 ALA A O 1
ATOM 2783 N N . VAL A 1 345 ? -13.131 6.609 6.528 1.00 88.56 345 VAL A N 1
ATOM 2784 C CA . VAL A 1 345 ? -14.429 5.941 6.376 1.00 88.56 345 VAL A CA 1
ATOM 2785 C C . VAL A 1 345 ? -14.385 4.488 6.857 1.00 88.56 345 VAL A C 1
ATOM 2787 O O . VAL A 1 345 ? -15.331 4.038 7.504 1.00 88.56 345 VAL A O 1
ATOM 2790 N N . PHE A 1 346 ? -13.317 3.736 6.571 1.00 93.00 346 PHE A N 1
ATOM 2791 C CA . PHE A 1 346 ? -13.239 2.336 7.005 1.00 93.00 346 PHE A CA 1
ATOM 2792 C C . PHE A 1 346 ? -13.109 2.179 8.534 1.00 93.00 346 PHE A C 1
ATOM 2794 O O . PHE A 1 346 ? -13.972 1.510 9.112 1.00 93.00 346 PHE A O 1
ATOM 2801 N N . PRO A 1 347 ? -12.130 2.808 9.220 1.00 92.94 347 PRO A N 1
ATOM 2802 C CA . PRO A 1 347 ? -12.016 2.759 10.676 1.00 92.94 347 PRO A CA 1
ATOM 2803 C C . PRO A 1 347 ? -13.244 3.320 11.385 1.00 92.94 347 PRO A C 1
ATOM 2805 O O . PRO A 1 347 ? -13.713 2.684 12.320 1.00 92.94 347 PRO A O 1
ATOM 2808 N N . LYS A 1 348 ? -13.839 4.422 10.895 1.00 93.50 348 LYS A N 1
ATOM 2809 C CA . LYS A 1 348 ? -15.107 4.963 11.423 1.00 93.50 348 LYS A CA 1
ATOM 2810 C C . LYS A 1 348 ? -16.153 3.867 11.597 1.00 93.50 348 LYS A C 1
ATOM 2812 O O . LYS A 1 348 ? -16.709 3.699 12.678 1.00 93.50 348 LYS A O 1
ATOM 2817 N N . TYR A 1 349 ? -16.420 3.101 10.539 1.00 96.25 349 TYR A N 1
ATOM 2818 C CA . TYR A 1 349 ? -17.396 2.023 10.632 1.00 96.25 349 TYR A CA 1
ATOM 2819 C C . TYR A 1 349 ? -16.878 0.848 11.456 1.00 96.25 349 TYR A C 1
ATOM 2821 O O . TYR A 1 349 ? -17.629 0.253 12.220 1.00 96.25 349 TYR A O 1
ATOM 2829 N N . TRP A 1 350 ? -15.599 0.513 11.375 1.00 96.38 350 TRP A N 1
ATOM 2830 C CA . TRP A 1 350 ? -15.085 -0.563 12.214 1.00 96.38 350 TRP A CA 1
ATOM 2831 C C . TRP A 1 350 ? -15.277 -0.285 13.712 1.00 96.38 350 TRP A C 1
ATOM 2833 O O . TRP A 1 350 ? -15.751 -1.150 14.444 1.00 96.38 350 TRP A O 1
ATOM 2843 N N . PHE A 1 351 ? -15.043 0.950 14.140 1.00 96.19 351 PHE A N 1
ATOM 2844 C CA . PHE A 1 351 ? -15.245 1.438 15.503 1.00 96.19 351 PHE A CA 1
ATOM 2845 C C . PHE A 1 351 ? -16.719 1.519 15.926 1.00 96.19 351 PHE A C 1
ATOM 2847 O O . PHE A 1 351 ? -17.047 1.334 17.099 1.00 96.19 351 PHE A O 1
ATOM 2854 N N . GLN A 1 352 ? -17.625 1.699 14.969 1.00 95.44 352 GLN A N 1
ATOM 2855 C CA . GLN A 1 352 ? -19.070 1.796 15.197 1.00 95.44 352 GLN A CA 1
ATOM 2856 C C . GLN A 1 352 ? -19.824 0.469 15.004 1.00 95.44 352 GLN A C 1
ATOM 2858 O O . GLN A 1 352 ? -21.053 0.471 14.904 1.00 95.44 352 GLN A O 1
ATOM 2863 N N . TYR A 1 353 ? -19.126 -0.669 14.917 1.00 97.75 353 TYR A N 1
ATOM 2864 C CA . TYR A 1 353 ? -19.786 -1.971 14.819 1.00 97.75 353 TYR A CA 1
ATOM 2865 C C . TYR A 1 353 ? -20.737 -2.179 16.021 1.00 97.75 353 TYR A C 1
ATOM 2867 O O . TYR A 1 353 ? -20.324 -1.983 17.161 1.00 97.75 353 TYR A O 1
ATOM 2875 N N . PRO A 1 354 ? -22.020 -2.529 15.805 1.00 97.44 354 PRO A N 1
ATOM 2876 C CA . PRO A 1 354 ? -23.039 -2.396 16.852 1.00 97.44 354 PRO A CA 1
ATOM 2877 C C . PRO A 1 354 ? -23.118 -3.576 17.827 1.00 97.44 354 PRO A C 1
ATOM 2879 O O . PRO A 1 354 ? -23.883 -3.505 18.784 1.00 97.44 354 PRO A O 1
ATOM 2882 N N . ASN A 1 355 ? -22.384 -4.662 17.580 1.00 96.88 355 ASN A N 1
ATOM 2883 C CA . ASN A 1 355 ? -22.484 -5.882 18.377 1.00 96.88 355 ASN A CA 1
ATOM 2884 C C . ASN A 1 355 ? -21.238 -6.066 19.242 1.00 96.88 355 ASN A C 1
ATOM 2886 O O . ASN A 1 355 ? -20.126 -5.784 18.790 1.00 96.88 355 ASN A O 1
ATOM 2890 N N . GLN A 1 356 ? -21.431 -6.627 20.437 1.00 95.88 356 GLN A N 1
ATOM 2891 C CA . GLN A 1 356 ? -20.337 -7.042 21.312 1.00 95.88 356 GLN A CA 1
ATOM 2892 C C . GLN A 1 356 ? -19.430 -8.039 20.594 1.00 95.88 356 GLN A C 1
ATOM 2894 O O . GLN A 1 356 ? -19.916 -8.978 19.958 1.00 95.88 356 GLN A O 1
ATOM 2899 N N . ASN A 1 357 ? -18.115 -7.842 20.693 1.00 92.38 357 ASN A N 1
ATOM 2900 C CA . ASN A 1 357 ? -17.169 -8.756 20.071 1.00 92.38 357 ASN A CA 1
ATOM 2901 C C . ASN A 1 357 ? -16.925 -10.009 20.917 1.00 92.38 357 ASN A C 1
ATOM 2903 O O . ASN A 1 357 ? -16.733 -11.072 20.345 1.00 92.38 357 ASN A O 1
ATOM 2907 N N . ASN A 1 358 ? -16.927 -9.906 22.253 1.00 90.88 358 ASN A N 1
ATOM 2908 C CA . ASN A 1 358 ? -16.684 -11.028 23.176 1.00 90.88 358 ASN A CA 1
ATOM 2909 C C . ASN A 1 358 ? -15.424 -11.843 22.824 1.00 90.88 358 ASN A C 1
ATOM 2911 O O . ASN A 1 358 ? -15.463 -13.074 22.775 1.00 90.88 358 ASN A O 1
ATOM 2915 N N . HIS A 1 359 ? -14.324 -11.144 22.515 1.00 91.94 359 HIS A N 1
ATOM 2916 C CA . HIS A 1 359 ? -13.038 -11.727 22.105 1.00 91.94 359 HIS A CA 1
ATOM 2917 C C . HIS A 1 359 ? -13.113 -12.687 20.895 1.00 91.94 359 HIS A C 1
ATOM 2919 O O . HIS A 1 359 ? -12.191 -13.465 20.652 1.00 91.94 359 HIS A O 1
ATOM 2925 N N . GLN A 1 360 ? -14.189 -12.626 20.102 1.00 93.25 360 GLN A N 1
ATOM 2926 C CA . GLN A 1 360 ? -14.342 -13.405 18.876 1.00 93.25 360 GLN A CA 1
ATOM 2927 C C . GLN A 1 360 ? -13.412 -12.900 17.758 1.00 93.25 360 GLN A C 1
ATOM 2929 O O . GLN A 1 360 ? -12.905 -11.768 17.814 1.00 93.25 360 GLN A O 1
ATOM 2934 N N . PRO A 1 361 ? -13.184 -13.713 16.707 1.00 95.38 361 PRO A N 1
ATOM 2935 C CA . PRO A 1 361 ? -12.506 -13.265 15.498 1.00 95.38 361 PRO A CA 1
ATOM 2936 C C . PRO A 1 361 ? -13.053 -11.936 14.970 1.00 95.38 361 PRO A C 1
ATOM 2938 O O . PRO A 1 361 ? -14.261 -11.716 14.902 1.00 95.38 361 PRO A O 1
ATOM 2941 N N . TRP A 1 362 ? -12.158 -11.053 14.521 1.00 96.50 362 TRP A N 1
ATOM 2942 C CA . TRP A 1 362 ? -12.527 -9.701 14.080 1.00 96.50 362 TRP A CA 1
ATOM 2943 C C . TRP A 1 362 ? -13.359 -9.676 12.787 1.00 96.50 362 TRP A C 1
ATOM 2945 O O . TRP A 1 362 ? -13.842 -8.615 12.386 1.00 96.50 362 TRP A O 1
ATOM 2955 N N . TRP A 1 363 ? -13.530 -10.833 12.141 1.00 96.44 363 TRP A N 1
ATOM 2956 C CA . TRP A 1 363 ? -14.189 -11.018 10.855 1.00 96.44 363 TRP A CA 1
ATOM 2957 C C . TRP A 1 363 ? -15.507 -10.256 10.709 1.00 96.44 363 TRP A C 1
ATOM 2959 O O . TRP A 1 363 ? -15.646 -9.468 9.772 1.00 96.44 363 TRP A O 1
ATOM 2969 N N . GLU A 1 364 ? -16.455 -10.452 11.628 1.00 96.69 364 GLU A N 1
ATOM 2970 C CA . GLU A 1 364 ? -17.787 -9.850 11.513 1.00 96.69 364 GLU A CA 1
ATOM 2971 C C . GLU A 1 364 ? -17.723 -8.321 11.560 1.00 96.69 364 GLU A C 1
ATOM 2973 O O . GLU A 1 364 ? -18.297 -7.646 10.698 1.00 96.69 364 GLU A O 1
ATOM 2978 N N . SER A 1 365 ? -16.943 -7.772 12.497 1.00 97.44 365 SER A N 1
ATOM 2979 C CA . SER A 1 365 ? -16.750 -6.324 12.632 1.00 97.44 365 SER A CA 1
ATOM 2980 C C . SER A 1 365 ? -16.075 -5.713 11.397 1.00 97.44 365 SER A C 1
ATOM 2982 O O . SER A 1 365 ? -16.536 -4.698 10.871 1.00 97.44 365 SER A O 1
ATOM 2984 N N . LEU A 1 366 ? -15.048 -6.375 10.852 1.00 97.12 366 LEU A N 1
ATOM 2985 C CA . LEU A 1 366 ? -14.313 -5.899 9.681 1.00 97.12 366 LEU A CA 1
ATOM 2986 C C . LEU A 1 366 ? -15.135 -6.027 8.385 1.00 97.12 366 LEU A C 1
ATOM 2988 O O . LEU A 1 366 ? -15.104 -5.136 7.535 1.00 97.12 366 LEU A O 1
ATOM 2992 N N . GLN A 1 367 ? -15.911 -7.104 8.208 1.00 97.25 367 GLN A N 1
ATOM 2993 C CA . GLN A 1 367 ? -16.810 -7.232 7.054 1.00 97.25 367 GLN A CA 1
ATOM 2994 C C . GLN A 1 367 ? -17.972 -6.249 7.124 1.00 97.25 367 GLN A C 1
ATOM 2996 O O . GLN A 1 367 ? -18.372 -5.698 6.093 1.00 97.25 367 GLN A O 1
ATOM 3001 N N . TRP A 1 368 ? -18.516 -6.008 8.317 1.00 97.88 368 TRP A N 1
ATOM 3002 C CA . TRP A 1 368 ? -19.507 -4.960 8.518 1.00 97.88 368 TRP A CA 1
ATOM 3003 C C . TRP A 1 368 ? -18.937 -3.595 8.129 1.00 97.88 368 TRP A C 1
ATOM 3005 O O . TRP A 1 368 ? -19.555 -2.899 7.318 1.00 97.88 368 TRP A O 1
ATOM 3015 N N . ALA A 1 369 ? -17.731 -3.273 8.609 1.00 97.00 369 ALA A N 1
ATOM 3016 C CA . ALA A 1 369 ? -17.028 -2.040 8.278 1.00 97.00 369 ALA A CA 1
ATOM 3017 C C . ALA A 1 369 ? -16.833 -1.889 6.770 1.00 97.00 369 ALA A C 1
ATOM 3019 O O . ALA A 1 369 ? -17.244 -0.882 6.198 1.00 97.00 369 ALA A O 1
ATOM 3020 N N . LYS A 1 370 ? -16.324 -2.927 6.095 1.00 96.69 370 LYS A N 1
ATOM 3021 C CA . LYS A 1 370 ? -16.151 -2.937 4.637 1.00 96.69 370 LYS A CA 1
ATOM 3022 C C . LYS A 1 370 ? -17.458 -2.652 3.895 1.00 96.69 370 LYS A C 1
ATOM 3024 O O . LYS A 1 370 ? -17.489 -1.813 2.997 1.00 96.69 370 LYS A O 1
ATOM 3029 N N . ARG A 1 371 ? -18.552 -3.336 4.257 1.00 97.69 371 ARG A N 1
ATOM 3030 C CA . ARG A 1 371 ? -19.865 -3.158 3.607 1.00 97.69 371 ARG A CA 1
ATOM 3031 C C . ARG A 1 371 ? -20.394 -1.734 3.779 1.00 97.69 371 ARG A C 1
ATOM 3033 O O . ARG A 1 371 ? -20.902 -1.154 2.820 1.00 97.69 371 ARG A O 1
ATOM 3040 N N . ARG A 1 372 ? -20.286 -1.174 4.987 1.00 97.12 372 ARG A N 1
ATOM 3041 C CA . ARG A 1 372 ? -20.735 0.193 5.288 1.00 97.12 372 ARG A CA 1
ATOM 3042 C C . ARG A 1 372 ? -19.857 1.241 4.611 1.00 97.12 372 ARG A C 1
ATOM 3044 O O . ARG A 1 372 ? -20.396 2.133 3.962 1.00 97.12 372 ARG A O 1
ATOM 3051 N N . ALA A 1 373 ? -18.540 1.065 4.668 1.00 94.38 373 ALA A N 1
ATOM 3052 C CA . ALA A 1 373 ? -17.577 1.929 4.004 1.00 94.38 373 ALA A CA 1
ATOM 3053 C C . ALA A 1 373 ? -17.821 1.979 2.492 1.00 94.38 373 ALA A C 1
ATOM 3055 O O . ALA A 1 373 ? -17.977 3.060 1.935 1.00 94.38 373 ALA A O 1
ATOM 3056 N N . ASN A 1 374 ? -17.977 0.825 1.836 1.00 94.38 374 ASN A N 1
ATOM 3057 C CA . ASN A 1 374 ? -18.279 0.775 0.404 1.00 94.38 374 ASN A CA 1
ATOM 3058 C C . ASN A 1 374 ? -19.623 1.426 0.057 1.00 94.38 374 ASN A C 1
ATOM 3060 O O . ASN A 1 374 ? -19.724 2.087 -0.973 1.00 94.38 374 ASN A O 1
ATOM 3064 N N . ARG A 1 375 ? -20.649 1.285 0.908 1.00 95.06 375 ARG A N 1
ATOM 3065 C CA . ARG A 1 375 ? -21.934 1.973 0.707 1.00 95.06 375 ARG A CA 1
ATOM 3066 C C . ARG A 1 375 ? -21.772 3.492 0.775 1.00 95.06 375 ARG A C 1
ATOM 3068 O O . ARG A 1 375 ? -22.323 4.192 -0.068 1.00 95.06 375 ARG A O 1
ATOM 3075 N N . GLU A 1 376 ? -21.022 3.996 1.753 1.00 91.44 376 GLU A N 1
ATOM 3076 C CA . GLU A 1 376 ? -20.763 5.432 1.889 1.00 91.44 376 GLU A CA 1
ATOM 3077 C C . GLU A 1 376 ? -19.923 5.970 0.721 1.00 91.44 376 GLU A C 1
ATOM 3079 O O . GLU A 1 376 ? -20.277 6.990 0.133 1.00 91.44 376 GLU A O 1
ATOM 3084 N N . LEU A 1 377 ? -18.862 5.263 0.326 1.00 85.94 377 LEU A N 1
ATOM 3085 C CA . LEU A 1 377 ? -18.031 5.618 -0.828 1.00 85.94 377 LEU A CA 1
ATOM 3086 C C . LEU A 1 377 ? -18.848 5.644 -2.133 1.00 85.94 377 LEU A C 1
ATOM 3088 O O . LEU A 1 377 ? -18.749 6.594 -2.912 1.00 85.94 377 LEU A O 1
ATOM 3092 N N . ALA A 1 378 ? -19.730 4.661 -2.334 1.00 86.81 378 ALA A N 1
ATOM 3093 C CA . ALA A 1 378 ? -20.643 4.631 -3.473 1.00 86.81 378 ALA A CA 1
ATOM 3094 C C . ALA A 1 378 ? -21.637 5.806 -3.455 1.00 86.81 378 ALA A C 1
ATOM 3096 O O . ALA A 1 378 ? -21.840 6.451 -4.484 1.00 86.81 378 ALA A O 1
ATOM 3097 N N . ALA A 1 379 ? -22.214 6.139 -2.294 1.00 86.50 379 ALA A N 1
ATOM 3098 C CA . ALA A 1 379 ? -23.114 7.286 -2.145 1.00 86.50 379 ALA A CA 1
ATOM 3099 C C . ALA A 1 379 ? -22.406 8.623 -2.431 1.00 86.50 379 ALA A C 1
ATOM 3101 O O . ALA A 1 379 ? -22.987 9.523 -3.037 1.00 86.50 379 ALA A O 1
ATOM 3102 N N . ARG A 1 380 ? -21.123 8.723 -2.068 1.00 81.62 380 ARG A N 1
ATOM 3103 C CA . ARG A 1 380 ? -20.236 9.848 -2.402 1.00 81.62 380 ARG A CA 1
ATOM 3104 C C . ARG A 1 380 ? -19.765 9.836 -3.868 1.00 81.62 380 ARG A C 1
ATOM 3106 O O . ARG A 1 380 ? -19.049 10.749 -4.267 1.00 81.62 380 ARG A O 1
ATOM 3113 N N . ARG A 1 381 ? -20.171 8.835 -4.666 1.00 77.69 381 ARG A N 1
ATOM 3114 C CA . ARG A 1 381 ? -19.801 8.631 -6.081 1.00 77.69 381 ARG A CA 1
ATOM 3115 C C . ARG A 1 381 ? -18.296 8.659 -6.318 1.00 77.69 381 ARG A C 1
ATOM 3117 O O . ARG A 1 381 ? -17.832 9.163 -7.334 1.00 77.69 381 ARG A O 1
ATOM 3124 N N . THR A 1 382 ? -17.529 8.112 -5.383 1.00 72.81 382 THR A N 1
ATOM 3125 C CA . THR A 1 382 ? -16.073 8.166 -5.493 1.00 72.81 382 THR A CA 1
ATOM 3126 C C . THR A 1 382 ? -15.528 7.239 -6.581 1.00 72.81 382 THR A C 1
ATOM 3128 O O . THR A 1 382 ? -14.452 7.483 -7.103 1.00 72.81 382 THR A O 1
ATOM 3131 N N . GLY A 1 383 ? -16.271 6.191 -6.960 1.00 72.81 383 GLY A N 1
ATOM 3132 C CA . GLY A 1 383 ? -15.798 5.163 -7.896 1.00 72.81 383 GLY A CA 1
ATOM 3133 C C . GLY A 1 383 ? -14.853 4.143 -7.250 1.00 72.81 383 GLY A C 1
ATOM 3134 O O . GLY A 1 383 ? -14.148 3.422 -7.953 1.00 72.81 383 GLY A O 1
ATOM 3135 N N . TYR A 1 384 ? -14.812 4.087 -5.914 1.00 80.06 384 TYR A N 1
ATOM 3136 C CA . TYR A 1 384 ? -13.859 3.280 -5.150 1.00 80.06 384 TYR A CA 1
ATOM 3137 C C . TYR A 1 384 ? -14.544 2.128 -4.423 1.00 80.06 384 TYR A C 1
ATOM 3139 O O . TYR A 1 384 ? -15.697 2.245 -4.007 1.00 80.06 384 TYR A O 1
ATOM 3147 N N . LEU A 1 385 ? -13.802 1.044 -4.200 1.00 87.44 385 LEU A N 1
ATOM 3148 C CA . LEU A 1 385 ? -14.236 -0.078 -3.375 1.00 87.44 385 LEU A CA 1
ATOM 3149 C C . LEU A 1 385 ? -13.064 -0.634 -2.560 1.00 87.44 385 LEU A C 1
ATOM 3151 O O . LEU A 1 385 ? -11.949 -0.777 -3.062 1.00 87.44 385 LEU A O 1
ATOM 3155 N N . ILE A 1 386 ? -13.357 -0.995 -1.314 1.00 91.75 386 ILE A N 1
ATOM 3156 C CA . ILE A 1 386 ? -12.503 -1.794 -0.438 1.00 91.75 386 ILE A CA 1
ATOM 3157 C C . ILE A 1 386 ? -12.857 -3.269 -0.651 1.00 91.75 386 ILE A C 1
ATOM 3159 O O . ILE A 1 386 ? -14.027 -3.659 -0.534 1.00 91.75 386 ILE A O 1
ATOM 3163 N N . TYR A 1 387 ? -11.850 -4.083 -0.963 1.00 90.44 387 TYR A N 1
ATOM 3164 C CA . TYR A 1 387 ? -11.988 -5.508 -1.285 1.00 90.44 387 TYR A CA 1
ATOM 3165 C C . TYR A 1 387 ? -11.701 -6.410 -0.100 1.00 90.44 387 TYR A C 1
ATOM 3167 O O . TYR A 1 387 ? -10.650 -6.197 0.539 1.00 90.44 387 TYR A O 1
#

Sequence (387 aa):
MTEEGTAVGTGGTAILVNTYEDREIVIAEGNEFHSSDRRIRTARRKGWGDELVAGPAPERYREISDEVYEWHERRLPENHSQATMRRIGEQFQRGVETTLHDELSAALGAQYVVNSDTESRYTSDPQKVNYHIRIVYTKPDFRTALETEGICVMYNGHARWGRGPCFDAYNNEATTHGNQWEDGTNQNNGLFRMGYPFIPIGLSDLKRHQYTCRPVKAENPRPPVAERHPHGRGALRAVTLPEDVRSFVAASHRSPSHRYWGLTRERQAHILLQAGWTDTVNQPYDLDGTDLRCKCFCHFGCSTKIHNWKIVRETGYKGWVRPDPPTDRYAYFTTATADFRIFAVFPKYWFQYPNQNNHQPWWESLQWAKRRANRELAARRTGYLIY

pLDDT: mean 78.42, std 21.19, range [33.19, 98.25]

Radius of gyration: 24.06 Å; chains: 1; bounding box: 48×88×77 Å